Protein AF-A0A7W0WR84-F1 (afdb_monomer_lite)

Structure (mmCIF, N/CA/C/O backbone):
data_AF-A0A7W0WR84-F1
#
_entry.id   AF-A0A7W0WR84-F1
#
loop_
_atom_site.group_PDB
_atom_site.id
_atom_site.type_symbol
_atom_site.label_atom_id
_atom_site.label_alt_id
_atom_site.label_comp_id
_atom_site.label_asym_id
_atom_site.label_entity_id
_atom_site.label_seq_id
_atom_site.pdbx_PDB_ins_code
_atom_site.Cartn_x
_atom_site.Cartn_y
_atom_site.Cartn_z
_atom_site.occupancy
_atom_site.B_iso_or_equiv
_atom_site.auth_seq_id
_atom_site.auth_comp_id
_atom_site.auth_asym_id
_atom_site.auth_atom_id
_atom_site.pdbx_PDB_model_num
ATOM 1 N N . MET A 1 1 ? -24.030 -1.444 62.601 1.00 57.16 1 MET A N 1
ATOM 2 C CA . MET A 1 1 ? -25.473 -1.123 62.645 1.00 57.16 1 MET A CA 1
ATOM 3 C C . MET A 1 1 ? -26.174 -2.025 61.648 1.00 57.16 1 MET A C 1
ATOM 5 O O . MET A 1 1 ? -25.693 -2.118 60.526 1.00 57.16 1 MET A O 1
ATOM 9 N N . ASN A 1 2 ? -27.242 -2.718 62.047 1.00 78.62 2 ASN A N 1
ATOM 10 C CA . ASN A 1 2 ? -28.081 -3.442 61.092 1.00 78.62 2 ASN A CA 1
ATOM 11 C C . ASN A 1 2 ? -28.878 -2.404 60.303 1.00 78.62 2 ASN A C 1
ATOM 13 O O . ASN A 1 2 ? -29.861 -1.870 60.806 1.00 78.62 2 ASN A O 1
ATOM 17 N N . VAL A 1 3 ? -28.391 -2.062 59.110 1.00 83.62 3 VAL A N 1
ATOM 18 C CA . VAL A 1 3 ? -29.129 -1.201 58.185 1.00 83.62 3 VAL A CA 1
ATOM 19 C C . VAL A 1 3 ? -30.330 -1.992 57.688 1.00 83.62 3 VAL A C 1
ATOM 21 O O . VAL A 1 3 ? -30.192 -3.145 57.276 1.00 83.62 3 VAL A O 1
ATOM 24 N N . ASP A 1 4 ? -31.498 -1.369 57.749 1.00 94.50 4 ASP A N 1
ATOM 25 C CA . ASP A 1 4 ? -32.744 -1.917 57.237 1.00 94.50 4 ASP A CA 1
ATOM 26 C C . ASP A 1 4 ? -32.569 -2.434 55.788 1.00 94.50 4 ASP A C 1
ATOM 28 O O . ASP A 1 4 ? -32.122 -1.676 54.919 1.00 94.50 4 ASP A O 1
ATOM 32 N N . PRO A 1 5 ? -32.911 -3.705 55.493 1.00 94.25 5 PRO A N 1
ATOM 33 C CA . PRO A 1 5 ? -32.781 -4.281 54.154 1.00 94.25 5 PRO A CA 1
ATOM 34 C C . PRO A 1 5 ? -33.487 -3.490 53.040 1.00 94.25 5 PRO A C 1
ATOM 36 O O . PRO A 1 5 ? -32.986 -3.449 51.912 1.00 94.25 5 PRO A O 1
ATOM 39 N N . ALA A 1 6 ? -34.616 -2.835 53.340 1.00 95.88 6 ALA A N 1
ATOM 40 C CA . ALA A 1 6 ? -35.355 -2.020 52.372 1.00 95.88 6 ALA A CA 1
ATOM 41 C C . ALA A 1 6 ? -34.575 -0.747 52.018 1.00 95.88 6 ALA A C 1
ATOM 43 O O . ALA A 1 6 ? -34.356 -0.437 50.847 1.00 95.88 6 ALA A O 1
ATOM 44 N N . VAL A 1 7 ? -34.056 -0.068 53.044 1.00 95.75 7 VAL A N 1
ATOM 45 C CA . VAL A 1 7 ? -33.202 1.120 52.911 1.00 95.75 7 VAL A CA 1
ATOM 46 C C . VAL A 1 7 ? -31.935 0.788 52.136 1.00 95.75 7 VAL A C 1
ATOM 48 O O . VAL A 1 7 ? -31.575 1.498 51.196 1.00 95.75 7 VAL A O 1
ATOM 51 N N . ARG A 1 8 ? -31.294 -0.338 52.469 1.00 94.25 8 ARG A N 1
ATOM 52 C CA . ARG A 1 8 ? -30.120 -0.834 51.747 1.00 94.25 8 ARG A CA 1
ATOM 53 C C . ARG A 1 8 ? -30.425 -1.073 50.267 1.00 94.25 8 ARG A C 1
ATOM 55 O O . ARG A 1 8 ? -29.609 -0.715 49.424 1.00 94.25 8 ARG A O 1
ATOM 62 N N . SER A 1 9 ? -31.584 -1.642 49.943 1.00 95.25 9 SER A N 1
ATOM 63 C CA . SER A 1 9 ? -31.973 -1.905 48.552 1.00 95.25 9 SER A CA 1
ATOM 64 C C . SER A 1 9 ? -32.171 -0.611 47.756 1.00 95.25 9 SER A C 1
ATOM 66 O O . SER A 1 9 ? -31.635 -0.497 46.654 1.00 95.25 9 SER A O 1
ATOM 68 N N . VAL A 1 10 ? -32.806 0.417 48.338 1.00 97.00 10 VAL A N 1
ATOM 69 C CA . VAL A 1 10 ? -32.886 1.752 47.708 1.00 97.00 10 VAL A CA 1
ATOM 70 C C . VAL A 1 10 ? -31.495 2.345 47.485 1.00 97.00 10 VAL A C 1
ATOM 72 O O . VAL A 1 10 ? -31.221 2.858 46.402 1.00 97.00 10 VAL A O 1
ATOM 75 N N . ARG A 1 11 ? -30.587 2.252 48.465 1.00 95.81 11 ARG A N 1
ATOM 76 C CA . ARG A 1 11 ? -29.211 2.766 48.329 1.00 95.81 11 ARG A CA 1
ATOM 77 C C . ARG A 1 11 ? -28.428 2.060 47.224 1.00 95.81 11 ARG A C 1
ATOM 79 O O . ARG A 1 11 ? -27.758 2.732 46.443 1.00 95.81 11 ARG A O 1
ATOM 86 N N . ILE A 1 12 ? -28.560 0.737 47.102 1.00 93.50 12 ILE A N 1
ATOM 87 C CA . ILE A 1 12 ? -27.951 -0.011 45.994 1.00 93.50 12 ILE A CA 1
ATOM 88 C C . ILE A 1 12 ? -28.519 0.476 44.654 1.00 93.50 12 ILE A C 1
ATOM 90 O O . ILE A 1 12 ? -27.746 0.769 43.744 1.00 93.50 12 ILE A O 1
ATOM 94 N N . ALA A 1 13 ? -29.839 0.653 44.543 1.00 95.69 13 ALA A N 1
ATOM 95 C CA . ALA A 1 13 ? -30.456 1.185 43.328 1.00 95.69 13 ALA A CA 1
ATOM 96 C C . ALA A 1 13 ? -29.967 2.607 42.981 1.00 95.69 13 ALA A C 1
ATOM 98 O O . ALA A 1 13 ? -29.706 2.885 41.811 1.00 95.69 13 ALA A O 1
ATOM 99 N N . VAL A 1 14 ? -29.775 3.493 43.972 1.00 96.00 14 VAL A N 1
ATOM 100 C CA . VAL A 1 14 ? -29.171 4.829 43.773 1.00 96.00 14 VAL A CA 1
ATOM 101 C C . VAL A 1 14 ? -27.765 4.702 43.181 1.00 96.00 14 VAL A C 1
ATOM 103 O O . VAL A 1 14 ? -27.485 5.307 42.147 1.00 96.00 14 VAL A O 1
ATOM 106 N N . ALA A 1 15 ? -26.897 3.894 43.795 1.00 92.94 15 ALA A N 1
ATOM 107 C CA . ALA A 1 15 ? -25.513 3.727 43.350 1.00 92.94 15 ALA A CA 1
ATOM 108 C C . ALA A 1 15 ? -25.426 3.117 41.938 1.00 92.94 15 ALA A C 1
ATOM 110 O O . ALA A 1 15 ? -24.631 3.555 41.103 1.00 92.94 15 ALA A O 1
ATOM 111 N N . LEU A 1 16 ? -26.286 2.139 41.637 1.00 93.69 16 LEU A N 1
ATOM 112 C CA . LEU A 1 16 ? -26.397 1.550 40.304 1.00 93.69 16 LEU A CA 1
ATOM 113 C C . LEU A 1 16 ? -26.908 2.571 39.271 1.00 93.69 16 LEU A C 1
ATOM 115 O O . LEU A 1 16 ? -26.370 2.631 38.166 1.00 93.69 16 LEU A O 1
ATOM 119 N N . CYS A 1 17 ? -27.870 3.430 39.627 1.00 94.94 17 CYS A N 1
ATOM 120 C CA . CYS A 1 17 ? -28.303 4.557 38.793 1.00 94.94 17 CYS A CA 1
ATOM 121 C C . CYS A 1 17 ? -27.162 5.561 38.530 1.00 94.94 17 CYS A C 1
ATOM 123 O O . CYS A 1 17 ? -27.002 6.051 37.411 1.00 94.94 17 CYS A O 1
ATOM 125 N N . GLU A 1 18 ? -26.341 5.889 39.524 1.00 93.81 18 GLU A N 1
ATOM 126 C CA . GLU A 1 18 ? -25.182 6.769 39.322 1.00 93.81 18 GLU A CA 1
ATOM 127 C C . GLU A 1 18 ? -24.172 6.139 38.357 1.00 93.81 18 GLU A C 1
ATOM 129 O O . GLU A 1 18 ? -23.749 6.782 37.392 1.00 93.81 18 GLU A O 1
ATOM 134 N N . ARG A 1 19 ? -23.861 4.847 38.542 1.00 92.75 19 ARG A N 1
ATOM 135 C CA . ARG A 1 19 ? -22.978 4.100 37.639 1.00 92.75 19 ARG A CA 1
ATOM 136 C C . ARG A 1 19 ? -23.530 4.044 36.217 1.00 92.75 19 ARG A C 1
ATOM 138 O O . ARG A 1 19 ? -22.785 4.302 35.273 1.00 92.75 19 ARG A O 1
ATOM 145 N N . PHE A 1 20 ? -24.824 3.773 36.063 1.00 92.31 20 PHE A N 1
ATOM 146 C CA . PHE A 1 20 ? -25.503 3.806 34.770 1.00 92.31 20 PHE A CA 1
ATOM 147 C C . PHE A 1 20 ? -25.359 5.182 34.108 1.00 92.31 20 PHE A C 1
ATOM 149 O O . PHE A 1 20 ? -25.017 5.273 32.933 1.00 92.31 20 PHE A O 1
ATOM 156 N N . GLY A 1 21 ? -25.538 6.261 34.875 1.00 93.12 21 GLY A N 1
ATOM 157 C CA . GLY A 1 21 ? -25.353 7.634 34.406 1.00 93.12 21 GLY A CA 1
ATOM 158 C C . GLY A 1 21 ? -23.940 7.917 33.893 1.00 93.12 21 GLY A C 1
ATOM 159 O O . GLY A 1 21 ? -23.788 8.537 32.842 1.00 93.12 21 GLY A O 1
ATOM 160 N N . GLU A 1 22 ? -22.901 7.430 34.577 1.00 90.62 22 GLU A N 1
ATOM 161 C CA . GLU A 1 22 ? -21.517 7.534 34.090 1.00 90.62 22 GLU A CA 1
ATOM 162 C C . GLU A 1 22 ? -21.302 6.739 32.797 1.00 90.62 22 GLU A C 1
ATOM 164 O O . GLU A 1 22 ? -20.669 7.235 31.862 1.00 90.62 22 GLU A O 1
ATOM 169 N N . LEU A 1 23 ? -21.883 5.539 32.699 1.00 87.31 23 LEU A N 1
ATOM 170 C CA . LEU A 1 23 ? -21.817 4.722 31.488 1.00 87.31 23 LEU A CA 1
ATOM 171 C C . LEU A 1 23 ? -22.516 5.378 30.299 1.00 87.31 23 LEU A C 1
ATOM 173 O O . LEU A 1 23 ? -22.132 5.086 29.174 1.00 87.31 23 LEU A O 1
ATOM 177 N N . LEU A 1 24 ? -23.474 6.285 30.503 1.00 88.19 24 LEU A N 1
ATOM 178 C CA . LEU A 1 24 ? -24.129 7.036 29.424 1.00 88.19 24 LEU A CA 1
ATOM 179 C C . LEU A 1 24 ? -23.287 8.192 28.858 1.00 88.19 24 LEU A C 1
ATOM 181 O O . LEU A 1 24 ? -23.608 8.679 27.775 1.00 88.19 24 LEU A O 1
ATOM 185 N N . LYS A 1 25 ? -22.237 8.650 29.557 1.00 88.38 25 LYS A N 1
ATOM 186 C CA . LYS A 1 25 ? -21.442 9.827 29.144 1.00 88.38 25 LYS A CA 1
ATOM 187 C C . LYS A 1 25 ? -20.398 9.540 28.063 1.00 88.38 25 LYS A C 1
ATOM 189 O O . LYS A 1 25 ? -19.932 10.476 27.421 1.00 88.38 25 LYS A O 1
ATOM 194 N N . GLY A 1 26 ? -19.980 8.287 27.890 1.00 83.56 26 GLY A N 1
ATOM 195 C CA . GLY A 1 26 ? -18.986 7.933 26.872 1.00 83.56 26 GLY A CA 1
ATOM 196 C C . GLY A 1 26 ? -19.574 7.880 25.450 1.00 83.56 26 GLY A C 1
ATOM 197 O O . GLY A 1 26 ? -20.796 7.934 25.294 1.00 83.56 26 GLY A O 1
ATOM 198 N N . PRO A 1 27 ? -18.738 7.691 24.413 1.00 81.88 27 PRO A N 1
ATOM 199 C CA . PRO A 1 27 ? -19.174 7.677 23.016 1.00 81.88 27 PRO A CA 1
ATOM 200 C C . PRO A 1 27 ? -20.257 6.621 22.753 1.00 81.88 27 PRO A C 1
ATOM 202 O O . PRO A 1 27 ? -20.201 5.509 23.279 1.00 81.88 27 PRO A O 1
ATOM 205 N N . ASP A 1 28 ? -21.242 6.984 21.941 1.00 82.19 28 ASP A N 1
ATOM 206 C CA . ASP A 1 28 ? -22.409 6.193 21.536 1.00 82.19 28 ASP A CA 1
ATOM 207 C C . ASP A 1 28 ? -22.211 5.481 20.185 1.00 82.19 28 ASP A C 1
ATOM 209 O O . ASP A 1 28 ? -23.052 4.683 19.761 1.00 82.19 28 ASP A O 1
ATOM 213 N N . LYS A 1 29 ? -21.089 5.750 19.504 1.00 81.88 29 LYS A N 1
ATOM 214 C CA . LYS A 1 29 ? -20.746 5.187 18.194 1.00 81.88 29 LYS A CA 1
ATOM 215 C C . LYS A 1 29 ? -19.272 4.810 18.117 1.00 81.88 29 LYS A C 1
ATOM 217 O O . LYS A 1 29 ? -18.407 5.576 18.539 1.00 81.88 29 LYS A O 1
ATOM 222 N N . VAL A 1 30 ? -19.001 3.669 17.493 1.00 81.38 30 VAL A N 1
ATOM 223 C CA . VAL A 1 30 ? -17.669 3.250 17.047 1.00 81.38 30 VAL A CA 1
ATOM 224 C C . VAL A 1 30 ? -17.732 2.978 15.549 1.00 81.38 30 VAL A C 1
ATOM 226 O O . VAL A 1 30 ? -18.671 2.351 15.053 1.00 81.38 30 VAL A O 1
ATOM 229 N N . VAL A 1 31 ? -16.745 3.492 14.819 1.00 80.94 31 VAL A N 1
ATOM 230 C CA . VAL A 1 31 ? -16.686 3.408 13.358 1.00 80.94 31 VAL A CA 1
ATOM 231 C C . VAL A 1 31 ? -15.486 2.561 12.966 1.00 80.94 31 VAL A C 1
ATOM 233 O O . VAL A 1 31 ? -14.348 3.007 13.084 1.00 80.94 31 VAL A O 1
ATOM 236 N N . ALA A 1 32 ? -15.732 1.360 12.457 1.00 79.06 32 ALA A N 1
ATOM 237 C CA . ALA A 1 32 ? -14.705 0.546 11.824 1.00 79.06 32 ALA A CA 1
ATOM 238 C C . ALA A 1 32 ? -14.708 0.816 10.314 1.00 79.06 32 ALA A C 1
ATOM 240 O O . ALA A 1 32 ? -15.753 0.741 9.661 1.00 79.06 32 ALA A O 1
ATOM 241 N N . ARG A 1 33 ? -13.543 1.150 9.753 1.00 78.38 33 ARG A N 1
ATOM 242 C CA . ARG A 1 33 ? -13.340 1.292 8.307 1.00 78.38 33 ARG A CA 1
ATOM 243 C C . ARG A 1 33 ? -12.566 0.094 7.787 1.00 78.38 33 ARG A C 1
ATOM 245 O O . ARG A 1 33 ? -11.452 -0.173 8.240 1.00 78.38 33 ARG A O 1
ATOM 252 N N . GLN A 1 34 ? -13.147 -0.585 6.811 1.00 78.94 34 GLN A N 1
ATOM 253 C CA . GLN A 1 34 ? -12.504 -1.640 6.050 1.00 78.94 34 GLN A CA 1
ATOM 254 C C . GLN A 1 34 ? -12.330 -1.193 4.599 1.00 78.94 34 GLN A C 1
ATOM 256 O O . GLN A 1 34 ? -13.246 -0.650 3.988 1.00 78.94 34 GLN A O 1
ATOM 261 N N . GLN A 1 35 ? -11.157 -1.429 4.028 1.00 71.50 35 GLN A N 1
ATOM 262 C CA . GLN A 1 35 ? -10.883 -1.210 2.611 1.00 71.50 35 GLN A CA 1
ATOM 263 C C . GLN A 1 35 ? -10.392 -2.535 2.039 1.00 71.50 35 GLN A C 1
ATOM 265 O O . GLN A 1 35 ? -9.465 -3.133 2.582 1.00 71.50 35 GLN A O 1
ATOM 270 N N . HIS A 1 36 ? -11.049 -3.019 0.984 1.00 74.94 36 HIS A N 1
ATOM 271 C CA . HIS A 1 36 ? -10.739 -4.313 0.357 1.00 74.94 36 HIS A CA 1
ATOM 272 C C . HIS A 1 36 ? -10.684 -5.490 1.352 1.00 74.94 36 HIS A C 1
ATOM 274 O O . HIS A 1 36 ? -9.791 -6.325 1.294 1.00 74.94 36 HIS A O 1
ATOM 280 N N . GLY A 1 37 ? -11.611 -5.528 2.317 1.00 69.88 37 GLY A N 1
ATOM 281 C CA . GLY A 1 37 ? -11.671 -6.580 3.342 1.00 69.88 37 GLY A CA 1
ATOM 282 C C . GLY A 1 37 ? -10.642 -6.455 4.475 1.00 69.88 37 GLY A C 1
ATOM 283 O O . GLY A 1 37 ? -10.757 -7.171 5.466 1.00 69.88 37 GLY A O 1
ATOM 284 N N . SER A 1 38 ? -9.691 -5.519 4.389 1.00 66.62 38 SER A N 1
ATOM 285 C CA . SER A 1 38 ? -8.711 -5.251 5.446 1.00 66.62 38 SER A CA 1
ATOM 286 C C . SER A 1 38 ? -9.149 -4.088 6.337 1.00 66.62 38 SER A C 1
ATOM 288 O O . SER A 1 38 ? -9.698 -3.095 5.856 1.00 66.62 38 SER A O 1
ATOM 290 N N . LEU A 1 39 ? -8.920 -4.196 7.648 1.00 74.00 39 LEU A N 1
ATOM 291 C CA . LEU A 1 39 ? -9.215 -3.137 8.614 1.00 74.00 39 LEU A CA 1
ATOM 292 C C . LEU A 1 39 ? -8.209 -1.989 8.442 1.00 74.00 39 LEU A C 1
ATOM 294 O O . LEU A 1 39 ? -7.046 -2.113 8.811 1.00 74.00 39 LEU A O 1
ATOM 298 N N . VAL A 1 40 ? -8.664 -0.858 7.902 1.00 75.25 40 VAL A N 1
ATOM 299 C CA . VAL A 1 40 ? -7.812 0.316 7.627 1.00 75.25 40 VAL A CA 1
ATOM 300 C C . VAL A 1 40 ? -7.811 1.310 8.786 1.00 75.25 40 VAL A C 1
ATOM 302 O O . VAL A 1 40 ? -6.882 2.100 8.936 1.00 75.25 40 VAL A O 1
ATOM 305 N N . GLY A 1 41 ? -8.821 1.261 9.653 1.00 70.44 41 GLY A N 1
ATOM 306 C CA . GLY A 1 41 ? -8.808 2.026 10.892 1.00 70.44 41 GLY A CA 1
ATOM 307 C C . GLY A 1 41 ? -10.067 1.843 11.724 1.00 70.44 41 GLY A C 1
ATOM 308 O O . GLY A 1 41 ? -11.153 1.617 11.192 1.00 70.44 41 GLY A O 1
ATOM 309 N N . VAL A 1 42 ? -9.919 1.988 13.038 1.00 72.44 42 VAL A N 1
ATOM 310 C CA . VAL A 1 42 ? -11.035 2.031 13.988 1.00 72.44 42 VAL A CA 1
ATOM 311 C C . VAL A 1 42 ? -11.069 3.425 14.600 1.00 72.44 42 VAL A C 1
ATOM 313 O O . VAL A 1 42 ? -10.139 3.850 15.281 1.00 72.44 42 VAL A O 1
ATOM 316 N N . GLY A 1 43 ? -12.129 4.170 14.302 1.00 70.69 43 GLY A N 1
ATOM 317 C CA . GLY A 1 43 ? -12.459 5.410 14.986 1.00 70.69 43 GLY A CA 1
ATOM 318 C C . GLY A 1 43 ? -13.249 5.094 16.252 1.00 70.69 43 GLY A C 1
ATOM 319 O O . GLY A 1 43 ? -14.410 4.693 16.167 1.00 70.69 43 GLY A O 1
ATOM 320 N N . GLY A 1 44 ? -12.623 5.294 17.412 1.00 72.62 44 GLY A N 1
ATOM 321 C CA . GLY A 1 44 ? -13.188 4.968 18.724 1.00 72.62 44 GLY A CA 1
ATOM 322 C C . GLY A 1 44 ? -12.634 3.665 19.306 1.00 72.62 44 GLY A C 1
ATOM 323 O O . GLY A 1 44 ? -11.844 2.974 18.672 1.00 72.62 44 GLY A O 1
ATOM 324 N N . ASN A 1 45 ? -13.033 3.348 20.536 1.00 81.00 45 ASN A N 1
ATOM 325 C CA . ASN A 1 45 ? -12.574 2.166 21.262 1.00 81.00 45 ASN A CA 1
ATOM 326 C C . ASN A 1 45 ? -13.693 1.108 21.289 1.00 81.00 45 ASN A C 1
ATOM 328 O O . ASN A 1 45 ? -14.620 1.192 22.098 1.00 81.00 45 ASN A O 1
ATOM 332 N N . GLU A 1 46 ? -13.653 0.150 20.355 1.00 80.62 46 GLU A N 1
ATOM 333 C CA . GLU A 1 46 ? -14.688 -0.891 20.218 1.00 80.62 46 GLU A CA 1
ATOM 334 C C . GLU A 1 46 ? -14.819 -1.762 21.471 1.00 80.62 46 GLU A C 1
ATOM 336 O O . GLU A 1 46 ? -15.934 -2.119 21.872 1.00 80.62 46 GLU A O 1
ATOM 341 N N . GLU A 1 47 ? -13.688 -2.081 22.094 1.00 80.12 47 GLU A N 1
ATOM 342 C CA . GLU A 1 47 ? -13.628 -2.892 23.305 1.00 80.12 47 GLU A CA 1
ATOM 343 C C . GLU A 1 47 ? -14.309 -2.162 24.466 1.00 80.12 47 GLU A C 1
ATOM 345 O O . GLU A 1 47 ? -15.199 -2.711 25.114 1.00 80.12 47 GLU A O 1
ATOM 350 N N . GLU A 1 48 ? -14.000 -0.878 24.652 1.00 81.69 48 GLU A N 1
ATOM 351 C CA . GLU A 1 48 ? -14.641 -0.038 25.667 1.00 81.69 48 GLU A CA 1
ATOM 352 C C . GLU A 1 48 ? -16.149 0.115 25.440 1.00 81.69 48 GLU A C 1
ATOM 354 O O . GLU A 1 48 ? -16.925 0.043 26.394 1.00 81.69 48 GLU A O 1
ATOM 359 N N . MET A 1 49 ? -16.600 0.287 24.191 1.00 83.75 49 MET A N 1
ATOM 360 C CA . MET A 1 49 ? -18.036 0.349 23.901 1.00 83.75 49 MET A CA 1
ATOM 361 C C . MET A 1 49 ? -18.726 -0.988 24.196 1.00 83.75 49 MET A C 1
ATOM 363 O O . MET A 1 49 ? -19.812 -0.998 24.774 1.00 83.75 49 MET A O 1
ATOM 367 N N . SER A 1 50 ? -18.098 -2.110 23.840 1.00 83.94 50 SER A N 1
ATOM 368 C CA . SER A 1 50 ? -18.651 -3.449 24.078 1.00 83.94 50 SER A CA 1
ATOM 369 C C . SER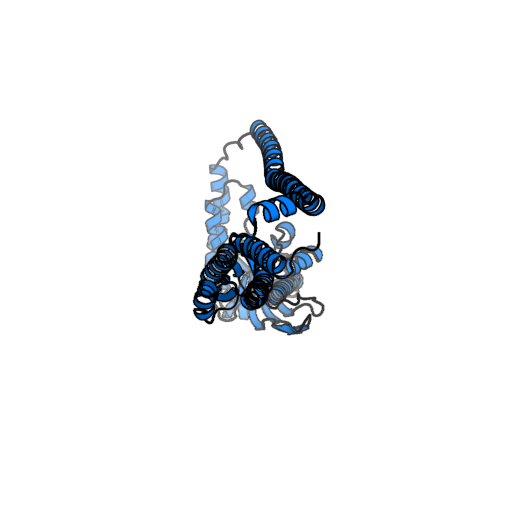 A 1 50 ? -18.724 -3.772 25.575 1.00 83.94 50 SER A C 1
ATOM 371 O O . SER A 1 50 ? -19.752 -4.268 26.039 1.00 83.94 50 SER A O 1
ATOM 373 N N . LEU A 1 51 ? -17.698 -3.396 26.346 1.00 87.69 51 LEU A N 1
ATOM 374 C CA . LEU A 1 51 ? -17.699 -3.488 27.809 1.00 87.69 51 LEU A CA 1
ATOM 375 C C . LEU A 1 51 ? -18.825 -2.650 28.426 1.00 87.69 51 LEU A C 1
ATOM 377 O O . LEU A 1 51 ? -19.575 -3.150 29.262 1.00 87.69 51 LEU A O 1
ATOM 381 N N . ARG A 1 52 ? -19.006 -1.402 27.971 1.00 86.88 52 ARG A N 1
ATOM 382 C CA . ARG A 1 52 ? -20.082 -0.522 28.458 1.00 86.88 52 ARG A CA 1
ATOM 383 C C . ARG A 1 52 ? -21.473 -1.069 28.153 1.00 86.88 52 ARG A C 1
ATOM 385 O O . ARG A 1 52 ? -22.340 -0.990 29.016 1.00 86.88 52 ARG A O 1
ATOM 392 N N . ILE A 1 53 ? -21.698 -1.614 26.955 1.00 86.81 53 ILE A N 1
ATOM 393 C CA . ILE A 1 53 ? -22.979 -2.243 26.593 1.00 86.81 53 ILE A CA 1
ATOM 394 C C . ILE A 1 53 ? -23.280 -3.407 27.540 1.00 86.81 53 ILE A C 1
ATOM 396 O O . ILE A 1 53 ? -24.371 -3.452 28.108 1.00 86.81 53 ILE A O 1
ATOM 400 N N . GLY A 1 54 ? -22.314 -4.313 27.736 1.00 87.94 54 GLY A N 1
ATOM 401 C CA . GLY A 1 54 ? -22.482 -5.460 28.629 1.00 87.94 54 GLY A CA 1
ATOM 402 C C . GLY A 1 54 ? -22.782 -5.033 30.066 1.00 87.94 54 GLY A C 1
ATOM 403 O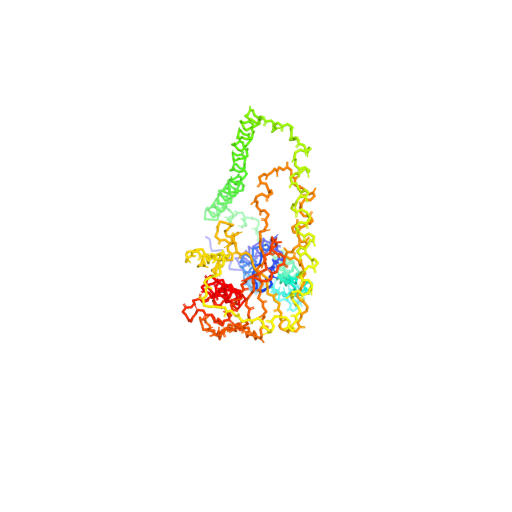 O . GLY A 1 54 ? -23.699 -5.558 30.692 1.00 87.94 54 GLY A O 1
ATOM 404 N N . GLU A 1 55 ? -22.076 -4.017 30.563 1.00 90.88 55 GLU A N 1
ATOM 405 C CA . GLU A 1 55 ? -22.293 -3.491 31.911 1.00 90.88 55 GLU A CA 1
ATOM 406 C C . GLU A 1 55 ? -23.682 -2.844 32.065 1.00 90.88 55 GLU A C 1
ATOM 408 O O . GLU A 1 55 ? -24.391 -3.113 33.030 1.00 90.88 55 GLU A O 1
ATOM 413 N N . VAL A 1 56 ? -24.131 -2.051 31.087 1.00 90.38 56 VAL A N 1
ATOM 414 C CA . VAL A 1 56 ? -25.480 -1.454 31.082 1.00 90.38 56 VAL A CA 1
ATOM 415 C C . VAL A 1 56 ? -26.576 -2.523 31.089 1.00 90.38 56 VAL A C 1
ATOM 417 O O . VAL A 1 56 ? -27.569 -2.374 31.806 1.00 90.38 56 VAL A O 1
ATOM 420 N N . GLN A 1 57 ? -26.408 -3.592 30.304 1.00 89.50 57 GLN A N 1
ATOM 421 C CA . GLN A 1 57 ? -27.366 -4.699 30.233 1.00 89.50 57 GLN A CA 1
ATOM 422 C C . GLN A 1 57 ? -27.486 -5.457 31.562 1.00 89.50 57 GLN A C 1
ATOM 424 O O . GLN A 1 57 ? -28.564 -5.955 31.869 1.00 89.50 57 GLN A O 1
ATOM 429 N N . GLN A 1 58 ? -26.417 -5.501 32.361 1.00 90.62 58 GLN A N 1
ATOM 430 C CA . GLN A 1 58 ? -26.429 -6.098 33.700 1.00 90.62 58 GLN A CA 1
ATOM 431 C C . GLN A 1 58 ? -26.976 -5.141 34.766 1.00 90.62 58 GLN A C 1
ATOM 433 O O . GLN A 1 58 ? -27.754 -5.551 35.622 1.00 90.62 58 GLN A O 1
ATOM 438 N N . ILE A 1 59 ? -26.603 -3.859 34.716 1.00 92.75 59 ILE A N 1
ATOM 439 C CA . ILE A 1 59 ? -26.993 -2.876 35.735 1.00 92.75 59 ILE A CA 1
ATOM 440 C C . ILE A 1 59 ? -28.488 -2.546 35.659 1.00 92.75 59 ILE A C 1
ATOM 442 O O . ILE A 1 59 ? -29.124 -2.391 36.701 1.00 92.75 59 ILE A O 1
ATOM 446 N N . TYR A 1 60 ? -29.067 -2.421 34.457 1.00 93.31 60 TYR A N 1
ATOM 447 C CA . TYR A 1 60 ? -30.456 -1.960 34.321 1.00 93.31 60 TYR A CA 1
ATOM 448 C C . TYR A 1 60 ? -31.482 -2.856 35.035 1.00 93.31 60 TYR A C 1
ATOM 450 O O . TYR A 1 60 ? -32.283 -2.322 35.807 1.00 93.31 60 TYR A O 1
ATOM 458 N N . PRO A 1 61 ? -31.478 -4.191 34.839 1.00 93.12 61 PRO A N 1
ATOM 459 C CA . PRO A 1 61 ? -32.411 -5.073 35.537 1.00 93.12 61 PRO A CA 1
ATOM 460 C C . PRO A 1 61 ? -32.170 -5.095 37.050 1.00 93.12 61 PRO A C 1
ATOM 462 O O . PRO A 1 61 ? -33.127 -5.138 37.818 1.00 93.12 61 PRO A O 1
ATOM 465 N N . GLU A 1 62 ? -30.911 -4.998 37.488 1.00 94.44 62 GLU A N 1
ATOM 466 C CA . GLU A 1 62 ? -30.554 -4.983 38.910 1.00 94.44 62 GLU A CA 1
ATOM 467 C C . GLU A 1 62 ? -31.069 -3.735 39.639 1.00 94.44 62 GLU A C 1
ATOM 469 O O . GLU A 1 62 ? -31.522 -3.842 40.780 1.00 94.44 62 GLU A O 1
ATOM 474 N N . ILE A 1 63 ? -31.078 -2.566 38.981 1.00 94.94 63 ILE A N 1
ATOM 475 C CA . ILE A 1 63 ? -31.713 -1.357 39.531 1.00 94.94 63 ILE A CA 1
ATOM 476 C C . ILE A 1 63 ? -33.180 -1.644 39.855 1.00 94.94 63 ILE A C 1
ATOM 478 O O . ILE A 1 63 ? -33.620 -1.405 40.979 1.00 94.94 63 ILE A O 1
ATOM 482 N N . TRP A 1 64 ? -33.934 -2.167 38.887 1.00 95.12 64 TRP A N 1
ATOM 483 C CA . TRP A 1 64 ? -35.360 -2.435 39.069 1.00 95.12 64 TRP A CA 1
ATOM 484 C C . TRP A 1 64 ? -35.625 -3.537 40.083 1.00 95.12 64 TRP A C 1
ATOM 486 O O . TRP A 1 64 ? -36.502 -3.358 40.920 1.00 95.12 64 TRP A O 1
ATOM 496 N N . ARG A 1 65 ? -34.825 -4.609 40.089 1.00 95.69 65 ARG A N 1
ATOM 497 C CA . ARG A 1 65 ? -34.915 -5.667 41.102 1.00 95.69 65 ARG A CA 1
ATOM 498 C C . ARG A 1 65 ? -34.817 -5.087 42.514 1.00 95.69 65 ARG A C 1
ATOM 500 O O . ARG A 1 65 ? -35.687 -5.330 43.341 1.00 95.69 65 ARG A O 1
ATOM 507 N N . HIS A 1 66 ? -33.806 -4.256 42.771 1.00 97.44 66 HIS A N 1
ATOM 508 C CA . HIS A 1 66 ? -33.627 -3.620 44.076 1.00 97.44 66 HIS A CA 1
ATOM 509 C C . HIS A 1 66 ? -34.739 -2.626 44.435 1.00 97.44 66 HIS A C 1
ATOM 511 O O . HIS A 1 66 ? -35.097 -2.503 45.608 1.00 97.44 66 HIS A O 1
ATOM 517 N N . LEU A 1 67 ? -35.289 -1.914 43.449 1.00 97.31 67 LEU A N 1
ATOM 518 C CA . LEU A 1 67 ? -36.422 -1.019 43.668 1.00 97.31 67 LEU A CA 1
ATOM 519 C C . LEU A 1 67 ? -37.716 -1.788 43.976 1.00 97.31 67 LEU A C 1
ATOM 521 O O . LEU A 1 67 ? -38.440 -1.389 44.884 1.00 97.31 67 LEU A O 1
ATOM 525 N N . ASP A 1 68 ? -37.979 -2.893 43.279 1.00 97.44 68 ASP A N 1
ATOM 526 C CA . ASP A 1 68 ? -39.147 -3.754 43.493 1.00 97.44 68 ASP A CA 1
ATOM 527 C C . ASP A 1 68 ? -39.063 -4.472 44.864 1.00 97.44 68 ASP A C 1
ATOM 529 O O . ASP A 1 68 ? -40.060 -4.541 45.597 1.00 97.44 68 ASP A O 1
ATOM 533 N N . ASP A 1 69 ? -37.863 -4.912 45.269 1.00 97.56 69 ASP A N 1
ATOM 534 C CA . ASP A 1 69 ? -37.581 -5.463 46.605 1.00 97.56 69 ASP A CA 1
ATOM 535 C C . ASP A 1 69 ? -37.869 -4.423 47.706 1.00 97.56 69 ASP A C 1
ATOM 537 O O . ASP A 1 69 ? -38.586 -4.698 48.676 1.00 97.56 69 ASP A O 1
ATOM 541 N N . ALA A 1 70 ? -37.352 -3.197 47.543 1.00 97.81 70 ALA A N 1
ATOM 542 C CA . ALA A 1 70 ? -37.587 -2.097 48.477 1.00 97.81 70 ALA A CA 1
ATOM 543 C C . ALA A 1 70 ? -39.071 -1.716 48.549 1.00 97.81 70 ALA A C 1
ATOM 545 O O . ALA A 1 70 ? -39.623 -1.577 49.642 1.00 97.81 70 ALA A O 1
ATOM 546 N N . ARG A 1 71 ? -39.732 -1.599 47.391 1.00 98.12 71 ARG A N 1
ATOM 547 C CA . ARG A 1 71 ? -41.164 -1.310 47.288 1.00 98.12 71 ARG A CA 1
ATOM 548 C C . ARG A 1 71 ? -41.992 -2.342 48.043 1.00 98.12 71 ARG A C 1
ATOM 550 O O . ARG A 1 71 ? -42.875 -1.963 48.806 1.00 98.12 71 ARG A O 1
ATOM 557 N N . THR A 1 72 ? -41.700 -3.631 47.869 1.00 98.00 72 THR A N 1
ATOM 558 C CA . THR A 1 72 ? -42.413 -4.721 48.556 1.00 98.00 72 THR A CA 1
ATOM 559 C C . THR A 1 72 ? -42.259 -4.618 50.072 1.00 98.00 72 THR A C 1
ATOM 561 O O . THR A 1 72 ? -43.245 -4.713 50.806 1.00 98.00 72 THR A O 1
ATOM 564 N N . ALA A 1 73 ? -41.041 -4.355 50.549 1.00 97.62 73 ALA A N 1
ATOM 565 C CA . ALA A 1 73 ? -40.767 -4.210 51.973 1.00 97.62 73 ALA A CA 1
ATOM 566 C C . ALA A 1 73 ? -41.425 -2.962 52.590 1.00 97.62 73 ALA A C 1
ATOM 568 O O . ALA A 1 73 ? -41.938 -3.039 53.705 1.00 97.62 73 ALA A O 1
ATOM 569 N N . PHE A 1 74 ? -41.444 -1.827 51.884 1.00 97.94 74 PHE A N 1
ATOM 570 C CA . PHE A 1 74 ? -42.102 -0.604 52.353 1.00 97.94 74 PHE A CA 1
ATOM 571 C C . PHE A 1 74 ? -43.628 -0.723 52.352 1.00 97.94 74 PHE A C 1
ATOM 573 O O . PHE A 1 74 ? -44.262 -0.377 53.349 1.00 97.94 74 PHE A O 1
ATOM 580 N N . ALA A 1 75 ? -44.216 -1.298 51.300 1.00 97.88 75 ALA A N 1
ATOM 581 C CA . ALA A 1 75 ? -45.656 -1.544 51.235 1.00 97.88 75 ALA A CA 1
ATOM 582 C C . ALA A 1 75 ? -46.131 -2.459 52.378 1.00 97.88 75 ALA A C 1
ATOM 584 O O . ALA A 1 75 ? -47.143 -2.180 53.016 1.00 97.88 75 ALA A O 1
ATOM 585 N N . ALA A 1 76 ? -45.360 -3.504 52.709 1.00 97.44 76 ALA A N 1
ATOM 586 C CA . ALA A 1 76 ? -45.656 -4.394 53.836 1.00 97.44 76 ALA A CA 1
ATOM 587 C C . ALA A 1 76 ? -45.660 -3.681 55.205 1.00 97.44 76 ALA A C 1
ATOM 589 O O . ALA A 1 76 ? -46.234 -4.191 56.164 1.00 97.44 76 ALA A O 1
ATOM 590 N N . ARG A 1 77 ? -45.037 -2.500 55.300 1.00 97.81 77 ARG A N 1
ATOM 591 C CA . ARG A 1 77 ? -45.006 -1.651 56.502 1.00 97.81 77 ARG A CA 1
ATOM 592 C C . ARG A 1 77 ? -46.054 -0.536 56.476 1.00 97.81 77 ARG A C 1
ATOM 594 O O . ARG A 1 77 ? -46.064 0.294 57.377 1.00 97.81 77 ARG A O 1
ATOM 601 N N . GLY A 1 78 ? -46.914 -0.503 55.458 1.00 97.62 78 GLY A N 1
ATOM 602 C CA . GLY A 1 78 ? -47.949 0.518 55.300 1.00 97.62 78 GLY A CA 1
ATOM 603 C C . GLY A 1 78 ? -47.451 1.854 54.740 1.00 97.62 78 GLY A C 1
ATOM 604 O O . GLY A 1 78 ? -48.169 2.844 54.840 1.00 97.62 78 GLY A O 1
ATOM 605 N N . VAL A 1 79 ? -46.249 1.905 54.156 1.00 97.94 79 VAL A N 1
ATOM 606 C CA . VAL A 1 79 ? -45.764 3.093 53.434 1.00 97.94 79 VAL A CA 1
ATOM 607 C C . VAL A 1 79 ? -46.515 3.219 52.104 1.00 97.94 79 VAL A C 1
ATOM 609 O O . VAL A 1 79 ? -46.640 2.236 51.371 1.00 97.94 79 VAL A O 1
ATOM 612 N N . ASP A 1 80 ? -46.983 4.424 51.768 1.00 97.88 80 ASP A N 1
ATOM 613 C CA . ASP A 1 80 ? -47.630 4.692 50.480 1.00 97.88 80 ASP A CA 1
ATOM 614 C C . ASP A 1 80 ? -46.605 4.699 49.334 1.00 97.88 80 ASP A C 1
ATOM 616 O O . ASP A 1 80 ? -45.771 5.596 49.215 1.00 97.88 80 ASP A O 1
ATOM 620 N N . VAL A 1 81 ? -46.681 3.686 48.469 1.00 98.25 81 VAL A N 1
ATOM 621 C CA . VAL A 1 81 ? -45.797 3.497 47.308 1.00 98.25 81 VAL A CA 1
ATOM 622 C C . VAL A 1 81 ? -46.491 3.787 45.969 1.00 98.25 81 VAL A C 1
ATOM 624 O O . VAL A 1 81 ? -45.943 3.469 44.911 1.00 98.25 81 VAL A O 1
ATOM 627 N N . ALA A 1 82 ? -47.670 4.422 45.967 1.00 98.00 82 ALA A N 1
ATOM 628 C CA . ALA A 1 82 ? -48.470 4.624 44.755 1.00 98.00 82 ALA A CA 1
ATOM 629 C C . ALA A 1 82 ? -47.726 5.393 43.645 1.00 98.00 82 ALA A C 1
ATOM 631 O O . ALA A 1 82 ? -47.849 5.062 42.464 1.00 98.00 82 ALA A O 1
ATOM 632 N N . ALA A 1 83 ? -46.909 6.389 44.006 1.00 97.31 83 ALA A N 1
ATOM 633 C CA . ALA A 1 83 ? -46.107 7.144 43.040 1.00 97.31 83 ALA A CA 1
ATOM 634 C C . ALA A 1 83 ? -45.062 6.266 42.325 1.00 97.31 83 ALA A C 1
ATOM 636 O O . ALA A 1 83 ? -44.819 6.438 41.130 1.00 97.31 83 ALA A O 1
ATOM 637 N N . PHE A 1 84 ? -44.459 5.308 43.038 1.00 97.38 84 PHE A N 1
ATOM 638 C CA . PHE A 1 84 ? -43.555 4.330 42.436 1.00 97.38 84 PHE A CA 1
ATOM 639 C C . PHE A 1 84 ? -44.314 3.403 41.483 1.00 97.38 84 PHE A C 1
ATOM 641 O O . PHE A 1 84 ? -43.885 3.218 40.343 1.00 97.38 84 PHE A O 1
ATOM 648 N N . ASP A 1 85 ? -45.463 2.881 41.919 1.00 97.50 85 ASP A N 1
ATOM 649 C CA . ASP A 1 85 ? -46.272 1.947 41.132 1.00 97.50 85 ASP A CA 1
ATOM 650 C C . ASP A 1 85 ? -46.746 2.578 39.810 1.00 97.50 85 ASP A C 1
ATOM 652 O O . ASP A 1 85 ? -46.691 1.935 38.761 1.00 97.50 85 ASP A O 1
ATOM 656 N N . GLN A 1 86 ? -47.113 3.866 39.816 1.00 96.06 86 GLN A N 1
ATOM 657 C CA . GLN A 1 86 ? -47.445 4.614 38.595 1.00 96.06 86 GLN A CA 1
ATOM 658 C C . GLN A 1 86 ? -46.263 4.707 37.618 1.00 96.06 86 GLN A C 1
ATOM 660 O O . GLN A 1 86 ? -46.438 4.541 36.409 1.00 96.06 86 GLN A O 1
ATOM 665 N N . ILE A 1 87 ? -45.049 4.954 38.123 1.00 95.00 87 ILE A N 1
ATOM 666 C CA . ILE A 1 87 ? -43.839 4.998 37.290 1.00 95.00 87 ILE A CA 1
ATOM 667 C C . ILE A 1 87 ? -43.541 3.604 36.727 1.00 95.00 87 ILE A C 1
ATOM 669 O O . ILE A 1 87 ? -43.234 3.486 35.538 1.00 95.00 87 ILE A O 1
ATOM 673 N N . ARG A 1 88 ? -43.666 2.553 37.547 1.00 94.06 88 ARG A N 1
ATOM 674 C CA . ARG A 1 88 ? -43.417 1.160 37.149 1.00 94.06 88 ARG A CA 1
ATOM 675 C C . ARG A 1 88 ? -44.403 0.679 36.083 1.00 94.06 88 ARG A C 1
ATOM 677 O O . ARG A 1 88 ? -43.983 0.036 35.128 1.00 94.06 88 ARG A O 1
ATOM 684 N N . ALA A 1 89 ? -45.677 1.056 36.187 1.00 92.69 89 ALA A N 1
ATOM 685 C CA . ALA A 1 89 ? -46.717 0.691 35.222 1.00 92.69 89 ALA A CA 1
ATOM 686 C C . ALA A 1 89 ? -46.493 1.276 33.813 1.00 92.69 89 ALA A C 1
ATOM 688 O O . ALA A 1 89 ? -47.037 0.764 32.839 1.00 92.69 89 ALA A O 1
ATOM 689 N N . SER A 1 90 ? -45.680 2.331 33.683 1.00 86.75 90 SER A N 1
ATOM 690 C CA . SER A 1 90 ? -45.384 2.997 32.404 1.00 86.75 90 SER A CA 1
ATOM 691 C C . SER A 1 90 ? -44.263 2.339 31.575 1.00 86.75 90 SER A C 1
ATOM 693 O O . SER A 1 90 ? -43.709 2.964 30.666 1.00 86.75 90 SER A O 1
ATOM 695 N N . GLU A 1 91 ? -43.863 1.105 31.893 1.00 67.69 91 GLU A N 1
ATOM 696 C CA . GLU A 1 91 ? -42.681 0.479 31.297 1.00 67.69 91 GLU A CA 1
ATOM 697 C C . GLU A 1 91 ? -42.861 0.149 29.801 1.00 67.69 91 GLU A C 1
ATOM 699 O O . GLU A 1 91 ? -43.654 -0.699 29.405 1.00 67.69 91 GLU A O 1
ATOM 704 N N . GLY A 1 92 ? -42.084 0.836 28.955 1.00 63.88 92 GLY A N 1
ATOM 705 C CA . GLY A 1 92 ? -41.939 0.516 27.533 1.00 63.88 92 GLY A CA 1
ATOM 706 C C . GLY A 1 92 ? -40.924 -0.608 27.281 1.00 63.88 92 GLY A C 1
ATOM 707 O O . GLY A 1 92 ? -39.942 -0.731 28.008 1.00 63.88 92 GLY A O 1
ATOM 708 N N . LEU A 1 93 ? -41.132 -1.361 26.195 1.00 56.44 93 LEU A N 1
ATOM 709 C CA . LEU A 1 93 ? -40.460 -2.612 25.777 1.00 56.44 93 LEU A CA 1
ATOM 710 C C . LEU A 1 93 ? -38.913 -2.623 25.659 1.00 56.44 93 LEU A C 1
ATOM 712 O O . LEU A 1 93 ? -38.346 -3.664 25.335 1.00 56.44 93 LEU A O 1
ATOM 716 N N . ALA A 1 94 ? -38.196 -1.520 25.881 1.00 59.06 94 ALA A N 1
ATOM 717 C CA . ALA A 1 94 ? -36.754 -1.455 25.615 1.00 59.06 94 ALA A CA 1
ATOM 718 C C . ALA A 1 94 ? -35.902 -1.774 26.859 1.00 59.06 94 ALA A C 1
ATOM 720 O O . ALA A 1 94 ? -35.789 -0.964 27.781 1.00 59.06 94 ALA A O 1
ATOM 721 N N . ILE A 1 95 ? -35.240 -2.934 26.864 1.00 60.19 95 ILE A N 1
ATOM 722 C CA . ILE A 1 95 ? -34.363 -3.381 27.956 1.00 60.19 95 ILE A CA 1
ATOM 723 C C . ILE A 1 95 ? -32.937 -2.833 27.747 1.00 60.19 95 ILE A C 1
ATOM 725 O O . ILE A 1 95 ? -32.255 -3.202 26.794 1.00 60.19 95 ILE A O 1
ATOM 729 N N . GLY A 1 96 ? -32.469 -1.970 28.659 1.00 64.94 96 GLY A N 1
ATOM 730 C CA . GLY A 1 96 ? -31.048 -1.627 28.855 1.00 64.94 96 GLY A CA 1
ATOM 731 C C . GLY A 1 96 ? -30.354 -0.870 27.711 1.00 64.94 96 GLY A C 1
ATOM 732 O O . GLY A 1 96 ? -30.264 0.361 27.731 1.00 64.94 96 GLY A O 1
ATOM 733 N N . ALA A 1 97 ? -29.813 -1.605 26.741 1.00 70.69 97 ALA A N 1
ATOM 734 C CA . ALA A 1 97 ? -29.120 -1.072 25.571 1.00 70.69 97 ALA A CA 1
ATOM 735 C C . ALA A 1 97 ? -29.363 -1.959 24.349 1.00 70.69 97 ALA A C 1
ATOM 737 O O . ALA A 1 97 ? -29.173 -3.177 24.411 1.00 70.69 97 ALA A O 1
ATOM 738 N N . ALA A 1 98 ? -29.718 -1.328 23.231 1.00 77.00 98 ALA A N 1
ATOM 739 C CA . ALA A 1 98 ? -29.772 -1.962 21.922 1.00 77.00 98 ALA A CA 1
ATOM 740 C C . ALA A 1 98 ? -28.490 -1.648 21.143 1.00 77.00 98 ALA A C 1
ATOM 742 O O . ALA A 1 98 ? -28.005 -0.516 21.159 1.00 77.00 98 ALA A O 1
ATOM 743 N N . VAL A 1 99 ? -27.944 -2.647 20.452 1.00 76.38 99 VAL A N 1
ATOM 744 C CA . VAL A 1 99 ? -26.818 -2.459 19.532 1.00 76.38 99 VAL A CA 1
ATOM 745 C C . VAL A 1 99 ? -27.374 -2.455 18.123 1.00 76.38 99 VAL A C 1
ATOM 747 O O . VAL A 1 99 ? -27.951 -3.448 17.689 1.00 76.38 99 VAL A O 1
ATOM 750 N N . ASP A 1 100 ? -27.191 -1.346 17.420 1.00 81.00 100 ASP A N 1
ATOM 751 C CA . ASP A 1 100 ? -27.496 -1.245 16.001 1.00 81.00 100 ASP A CA 1
ATOM 752 C C . ASP A 1 100 ? -26.183 -1.220 15.215 1.00 81.00 100 ASP A C 1
ATOM 754 O O . ASP A 1 100 ? -25.273 -0.429 15.499 1.00 81.00 100 ASP A O 1
ATOM 758 N N . MET A 1 101 ? -26.069 -2.130 14.254 1.00 78.69 101 MET A N 1
ATOM 759 C CA . MET A 1 101 ? -24.926 -2.247 13.363 1.00 78.69 101 MET A CA 1
ATOM 760 C C . MET A 1 101 ? -25.367 -1.852 11.965 1.00 78.69 101 MET A C 1
ATOM 762 O O . MET A 1 101 ? -26.062 -2.599 11.280 1.00 78.69 101 MET A O 1
ATOM 766 N N . THR A 1 102 ? -24.896 -0.697 11.509 1.00 81.81 102 THR A N 1
ATOM 767 C CA . THR A 1 102 ? -25.132 -0.254 10.137 1.00 81.81 102 THR A CA 1
ATOM 768 C C . THR A 1 102 ? -23.862 -0.434 9.322 1.00 81.81 102 THR A C 1
ATOM 770 O O . THR A 1 102 ? -22.814 0.135 9.629 1.00 81.81 102 THR A O 1
ATOM 773 N N . ARG A 1 103 ? -23.946 -1.248 8.268 1.00 82.06 103 ARG A N 1
ATOM 774 C CA . ARG A 1 103 ? -22.893 -1.372 7.258 1.00 82.06 103 ARG A CA 1
ATOM 775 C C . ARG A 1 103 ? -23.238 -0.455 6.093 1.00 82.06 103 ARG A C 1
ATOM 777 O O . ARG A 1 103 ? -24.334 -0.541 5.542 1.00 82.06 103 ARG A O 1
ATOM 784 N N . ARG A 1 104 ? -22.323 0.441 5.732 1.00 83.12 104 ARG A N 1
ATOM 785 C CA . ARG A 1 104 ? -22.443 1.322 4.566 1.00 83.12 104 ARG A CA 1
ATOM 786 C C . ARG A 1 104 ? -21.216 1.159 3.687 1.00 83.12 104 ARG A C 1
ATOM 788 O O . ARG A 1 104 ? -20.102 1.387 4.147 1.00 83.12 104 ARG A O 1
ATOM 795 N N . SER A 1 105 ? -21.432 0.796 2.433 1.00 76.75 105 SER A N 1
ATOM 796 C CA . SER A 1 105 ? -20.380 0.738 1.420 1.00 76.75 105 SER A CA 1
ATOM 797 C C . SER A 1 105 ? -20.301 2.078 0.694 1.00 76.75 105 SER A C 1
ATOM 799 O O . SER A 1 105 ? -21.321 2.607 0.251 1.00 76.75 105 SER A O 1
ATOM 801 N N . TYR A 1 106 ? -19.099 2.639 0.587 1.00 81.19 106 TYR A N 1
ATOM 802 C CA . TYR A 1 106 ? -18.831 3.889 -0.120 1.00 81.19 106 TYR A CA 1
ATOM 803 C C . TYR A 1 106 ? -17.907 3.625 -1.311 1.00 81.19 106 TYR A C 1
ATOM 805 O O . TYR A 1 106 ? -16.838 3.039 -1.155 1.00 81.19 106 TYR A O 1
ATOM 813 N N . GLY A 1 107 ? -18.296 4.109 -2.494 1.00 78.75 107 GLY A N 1
ATOM 814 C CA . GLY A 1 107 ? -17.525 3.957 -3.733 1.00 78.75 107 GLY A CA 1
ATOM 815 C C . GLY A 1 107 ? -17.759 2.628 -4.464 1.00 78.75 107 GLY A C 1
ATOM 816 O O . GLY A 1 107 ? -18.583 1.812 -4.062 1.00 78.75 107 GLY A O 1
ATOM 817 N N . SER A 1 108 ? -17.044 2.431 -5.574 1.00 69.56 108 SER A N 1
ATOM 818 C CA . SER A 1 108 ? -17.022 1.183 -6.351 1.00 69.56 108 SER A CA 1
ATOM 819 C C . SER A 1 108 ? -15.600 0.894 -6.857 1.00 69.56 108 SER A C 1
ATOM 821 O O . SER A 1 108 ? -14.770 1.803 -6.946 1.00 69.56 108 SER A O 1
ATOM 823 N N . GLY A 1 109 ? -15.294 -0.375 -7.144 1.00 74.50 109 GLY A N 1
ATOM 824 C CA . GLY A 1 109 ? -13.984 -0.798 -7.658 1.00 74.50 109 GLY A CA 1
ATOM 825 C C . GLY A 1 109 ? -12.826 -0.623 -6.662 1.00 74.50 109 GLY A C 1
ATOM 826 O O . GLY A 1 109 ? -12.986 -0.824 -5.459 1.00 74.50 109 GLY A O 1
ATOM 827 N N . GLN A 1 110 ? -11.648 -0.231 -7.162 1.00 67.00 110 GLN A N 1
ATOM 828 C CA . GLN A 1 110 ? -10.404 -0.096 -6.377 1.00 67.00 110 GLN A CA 1
ATOM 829 C C . GLN A 1 110 ? -10.404 1.056 -5.350 1.00 67.00 110 GLN A C 1
ATOM 831 O O . GLN A 1 110 ? -9.472 1.180 -4.563 1.00 67.00 110 GLN A O 1
ATOM 836 N N . HIS A 1 111 ? -11.443 1.892 -5.322 1.00 68.38 111 HIS A N 1
ATOM 837 C CA . HIS A 1 111 ? -11.598 2.969 -4.334 1.00 68.38 111 HIS A CA 1
ATOM 838 C C . HIS A 1 111 ? -12.761 2.724 -3.357 1.00 68.38 111 HIS A C 1
ATOM 840 O O . HIS A 1 111 ? -13.087 3.594 -2.545 1.00 68.38 111 HIS A O 1
ATOM 846 N N . GLY A 1 112 ? -13.397 1.550 -3.437 1.00 71.44 112 GLY A N 1
ATOM 847 C CA . GLY A 1 112 ? -14.468 1.152 -2.532 1.00 71.44 112 GLY A CA 1
ATOM 848 C C . GLY A 1 112 ? -13.959 0.894 -1.112 1.00 71.44 112 GLY A C 1
ATOM 849 O O . GLY A 1 112 ? -12.940 0.229 -0.919 1.00 71.44 112 GLY A O 1
ATOM 850 N N . HIS A 1 113 ? -14.681 1.392 -0.111 1.00 76.88 113 HIS A N 1
ATOM 851 C CA . HIS A 1 113 ? -14.459 1.046 1.291 1.00 76.88 113 HIS A CA 1
ATOM 852 C C . HIS A 1 113 ? -15.785 0.811 2.015 1.00 76.88 113 HIS A C 1
ATOM 854 O O . HIS A 1 113 ? -16.773 1.516 1.803 1.00 76.88 113 HIS A O 1
ATOM 860 N N . ASP A 1 114 ? -15.781 -0.179 2.898 1.00 78.62 114 ASP A N 1
ATOM 861 C CA . ASP A 1 114 ? -16.895 -0.508 3.768 1.00 78.62 114 ASP A CA 1
ATOM 862 C C . ASP A 1 114 ? -16.708 0.173 5.117 1.00 78.62 114 ASP A C 1
ATOM 864 O O . ASP A 1 114 ? -15.650 0.118 5.747 1.00 78.62 114 ASP A O 1
ATOM 868 N N . VAL A 1 115 ? -17.763 0.822 5.584 1.00 81.81 115 VAL A N 1
ATOM 869 C CA . VAL A 1 115 ? -17.813 1.434 6.903 1.00 81.81 115 VAL A CA 1
ATOM 870 C C . VAL A 1 115 ? -18.859 0.694 7.717 1.00 81.81 115 VAL A C 1
ATOM 872 O O . VAL A 1 115 ? -20.051 0.741 7.411 1.00 81.81 115 VAL A O 1
ATOM 875 N N . THR A 1 116 ? -18.409 0.028 8.773 1.00 81.62 116 THR A N 1
ATOM 876 C CA . THR A 1 116 ? -19.286 -0.581 9.771 1.00 81.62 116 THR A CA 1
ATOM 877 C C . THR A 1 116 ? -19.382 0.377 10.947 1.00 81.62 116 THR A C 1
ATOM 879 O O . THR A 1 116 ? -18.402 0.625 11.651 1.00 81.62 116 THR A O 1
ATOM 882 N N . VAL A 1 117 ? -20.565 0.948 11.154 1.00 82.75 117 VAL A N 1
ATOM 883 C CA . VAL A 1 117 ? -20.862 1.788 12.313 1.00 82.75 117 VAL A CA 1
ATOM 884 C C . VAL A 1 117 ? -21.629 0.940 13.313 1.00 82.75 117 VAL A C 1
ATOM 886 O O . VAL A 1 117 ? -22.790 0.595 13.090 1.00 82.75 117 VAL A O 1
ATOM 889 N N . LYS A 1 118 ? -20.971 0.608 14.423 1.00 79.69 118 LYS A N 1
ATOM 890 C CA . LYS A 1 118 ? -21.606 -0.019 15.580 1.00 79.69 118 LYS A CA 1
ATOM 891 C C . LYS A 1 118 ? -22.059 1.111 16.498 1.00 79.69 118 LYS A C 1
ATOM 893 O O . LYS A 1 118 ? -21.245 1.904 16.971 1.00 79.69 118 LYS A O 1
ATOM 898 N N . SER A 1 119 ? -23.362 1.224 16.693 1.00 82.00 119 SER A N 1
ATOM 899 C CA . SER A 1 119 ? -23.980 2.236 17.544 1.00 82.00 119 SER A CA 1
ATOM 900 C C . SER A 1 119 ? -24.698 1.574 18.708 1.00 82.00 119 SER A C 1
ATOM 902 O O . SER A 1 119 ? -25.381 0.566 18.540 1.00 82.00 119 SER A O 1
ATOM 904 N N . ALA A 1 120 ? -24.512 2.129 19.899 1.00 83.31 120 ALA A N 1
ATOM 905 C CA . ALA A 1 120 ? -25.185 1.684 21.106 1.00 83.31 120 ALA A CA 1
ATOM 906 C C . ALA A 1 120 ? -26.309 2.672 21.425 1.00 83.31 120 ALA A C 1
ATOM 908 O O . ALA A 1 120 ? -26.058 3.822 21.790 1.00 83.31 120 ALA A O 1
ATOM 909 N N . ASN A 1 121 ? -27.556 2.230 21.288 1.00 83.69 121 ASN A N 1
ATOM 910 C CA . ASN A 1 121 ? -28.710 2.992 21.734 1.00 83.69 121 ASN A CA 1
ATOM 911 C C . ASN A 1 121 ? -29.016 2.620 23.187 1.00 83.69 121 ASN A C 1
ATOM 913 O O . ASN A 1 121 ? -29.655 1.608 23.481 1.00 83.69 121 ASN A O 1
ATOM 917 N N . PHE A 1 122 ? -28.493 3.426 24.104 1.00 84.50 122 PHE A N 1
ATOM 918 C CA . PHE A 1 122 ? -28.748 3.276 25.529 1.00 84.50 122 PHE A CA 1
ATOM 919 C C . PHE A 1 122 ? -30.133 3.832 25.888 1.00 84.50 122 PHE A C 1
ATOM 921 O O . PHE A 1 122 ? -30.476 4.944 25.480 1.00 84.50 122 PHE A O 1
ATOM 928 N N . ASN A 1 123 ? -30.910 3.107 26.701 1.00 85.88 123 ASN A N 1
ATOM 929 C CA . ASN A 1 123 ? -32.257 3.517 27.107 1.00 85.88 123 ASN A CA 1
ATOM 930 C 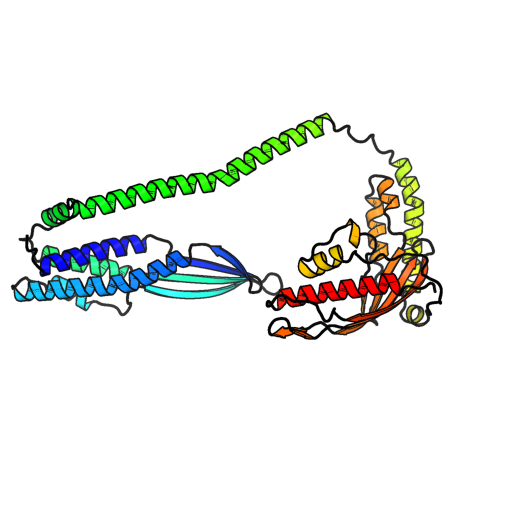C . ASN A 1 123 ? -32.233 4.699 28.108 1.00 85.88 123 ASN A C 1
ATOM 932 O O . ASN A 1 123 ? -32.431 4.532 29.315 1.00 85.88 123 ASN A O 1
ATOM 936 N N . LYS A 1 124 ? -31.984 5.918 27.609 1.00 89.62 124 LYS A N 1
ATOM 937 C CA . LYS A 1 124 ? -31.923 7.155 28.414 1.00 89.62 124 LYS A CA 1
ATOM 938 C C . LYS A 1 124 ? -33.247 7.463 29.114 1.00 89.62 124 LYS A C 1
ATOM 940 O O . LYS A 1 124 ? -33.247 7.960 30.238 1.00 89.62 124 LYS A O 1
ATOM 945 N N . GLU A 1 125 ? -34.369 7.145 28.475 1.00 89.62 125 GLU A N 1
ATOM 946 C CA . GLU A 1 125 ? -35.698 7.309 29.068 1.00 89.62 125 GLU A CA 1
ATOM 947 C C . GLU A 1 125 ? -35.904 6.343 30.235 1.00 89.62 125 GLU A C 1
ATOM 949 O O . GLU A 1 125 ? -36.333 6.750 31.313 1.00 89.62 125 GLU A O 1
ATOM 954 N N . GLY A 1 126 ? -35.528 5.077 30.050 1.00 89.88 126 GLY A N 1
ATOM 955 C CA . GLY A 1 126 ? -35.545 4.054 31.087 1.00 89.88 126 GLY A CA 1
ATOM 956 C C . GLY A 1 126 ? -34.669 4.420 32.280 1.00 89.88 126 GLY A C 1
ATOM 957 O O . GLY A 1 126 ? -35.084 4.204 33.418 1.00 89.88 126 GLY A O 1
ATOM 958 N N . TYR A 1 127 ? -33.506 5.025 32.035 1.00 92.75 127 TYR A N 1
ATOM 959 C CA . TYR A 1 127 ? -32.648 5.579 33.080 1.00 92.75 127 TYR A CA 1
ATOM 960 C C . TYR A 1 127 ? -33.323 6.719 33.857 1.00 92.75 127 TYR A C 1
ATOM 962 O O . TYR A 1 127 ? -33.386 6.687 35.086 1.00 92.75 127 TYR A O 1
ATOM 970 N N . ALA A 1 128 ? -33.877 7.710 33.151 1.00 92.94 128 ALA A N 1
ATOM 971 C CA . ALA A 1 128 ? -34.583 8.825 33.780 1.00 92.94 128 ALA A CA 1
ATOM 972 C C . ALA A 1 128 ? -35.801 8.350 34.595 1.00 92.94 128 ALA A C 1
ATOM 974 O O . ALA A 1 128 ? -36.095 8.910 35.653 1.00 92.94 128 ALA A O 1
ATOM 975 N N . ARG A 1 129 ? -36.494 7.297 34.137 1.00 92.75 129 ARG A N 1
ATOM 976 C CA . ARG A 1 129 ? -37.574 6.644 34.893 1.00 92.75 129 ARG A CA 1
ATOM 977 C C . ARG A 1 129 ? -37.061 5.977 36.162 1.00 92.75 129 ARG A C 1
ATOM 979 O O . ARG A 1 129 ? -37.634 6.226 37.217 1.00 92.75 129 ARG A O 1
ATOM 986 N N . ALA A 1 130 ? -35.982 5.200 36.085 1.00 94.38 130 ALA A N 1
ATOM 987 C CA . ALA A 1 130 ? -35.388 4.572 37.262 1.00 94.38 130 ALA A CA 1
ATOM 988 C C . ALA A 1 130 ? -34.989 5.622 38.315 1.00 94.38 130 ALA A C 1
ATOM 990 O O . ALA A 1 130 ? -35.358 5.490 39.477 1.00 94.38 130 ALA A O 1
ATOM 991 N N . GLN A 1 131 ? -34.373 6.740 37.903 1.00 96.50 131 GLN A N 1
ATOM 992 C CA . GLN A 1 131 ? -34.085 7.860 38.810 1.00 96.50 131 GLN A CA 1
ATOM 993 C C . GLN A 1 131 ? -35.344 8.449 39.463 1.00 96.50 131 GLN A C 1
ATOM 995 O O . GLN A 1 131 ? -35.333 8.762 40.655 1.00 96.50 131 GLN A O 1
ATOM 1000 N N . LYS A 1 132 ? -36.427 8.638 38.696 1.00 96.25 132 LYS A N 1
ATOM 1001 C CA . LYS A 1 132 ? -37.712 9.111 39.239 1.00 96.25 132 LYS A CA 1
ATOM 1002 C C . LYS A 1 132 ? -38.290 8.111 40.242 1.00 96.25 132 LYS A C 1
ATOM 1004 O O . LYS A 1 132 ? -38.757 8.535 41.292 1.00 96.25 132 LYS A O 1
ATOM 1009 N N . ALA A 1 133 ? -38.212 6.815 39.947 1.00 96.56 133 ALA A N 1
ATOM 1010 C CA . ALA A 1 133 ? -38.706 5.747 40.809 1.00 96.56 133 ALA A CA 1
ATOM 1011 C C . ALA A 1 133 ? -37.928 5.683 42.135 1.00 96.56 133 ALA A C 1
ATOM 1013 O O . ALA A 1 133 ? -38.530 5.634 43.205 1.00 96.56 133 ALA A O 1
ATOM 1014 N N . THR A 1 134 ? -36.597 5.801 42.081 1.00 97.44 134 THR A N 1
ATOM 1015 C CA . THR A 1 134 ? -35.749 5.915 43.274 1.00 97.44 134 THR A CA 1
ATOM 1016 C C . THR A 1 134 ? -36.140 7.120 44.130 1.00 97.44 134 THR A C 1
ATOM 1018 O O . THR A 1 134 ? -36.342 6.981 45.334 1.00 97.44 134 THR A O 1
ATOM 1021 N N . LYS A 1 135 ? -36.312 8.298 43.514 1.00 97.69 135 LYS A N 1
ATOM 1022 C CA . LYS A 1 135 ? -36.746 9.513 44.224 1.00 97.69 1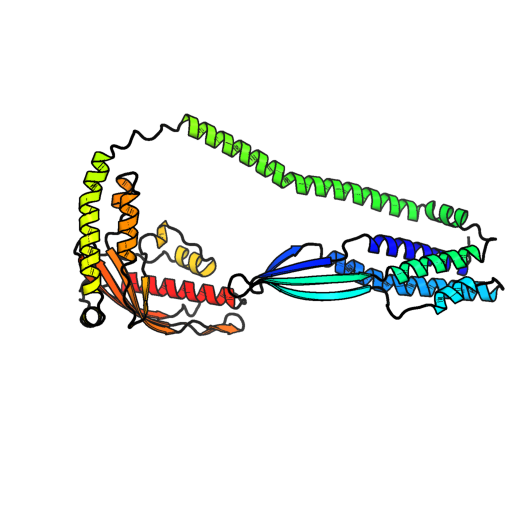35 LYS A CA 1
ATOM 1023 C C . LYS A 1 135 ? -38.139 9.364 44.836 1.00 97.69 135 LYS A C 1
ATOM 1025 O O . LYS A 1 135 ? -38.349 9.856 45.938 1.00 97.69 135 LYS A O 1
ATOM 1030 N N . ALA A 1 136 ? -39.063 8.689 44.151 1.00 97.69 136 ALA A N 1
ATOM 1031 C CA . ALA A 1 136 ? -40.410 8.438 44.656 1.00 97.69 136 ALA A CA 1
ATOM 1032 C C . ALA A 1 136 ? -40.389 7.567 45.923 1.00 97.69 136 ALA A C 1
ATOM 1034 O O . ALA A 1 136 ? -41.030 7.929 46.904 1.00 97.69 136 ALA A O 1
ATOM 1035 N N . LEU A 1 137 ? -39.601 6.483 45.944 1.00 97.81 137 LEU A N 1
ATOM 1036 C CA . LEU A 1 137 ? -39.451 5.651 47.146 1.00 97.81 137 LEU A CA 1
ATOM 1037 C C . LEU A 1 137 ? -38.789 6.411 48.300 1.00 97.81 137 LEU A C 1
ATOM 1039 O O . LEU A 1 137 ? -39.238 6.297 49.433 1.00 97.81 137 LEU A O 1
ATOM 1043 N N . MET A 1 138 ? -37.764 7.222 48.022 1.00 97.94 138 MET A N 1
ATOM 1044 C CA . MET A 1 138 ? -37.130 8.046 49.058 1.00 97.94 138 MET A CA 1
ATOM 1045 C C . MET A 1 138 ? -38.095 9.092 49.637 1.00 97.94 138 MET A C 1
ATOM 1047 O O . MET A 1 138 ? -38.073 9.344 50.838 1.00 97.94 138 MET A O 1
ATOM 1051 N N . ALA A 1 139 ? -38.944 9.689 48.793 1.00 97.50 139 ALA A N 1
ATOM 1052 C CA . ALA A 1 139 ? -39.949 10.666 49.209 1.00 97.50 139 ALA A CA 1
ATOM 1053 C C . ALA A 1 139 ? -41.104 10.037 50.007 1.00 97.50 139 ALA A C 1
ATOM 1055 O O . ALA A 1 139 ? -41.686 10.711 50.853 1.00 97.50 139 ALA A O 1
ATOM 1056 N N . ALA A 1 140 ? -41.416 8.760 49.761 1.00 97.25 140 ALA A N 1
ATOM 1057 C CA . ALA A 1 140 ? -42.429 8.011 50.502 1.00 97.25 140 ALA A CA 1
ATOM 1058 C C . ALA A 1 140 ? -42.018 7.701 51.954 1.00 97.25 140 ALA A C 1
ATOM 1060 O O . ALA A 1 140 ? -42.877 7.429 52.787 1.00 97.25 140 ALA A O 1
ATOM 1061 N N . THR A 1 141 ? -40.722 7.775 52.275 1.00 97.31 141 THR A N 1
ATOM 1062 C CA . THR A 1 141 ? -40.176 7.512 53.617 1.00 97.31 141 THR A CA 1
ATOM 1063 C C . THR A 1 141 ? -39.438 8.746 54.166 1.00 97.31 141 THR A C 1
ATOM 1065 O O . THR A 1 141 ? -38.202 8.752 54.245 1.00 97.31 141 THR A O 1
ATOM 1068 N N . PRO A 1 142 ? -40.157 9.837 54.493 1.00 97.06 142 PRO A N 1
ATOM 1069 C CA . PRO A 1 142 ? -39.547 11.089 54.950 1.00 97.06 142 PRO A CA 1
ATOM 1070 C C . PRO A 1 142 ? -38.920 10.994 56.350 1.00 97.06 142 PRO A C 1
ATOM 1072 O O . PRO A 1 142 ? -38.137 11.857 56.733 1.00 97.06 142 PRO A O 1
ATOM 1075 N N . ASP A 1 143 ? -39.269 9.961 57.115 1.00 96.56 143 ASP A N 1
ATOM 1076 C CA . ASP A 1 143 ? -38.707 9.626 58.425 1.00 96.56 143 ASP A CA 1
ATOM 1077 C C . ASP A 1 143 ? -37.259 9.116 58.346 1.00 96.56 143 ASP A C 1
ATOM 1079 O O . ASP A 1 143 ? -36.521 9.157 59.332 1.00 96.56 143 ASP A O 1
ATOM 1083 N N . ILE A 1 144 ? -36.833 8.664 57.166 1.00 96.44 144 ILE A N 1
ATOM 1084 C CA . ILE A 1 144 ? -35.486 8.159 56.924 1.00 96.44 144 ILE A CA 1
ATOM 1085 C C . ILE A 1 144 ? -34.586 9.320 56.506 1.00 96.44 144 ILE A C 1
ATOM 1087 O O . ILE A 1 144 ? -34.778 9.932 55.454 1.00 96.44 144 ILE A O 1
ATOM 1091 N N . ASP A 1 145 ? -33.542 9.589 57.293 1.00 96.81 145 ASP A N 1
ATOM 1092 C CA . ASP A 1 145 ? -32.524 10.583 56.940 1.00 96.81 145 ASP A CA 1
ATOM 1093 C C . ASP A 1 145 ? -31.579 10.040 55.855 1.00 96.81 145 ASP A C 1
ATOM 1095 O O . ASP A 1 145 ? -30.445 9.607 56.094 1.00 96.81 145 ASP A O 1
ATOM 1099 N N . TRP A 1 146 ? -32.071 10.056 54.617 1.00 93.81 146 TRP A N 1
ATOM 1100 C CA . TRP A 1 146 ? -31.330 9.625 53.437 1.00 93.81 146 TRP A CA 1
ATOM 1101 C C . TRP A 1 146 ? -30.015 10.385 53.246 1.00 93.81 146 TRP A C 1
ATOM 1103 O O . TRP A 1 146 ? -29.059 9.821 52.709 1.00 93.81 146 TRP A O 1
ATOM 1113 N N . ALA A 1 147 ? -29.953 11.648 53.678 1.00 93.69 147 ALA A N 1
ATOM 1114 C CA . ALA A 1 147 ? -28.755 12.468 53.567 1.00 93.69 147 ALA A CA 1
ATOM 1115 C C . ALA A 1 147 ? -27.686 12.024 54.573 1.00 93.69 147 ALA A C 1
ATOM 1117 O O . ALA A 1 147 ? -26.520 11.885 54.195 1.00 93.69 147 ALA A O 1
ATOM 1118 N N . ALA A 1 148 ? -28.066 11.735 55.821 1.00 93.69 148 ALA A N 1
ATOM 1119 C CA . ALA A 1 148 ? -27.151 11.184 56.816 1.00 93.69 148 ALA A CA 1
ATOM 1120 C C . ALA A 1 148 ? -26.637 9.797 56.417 1.00 93.69 148 ALA A C 1
ATOM 1122 O O . ALA A 1 148 ? -25.441 9.543 56.552 1.00 93.69 148 ALA A O 1
ATOM 1123 N N . ILE A 1 149 ? -27.493 8.928 55.866 1.00 92.38 149 ILE A N 1
ATOM 1124 C CA . ILE A 1 149 ? -27.075 7.605 55.368 1.00 92.38 149 ILE A CA 1
ATOM 1125 C C . ILE A 1 149 ? -26.095 7.756 54.201 1.00 92.38 149 ILE A C 1
ATOM 1127 O O . ILE A 1 149 ? -25.025 7.151 54.220 1.00 92.38 149 ILE A O 1
ATOM 1131 N N . ALA A 1 150 ? -26.408 8.609 53.220 1.00 89.19 150 ALA A N 1
ATOM 1132 C CA . ALA A 1 150 ? -25.513 8.870 52.094 1.00 89.19 150 ALA A CA 1
ATOM 1133 C C . ALA A 1 150 ? -24.161 9.442 52.551 1.00 89.19 150 ALA A C 1
ATOM 1135 O O . ALA A 1 150 ? -23.116 9.054 52.029 1.00 89.19 150 ALA A O 1
ATOM 1136 N N . LYS A 1 151 ? -24.170 10.332 53.551 1.00 90.38 151 LYS A N 1
ATOM 1137 C CA . LYS A 1 151 ? -22.952 10.881 54.153 1.00 90.38 151 LYS A CA 1
ATOM 1138 C C . LYS A 1 151 ? -22.152 9.809 54.896 1.00 90.38 151 LYS A C 1
ATOM 1140 O O . LYS A 1 151 ? -20.944 9.737 54.708 1.00 90.38 151 LYS A O 1
ATOM 1145 N N . ALA A 1 152 ? -22.808 8.963 55.688 1.00 89.38 152 ALA A N 1
ATOM 1146 C CA . ALA A 1 152 ? -22.159 7.877 56.420 1.00 89.38 152 ALA A CA 1
ATOM 1147 C C . ALA A 1 152 ? -21.503 6.857 55.475 1.00 89.38 152 ALA A C 1
ATOM 1149 O O . ALA A 1 152 ? -20.380 6.429 55.727 1.00 89.38 152 ALA A O 1
ATOM 1150 N N . GLU A 1 153 ? -22.158 6.520 54.361 1.00 87.50 153 GLU A N 1
ATOM 1151 C CA . GLU A 1 153 ? -21.578 5.674 53.311 1.00 87.50 153 GLU A CA 1
ATOM 1152 C C . GLU A 1 153 ? -20.397 6.364 52.611 1.00 87.50 153 GLU A C 1
ATOM 1154 O O . GLU A 1 153 ? -19.347 5.755 52.425 1.00 87.50 153 GLU A O 1
ATOM 1159 N N . ALA A 1 154 ? -20.514 7.651 52.268 1.00 82.94 154 ALA A N 1
ATOM 1160 C CA . ALA A 1 154 ? -19.402 8.411 51.690 1.00 82.94 154 ALA A CA 1
ATOM 1161 C C . ALA A 1 154 ? -18.206 8.538 52.653 1.00 82.94 154 ALA A C 1
ATOM 1163 O O . ALA A 1 154 ? -17.060 8.679 52.216 1.00 82.94 154 ALA A O 1
ATOM 1164 N N . ASP A 1 155 ? -18.467 8.488 53.961 1.00 85.75 155 ASP A N 1
ATOM 1165 C CA . ASP A 1 155 ? -17.457 8.538 55.006 1.00 85.75 155 ASP A CA 1
ATOM 1166 C C . ASP A 1 155 ? -16.824 7.177 55.334 1.00 85.75 155 ASP A C 1
ATOM 1168 O O . ASP A 1 155 ? -15.784 7.170 56.003 1.00 85.75 155 ASP A O 1
ATOM 1172 N N . ASP A 1 156 ? -17.364 6.065 54.818 1.00 84.50 156 ASP A N 1
ATOM 1173 C CA . ASP A 1 156 ? -16.813 4.722 55.014 1.00 84.50 156 ASP A CA 1
ATOM 1174 C C . ASP A 1 156 ? -15.355 4.674 54.507 1.00 84.50 156 ASP A C 1
ATOM 1176 O O . ASP A 1 156 ? -15.081 4.994 53.340 1.00 84.50 156 ASP A O 1
ATOM 1180 N N . PRO A 1 157 ? -14.382 4.290 55.356 1.00 79.06 157 PRO A N 1
ATOM 1181 C CA . PRO A 1 157 ? -12.973 4.249 54.983 1.00 79.06 157 PRO A CA 1
ATOM 1182 C C . PRO A 1 157 ? -12.695 3.334 53.785 1.00 79.06 157 PRO A C 1
ATOM 1184 O O . PRO A 1 157 ? -11.780 3.629 53.015 1.00 79.06 157 PRO A O 1
ATOM 1187 N N . ASN A 1 158 ? -13.494 2.285 53.569 1.00 79.56 158 ASN A N 1
ATOM 1188 C CA . ASN A 1 158 ? -13.380 1.435 52.388 1.00 79.56 158 ASN A CA 1
ATOM 1189 C C . ASN A 1 158 ? -13.788 2.206 51.127 1.00 79.56 158 ASN A C 1
ATOM 1191 O O . ASN A 1 158 ? -13.041 2.225 50.149 1.00 79.56 158 ASN A O 1
ATOM 1195 N N . ILE A 1 159 ? -14.919 2.918 51.161 1.00 74.06 159 ILE A N 1
ATOM 1196 C CA . ILE A 1 159 ? -15.396 3.733 50.031 1.00 74.06 159 ILE A CA 1
ATOM 1197 C C . ILE A 1 159 ? -14.421 4.884 49.749 1.00 74.06 159 ILE A C 1
ATOM 1199 O O . ILE A 1 159 ? -14.076 5.124 48.586 1.00 74.06 159 ILE A O 1
ATOM 1203 N N . LYS A 1 160 ? -13.887 5.537 50.790 1.00 71.88 160 LYS A N 1
ATOM 1204 C CA . LYS A 1 160 ? -12.833 6.564 50.680 1.00 71.88 160 LYS A CA 1
ATOM 1205 C C . LYS A 1 160 ? -11.523 6.024 50.106 1.00 71.88 160 LYS A C 1
ATOM 1207 O O . LYS A 1 160 ? -10.878 6.710 49.310 1.00 71.88 160 LYS A O 1
ATOM 1212 N N . ALA A 1 161 ? -11.114 4.813 50.483 1.00 69.75 161 ALA A N 1
ATOM 1213 C CA . ALA A 1 161 ? -9.928 4.165 49.925 1.00 69.75 161 ALA A CA 1
ATOM 1214 C C . ALA A 1 161 ? -10.119 3.838 48.435 1.00 69.75 161 ALA A C 1
ATOM 1216 O O . ALA A 1 161 ? -9.230 4.122 47.625 1.00 69.75 161 ALA A O 1
ATOM 1217 N N . PHE A 1 162 ? -11.301 3.346 48.048 1.00 67.12 162 PHE A N 1
ATOM 1218 C CA . PHE A 1 162 ? -11.655 3.125 46.644 1.00 67.12 162 PHE A CA 1
ATOM 1219 C C . PHE A 1 162 ? -11.680 4.435 45.841 1.00 67.12 162 PHE A C 1
ATOM 1221 O O . PHE A 1 162 ? -11.076 4.505 44.766 1.00 67.12 162 PHE A O 1
ATOM 1228 N N . THR A 1 163 ? -12.276 5.509 46.370 1.00 67.38 163 THR A N 1
ATOM 1229 C CA . THR A 1 163 ? -12.295 6.814 45.682 1.00 67.38 163 THR A CA 1
ATOM 1230 C C . THR A 1 163 ? -10.896 7.410 45.537 1.00 67.38 163 THR A C 1
ATOM 1232 O O . THR A 1 163 ? -10.539 7.805 44.428 1.00 67.38 163 THR A O 1
ATOM 1235 N N . ARG A 1 164 ? -10.057 7.401 46.585 1.00 69.06 164 ARG A N 1
ATOM 1236 C CA . ARG A 1 164 ? -8.651 7.863 46.506 1.00 69.06 164 ARG A CA 1
ATOM 1237 C C . ARG A 1 164 ? -7.815 7.057 45.509 1.00 69.06 164 ARG A C 1
ATOM 1239 O O . ARG A 1 164 ? -7.012 7.631 44.773 1.00 69.06 164 ARG A O 1
ATOM 1246 N N . SER A 1 165 ? -8.011 5.741 45.461 1.00 66.44 165 SER A N 1
ATOM 1247 C CA . SER A 1 165 ? -7.345 4.870 44.488 1.00 66.44 165 SER A CA 1
ATOM 1248 C C . SER A 1 165 ? -7.754 5.221 43.052 1.00 66.44 165 SER A C 1
ATOM 1250 O O . SER A 1 165 ? -6.898 5.419 42.186 1.00 66.44 165 SER A O 1
ATOM 1252 N N . THR A 1 166 ? -9.053 5.413 42.796 1.00 69.25 166 THR A N 1
ATOM 1253 C CA . THR A 1 166 ? -9.544 5.777 41.454 1.00 69.25 166 THR A CA 1
ATOM 1254 C C . THR A 1 166 ? -9.118 7.173 40.991 1.00 69.25 166 THR A C 1
ATOM 1256 O O . THR A 1 166 ? -8.763 7.327 39.819 1.00 69.25 166 THR A O 1
ATOM 1259 N N . THR A 1 167 ? -9.080 8.186 41.865 1.00 67.88 167 THR A N 1
ATOM 1260 C CA . THR A 1 167 ? -8.577 9.525 41.504 1.00 67.88 167 THR A CA 1
ATOM 1261 C C . THR A 1 167 ? -7.078 9.516 41.239 1.00 67.88 167 THR A C 1
ATOM 1263 O O . THR A 1 167 ? -6.643 10.058 40.225 1.00 67.88 167 THR A O 1
ATOM 1266 N N . THR A 1 168 ? -6.291 8.834 42.074 1.00 71.94 168 THR A N 1
ATOM 1267 C CA . THR A 1 168 ? -4.839 8.702 41.861 1.00 71.94 168 THR A CA 1
ATOM 1268 C C . THR A 1 168 ? -4.545 7.981 40.544 1.00 71.94 168 THR A C 1
ATOM 1270 O O . THR A 1 168 ? -3.738 8.457 39.746 1.00 71.94 168 THR A O 1
ATOM 1273 N N . LYS A 1 169 ? -5.274 6.894 40.245 1.00 71.31 169 LYS A N 1
ATOM 1274 C CA . LYS A 1 169 ? -5.165 6.178 38.965 1.00 71.31 169 LYS A CA 1
ATOM 1275 C C . LYS A 1 169 ? -5.515 7.075 37.774 1.00 71.31 169 LYS A C 1
ATOM 1277 O O . LYS A 1 169 ? -4.811 7.025 36.770 1.00 71.31 169 LYS A O 1
ATOM 1282 N N . ARG A 1 170 ? -6.547 7.926 37.881 1.00 73.56 170 ARG A N 1
ATOM 1283 C CA . ARG A 1 170 ? -6.893 8.906 36.832 1.00 73.56 170 ARG A CA 1
ATOM 1284 C C . ARG A 1 170 ? -5.762 9.905 36.582 1.00 73.56 170 ARG A C 1
ATOM 1286 O O . ARG A 1 170 ? -5.405 10.095 35.426 1.00 73.56 170 ARG A O 1
ATOM 1293 N N . TYR A 1 171 ? -5.167 10.498 37.619 1.00 74.75 171 TYR A N 1
ATOM 1294 C CA . TYR A 1 171 ? -4.069 11.460 37.437 1.00 74.75 171 TYR A CA 1
ATOM 1295 C C . TYR A 1 171 ? -2.800 10.818 36.868 1.00 74.75 171 TYR A C 1
ATOM 1297 O O . TYR A 1 171 ? -2.195 11.379 35.957 1.00 74.75 171 TYR A O 1
ATOM 1305 N N . VAL A 1 172 ? -2.431 9.624 37.341 1.00 80.06 172 VAL A N 1
ATOM 1306 C CA . VAL A 1 172 ? -1.288 8.872 36.794 1.00 80.06 172 VAL A CA 1
ATOM 1307 C C . VAL A 1 172 ? -1.526 8.512 35.326 1.00 80.06 172 VAL A C 1
ATOM 1309 O O . VAL A 1 172 ? -0.640 8.698 34.494 1.00 80.06 172 VAL A O 1
ATOM 1312 N N . MET A 1 173 ? -2.735 8.059 34.987 1.00 78.38 173 MET A N 1
ATOM 1313 C CA . MET A 1 173 ? -3.105 7.727 33.612 1.00 78.38 173 MET A CA 1
ATOM 1314 C C . MET A 1 173 ? -3.097 8.965 32.704 1.00 78.38 173 MET A C 1
ATOM 1316 O O . MET A 1 173 ? -2.574 8.882 31.600 1.00 78.38 173 MET A O 1
ATOM 1320 N N . ILE A 1 174 ? -3.588 10.122 33.171 1.00 82.00 174 ILE A N 1
ATOM 1321 C CA . ILE A 1 174 ? -3.497 11.396 32.435 1.00 82.00 174 ILE A CA 1
ATOM 1322 C C . ILE A 1 174 ? -2.031 11.793 32.216 1.00 82.00 174 ILE A C 1
ATOM 1324 O O . ILE A 1 174 ? -1.665 12.143 31.098 1.00 82.00 174 ILE A O 1
ATOM 1328 N N . GLY A 1 175 ? -1.180 11.699 33.244 1.00 87.19 175 GLY A N 1
ATOM 1329 C CA . GLY A 1 175 ? 0.249 12.005 33.126 1.00 87.19 175 GLY A CA 1
ATOM 1330 C C . GLY A 1 175 ? 0.961 11.122 32.097 1.00 87.19 175 GLY A C 1
ATOM 1331 O O . GLY A 1 175 ? 1.687 11.631 31.242 1.00 87.19 175 GLY A O 1
ATOM 1332 N N . LEU A 1 176 ? 0.693 9.811 32.120 1.00 87.06 176 LEU A N 1
ATOM 1333 C CA . LEU A 1 176 ? 1.204 8.867 31.121 1.00 87.06 176 LEU A CA 1
ATOM 1334 C C . LEU A 1 176 ? 0.688 9.176 29.715 1.00 87.06 176 LEU A C 1
ATOM 1336 O O . LEU A 1 176 ? 1.458 9.124 28.762 1.00 87.06 176 LEU A O 1
ATOM 1340 N N . LEU A 1 177 ? -0.591 9.528 29.579 1.00 84.94 177 LEU A N 1
ATOM 1341 C CA . LEU A 1 177 ? -1.201 9.837 28.288 1.00 84.94 177 LEU A CA 1
ATOM 1342 C C . LEU A 1 177 ? -0.621 11.128 27.692 1.00 84.94 177 LEU A C 1
ATOM 1344 O O . LEU A 1 177 ? -0.307 11.161 26.506 1.00 84.94 177 LEU A O 1
ATOM 1348 N N . VAL A 1 178 ? -0.376 12.154 28.513 1.00 89.38 178 VAL A N 1
ATOM 1349 C CA . VAL A 1 178 ? 0.331 13.377 28.094 1.00 89.38 178 VAL A CA 1
ATOM 1350 C C . VAL A 1 178 ? 1.762 13.061 27.658 1.00 89.38 178 VAL A C 1
ATOM 1352 O O . VAL A 1 178 ? 2.184 13.533 26.605 1.00 89.38 178 VAL A O 1
ATOM 1355 N N . ALA A 1 179 ? 2.499 12.235 28.407 1.00 89.00 179 ALA A N 1
ATOM 1356 C CA . ALA A 1 179 ? 3.852 11.827 28.027 1.00 89.00 179 ALA A CA 1
ATOM 1357 C C . ALA A 1 179 ? 3.869 11.018 26.715 1.00 89.00 179 ALA A C 1
ATOM 1359 O O . ALA A 1 179 ? 4.715 11.258 25.852 1.00 89.00 179 ALA A O 1
ATOM 1360 N N . LEU A 1 180 ? 2.907 10.108 26.534 1.00 89.81 180 LEU A N 1
ATOM 1361 C CA . LEU A 1 180 ? 2.749 9.300 25.324 1.00 89.81 180 LEU A CA 1
ATOM 1362 C C . LEU A 1 180 ? 2.391 10.162 24.106 1.00 89.81 180 LEU A C 1
ATOM 1364 O O . LEU A 1 180 ? 2.953 9.955 23.036 1.00 89.81 180 LEU A O 1
ATOM 1368 N N . ILE A 1 181 ? 1.499 11.145 24.269 1.00 86.62 181 ILE A N 1
ATOM 1369 C CA . ILE A 1 181 ? 1.141 12.089 23.204 1.00 86.62 181 ILE A CA 1
ATOM 1370 C C . ILE A 1 181 ? 2.318 13.011 22.888 1.00 86.62 181 ILE A C 1
ATOM 1372 O O . ILE A 1 181 ? 2.593 13.230 21.716 1.00 86.62 181 ILE A O 1
ATOM 1376 N N . ALA A 1 182 ? 3.031 13.536 23.889 1.00 88.69 182 ALA A N 1
ATOM 1377 C CA . ALA A 1 182 ? 4.147 14.462 23.688 1.00 88.69 182 ALA A CA 1
ATOM 1378 C C . ALA A 1 182 ? 5.392 13.785 23.088 1.00 88.69 182 ALA A C 1
ATOM 1380 O O . ALA A 1 182 ? 6.114 14.418 22.320 1.00 88.69 182 ALA A O 1
ATOM 1381 N N . SER A 1 183 ? 5.625 12.507 23.397 1.00 90.25 183 SER A N 1
ATOM 1382 C CA . SER A 1 183 ? 6.740 11.685 22.902 1.00 90.25 183 SER A CA 1
ATOM 1383 C C . SER A 1 183 ? 7.001 11.820 21.388 1.00 90.25 183 SER A C 1
ATOM 1385 O O . SER A 1 183 ? 8.100 12.252 21.021 1.00 90.25 183 SER A O 1
ATOM 1387 N N . PRO A 1 184 ? 6.032 11.553 20.486 1.00 85.50 184 PRO A N 1
ATOM 1388 C CA . PRO A 1 184 ? 6.246 11.694 19.051 1.00 85.50 184 PRO A CA 1
ATOM 1389 C C . PRO A 1 184 ? 6.522 13.143 18.640 1.00 85.50 184 PRO A C 1
ATOM 1391 O O . PRO A 1 184 ? 7.331 13.359 17.742 1.00 85.50 184 PRO A O 1
ATOM 1394 N N . PHE A 1 185 ? 5.932 14.147 19.300 1.00 88.50 185 PHE A N 1
ATOM 1395 C CA . PHE A 1 185 ? 6.235 15.553 19.002 1.00 88.50 185 PHE A CA 1
ATOM 1396 C C . PHE A 1 185 ? 7.653 15.937 19.425 1.00 88.50 185 PHE A C 1
ATOM 1398 O O . PHE A 1 185 ? 8.340 16.602 18.657 1.00 88.50 185 PHE A O 1
ATOM 1405 N N . ILE A 1 186 ? 8.120 15.490 20.594 1.00 89.69 186 ILE A N 1
ATOM 1406 C CA . ILE A 1 186 ? 9.496 15.710 21.068 1.00 89.69 186 ILE A CA 1
ATOM 1407 C C . ILE A 1 186 ? 10.490 15.012 20.133 1.00 89.69 186 ILE A C 1
ATOM 1409 O O . ILE A 1 186 ? 11.494 15.607 19.739 1.00 89.69 186 ILE A O 1
ATOM 1413 N N . TYR A 1 187 ? 10.188 13.778 19.722 1.00 91.38 187 TYR A N 1
ATOM 1414 C CA . TYR A 1 187 ? 10.997 13.040 18.757 1.00 91.38 187 TYR A CA 1
ATOM 1415 C C . TYR A 1 187 ? 11.056 13.756 17.402 1.00 91.38 187 TYR A C 1
ATOM 1417 O O . TYR A 1 187 ? 12.145 14.027 16.900 1.00 91.38 187 TYR A O 1
ATOM 1425 N N . VAL A 1 188 ? 9.905 14.129 16.830 1.00 89.06 188 VAL A N 1
ATOM 1426 C CA . VAL A 1 188 ? 9.832 14.858 15.553 1.00 89.06 188 VAL A CA 1
ATOM 1427 C C . VAL A 1 188 ? 10.517 16.215 15.655 1.00 89.06 188 VAL A C 1
ATOM 1429 O O . VAL A 1 188 ? 11.188 16.618 14.710 1.00 89.06 188 VAL A O 1
ATOM 1432 N N . TRP A 1 189 ? 10.391 16.917 16.781 1.00 90.31 189 TRP A N 1
ATOM 1433 C CA . TRP A 1 189 ? 11.070 18.186 17.022 1.00 90.31 189 TRP A CA 1
ATOM 1434 C C . TRP A 1 189 ? 12.590 18.018 17.003 1.00 90.31 189 TRP A C 1
ATOM 1436 O O . TRP A 1 189 ? 13.276 18.732 16.270 1.00 90.31 189 TRP A O 1
ATOM 1446 N N . ASN A 1 190 ? 13.122 17.044 17.746 1.00 90.00 190 ASN A N 1
ATOM 1447 C CA . ASN A 1 190 ? 14.556 16.760 17.767 1.00 90.00 190 ASN A CA 1
ATOM 1448 C C . ASN A 1 190 ? 15.062 16.288 16.398 1.00 90.00 190 ASN A C 1
ATOM 1450 O O . ASN A 1 190 ? 16.067 16.805 15.913 1.00 90.00 190 ASN A O 1
ATOM 1454 N N . ALA A 1 191 ? 14.322 15.407 15.722 1.00 86.12 191 ALA A N 1
ATOM 1455 C CA . ALA A 1 191 ? 14.655 14.945 14.377 1.00 86.12 191 ALA A CA 1
ATOM 1456 C C . ALA A 1 191 ? 14.601 16.080 13.338 1.00 86.12 191 ALA A C 1
ATOM 1458 O O . ALA A 1 191 ? 15.432 16.138 12.432 1.00 86.12 191 ALA A O 1
ATOM 1459 N N . ARG A 1 192 ? 13.645 17.013 13.458 1.00 89.25 192 ARG A N 1
ATOM 1460 C CA . ARG A 1 192 ? 13.584 18.218 12.615 1.00 89.25 192 ARG A CA 1
ATOM 1461 C C . ARG A 1 192 ? 14.756 19.142 12.884 1.00 89.25 192 ARG A C 1
ATOM 1463 O O . ARG A 1 192 ? 15.312 19.660 11.928 1.00 89.25 192 ARG A O 1
ATOM 1470 N N . ARG A 1 193 ? 15.142 19.335 14.145 1.00 90.44 193 ARG A N 1
ATOM 1471 C CA . ARG A 1 193 ? 16.296 20.163 14.510 1.00 90.44 193 ARG A CA 1
ATOM 1472 C C . ARG A 1 193 ? 17.591 19.594 13.933 1.00 90.44 193 ARG A C 1
ATOM 1474 O O . ARG A 1 193 ? 18.362 20.345 13.349 1.00 90.44 193 ARG A O 1
ATOM 1481 N N . GLU A 1 194 ? 17.790 18.282 14.028 1.00 86.19 194 GLU A N 1
ATOM 1482 C CA . GLU A 1 194 ? 18.942 17.602 13.430 1.00 86.19 194 GLU A CA 1
ATOM 1483 C C . GLU A 1 194 ? 18.922 17.696 11.897 1.00 86.19 194 GLU A C 1
ATOM 1485 O O . GLU A 1 194 ? 19.920 18.070 11.282 1.00 86.19 194 GLU A O 1
ATOM 1490 N N . LYS A 1 195 ? 17.765 17.455 11.261 1.00 82.69 195 LYS A N 1
ATOM 1491 C CA . LYS A 1 195 ? 17.608 17.660 9.813 1.00 82.69 195 LYS A CA 1
ATOM 1492 C C . LYS A 1 195 ? 17.863 19.103 9.402 1.00 82.69 195 LYS A C 1
ATOM 1494 O O . LYS A 1 195 ? 18.491 19.309 8.374 1.00 82.69 195 LYS A O 1
ATOM 1499 N N . GLN A 1 196 ? 17.409 20.084 10.177 1.00 86.31 196 GLN A N 1
ATOM 1500 C CA . GLN A 1 196 ? 17.645 21.494 9.887 1.00 86.31 196 GLN A CA 1
ATOM 1501 C C . GLN A 1 196 ? 19.137 21.809 9.968 1.00 86.31 196 GLN A C 1
ATOM 1503 O O . GLN A 1 196 ? 19.671 22.384 9.034 1.00 86.31 196 GLN A O 1
ATOM 1508 N N . GLN A 1 197 ? 19.839 21.319 10.992 1.00 88.69 197 GLN A N 1
ATOM 1509 C CA . GLN A 1 197 ? 21.297 21.449 11.081 1.00 88.69 197 GLN A CA 1
ATOM 1510 C C . GLN A 1 197 ? 22.013 20.796 9.891 1.00 88.69 197 GLN A C 1
ATOM 1512 O O . GLN A 1 197 ? 22.963 21.366 9.361 1.00 88.69 197 GLN A O 1
ATOM 1517 N N . GLN A 1 198 ? 21.550 19.630 9.428 1.00 85.88 198 GLN A N 1
ATOM 1518 C CA . GLN A 1 198 ? 22.085 18.991 8.223 1.00 85.88 198 GLN A CA 1
ATOM 1519 C C . GLN A 1 198 ? 21.763 19.782 6.949 1.00 85.88 198 GLN A C 1
ATOM 1521 O O . GLN A 1 198 ? 22.611 19.865 6.065 1.00 85.88 198 GLN A O 1
ATOM 1526 N N . ILE A 1 199 ? 20.559 20.349 6.835 1.00 80.50 199 ILE A N 1
ATOM 1527 C CA . ILE A 1 199 ? 20.153 21.205 5.713 1.00 80.50 199 ILE A CA 1
ATOM 1528 C C . ILE A 1 199 ? 20.998 22.474 5.704 1.00 80.50 199 ILE A C 1
ATOM 1530 O O . ILE A 1 199 ? 21.519 22.809 4.652 1.00 80.50 199 ILE A O 1
ATOM 1534 N N . ASP A 1 200 ? 21.201 23.124 6.846 1.00 85.56 200 ASP A N 1
ATOM 1535 C CA . ASP A 1 200 ? 22.008 24.337 6.976 1.00 85.56 200 ASP A CA 1
ATOM 1536 C C . ASP A 1 200 ? 23.490 24.039 6.683 1.00 85.56 200 ASP A C 1
ATOM 1538 O O . ASP A 1 200 ? 24.143 24.763 5.932 1.00 85.56 200 ASP A O 1
ATOM 1542 N N . ALA A 1 201 ? 24.021 22.914 7.180 1.00 84.81 201 ALA A N 1
ATOM 1543 C CA . ALA A 1 201 ? 25.369 22.449 6.847 1.00 84.81 201 ALA A CA 1
ATOM 1544 C C . ALA A 1 201 ? 25.518 22.127 5.348 1.00 84.81 201 ALA A C 1
ATOM 1546 O O . ALA A 1 201 ? 26.539 22.452 4.734 1.00 84.81 201 ALA A O 1
ATOM 1547 N N . ARG A 1 202 ? 24.488 21.528 4.733 1.00 81.12 202 ARG A N 1
ATOM 1548 C CA . ARG A 1 202 ? 24.428 21.298 3.283 1.00 81.12 202 ARG A CA 1
ATOM 1549 C C . ARG A 1 202 ? 24.284 22.596 2.509 1.00 81.12 202 ARG A C 1
ATOM 1551 O O . ARG A 1 202 ? 24.934 22.724 1.491 1.00 81.12 202 ARG A O 1
ATOM 1558 N N . ALA A 1 203 ? 23.497 23.557 2.975 1.00 79.88 203 ALA A N 1
ATOM 1559 C CA . ALA A 1 203 ? 23.322 24.854 2.332 1.00 79.88 203 ALA A CA 1
ATOM 1560 C C . ALA A 1 203 ? 24.640 25.639 2.329 1.00 79.88 203 ALA A C 1
ATOM 1562 O O . ALA A 1 203 ? 25.012 26.203 1.305 1.00 79.88 203 ALA A O 1
ATOM 1563 N N . ASN A 1 204 ? 25.403 25.572 3.424 1.00 80.69 204 ASN A N 1
ATOM 1564 C CA . ASN A 1 204 ? 26.728 26.188 3.523 1.00 80.69 204 ASN A CA 1
ATOM 1565 C C . ASN A 1 204 ? 27.792 25.492 2.657 1.00 80.69 204 ASN A C 1
ATOM 1567 O O . ASN A 1 204 ? 28.780 26.115 2.275 1.00 80.69 204 ASN A O 1
ATOM 1571 N N . THR A 1 205 ? 27.608 24.208 2.335 1.00 80.50 205 THR A N 1
ATOM 1572 C CA . THR A 1 205 ? 28.493 23.452 1.427 1.00 80.50 205 THR A CA 1
ATOM 1573 C C . THR A 1 205 ? 27.967 23.377 -0.007 1.00 80.50 205 THR A C 1
ATOM 1575 O O . THR A 1 205 ? 28.708 22.995 -0.916 1.00 80.50 205 THR A O 1
ATOM 1578 N N . TYR A 1 206 ? 26.714 23.773 -0.240 1.00 71.00 206 TYR A N 1
ATOM 1579 C CA . TYR A 1 206 ? 26.078 23.781 -1.546 1.00 71.00 206 TYR A CA 1
ATOM 1580 C C . TYR A 1 206 ? 26.665 24.920 -2.366 1.00 71.00 206 TYR A C 1
ATOM 1582 O O . TYR A 1 206 ? 26.223 26.067 -2.325 1.00 71.00 206 TYR A O 1
ATOM 1590 N N . ARG A 1 207 ? 27.673 24.585 -3.167 1.00 69.25 207 ARG A N 1
ATOM 1591 C CA . ARG A 1 207 ? 27.953 25.367 -4.361 1.00 69.25 207 ARG A CA 1
ATOM 1592 C C . ARG A 1 207 ? 26.818 25.099 -5.345 1.00 69.25 207 ARG A C 1
ATOM 1594 O O . ARG A 1 207 ? 26.623 23.929 -5.687 1.00 69.25 207 ARG A O 1
ATOM 1601 N N . PRO A 1 208 ? 26.087 26.128 -5.816 1.00 67.69 208 PRO A N 1
ATOM 1602 C CA . PRO A 1 208 ? 25.210 25.932 -6.957 1.00 67.69 208 PRO A CA 1
ATOM 1603 C C . PRO A 1 208 ? 26.044 25.285 -8.069 1.00 67.69 208 PRO A C 1
ATOM 1605 O O . PRO A 1 208 ? 27.196 25.696 -8.268 1.00 67.69 208 PRO A O 1
ATOM 1608 N N . PRO A 1 209 ? 25.528 24.237 -8.737 1.00 69.50 209 PRO A N 1
ATOM 1609 C CA . PRO A 1 209 ? 26.238 23.650 -9.858 1.00 69.50 209 PRO A CA 1
ATOM 1610 C C . PRO A 1 209 ? 26.580 24.782 -10.820 1.00 69.50 209 PRO A C 1
ATOM 1612 O O . PRO A 1 209 ? 25.757 25.677 -11.041 1.00 69.50 209 PRO A O 1
ATOM 1615 N N . ALA A 1 210 ? 27.815 24.776 -11.329 1.00 75.94 210 ALA A N 1
ATOM 1616 C CA . ALA A 1 210 ? 28.223 25.748 -12.331 1.00 75.94 210 ALA A CA 1
ATOM 1617 C C . ALA A 1 210 ? 27.139 25.802 -13.421 1.00 75.94 210 ALA A C 1
ATOM 1619 O O . ALA A 1 210 ? 26.593 24.741 -13.755 1.00 75.94 210 ALA A O 1
ATOM 1620 N N . PRO A 1 211 ? 26.777 27.001 -13.917 1.00 77.75 211 PRO A N 1
ATOM 1621 C CA . PRO A 1 211 ? 25.745 27.136 -14.931 1.00 77.75 211 PRO A CA 1
ATOM 1622 C C . PRO A 1 211 ? 26.059 26.157 -16.054 1.00 77.75 211 PRO A C 1
ATOM 1624 O O . PRO A 1 211 ? 27.136 26.186 -16.646 1.00 77.75 211 PRO A O 1
ATOM 1627 N N . VAL A 1 212 ? 25.142 25.216 -16.251 1.00 76.38 212 VAL A N 1
ATOM 1628 C CA . VAL A 1 212 ? 25.322 24.159 -17.228 1.00 76.38 212 VAL A CA 1
ATOM 1629 C C . VAL A 1 212 ? 25.297 24.820 -18.595 1.00 76.38 212 VAL A C 1
ATOM 1631 O O . VAL A 1 212 ? 24.315 25.485 -18.933 1.00 76.38 212 VAL A O 1
ATOM 1634 N N . ASP A 1 213 ? 26.367 24.654 -19.369 1.00 83.50 213 ASP A N 1
ATOM 1635 C CA . ASP A 1 213 ? 26.392 25.121 -20.748 1.00 83.50 213 ASP A CA 1
ATOM 1636 C C . ASP A 1 213 ? 25.360 24.326 -21.558 1.00 83.50 213 ASP A C 1
ATOM 1638 O O . ASP A 1 213 ? 25.604 23.203 -22.014 1.00 83.50 213 ASP A O 1
ATOM 1642 N N . ARG A 1 214 ? 24.163 24.906 -21.699 1.00 84.88 214 ARG A N 1
ATOM 1643 C CA . ARG A 1 214 ? 23.054 24.302 -22.441 1.00 84.88 214 ARG A CA 1
ATOM 1644 C C . ARG A 1 214 ? 23.429 24.039 -23.892 1.00 84.88 214 ARG A C 1
ATOM 1646 O O . ARG A 1 214 ? 22.971 23.049 -24.446 1.00 84.88 214 ARG A O 1
ATOM 1653 N N . THR A 1 215 ? 24.324 24.836 -24.477 1.00 89.19 215 THR A N 1
ATOM 1654 C CA . THR A 1 215 ? 24.705 24.667 -25.882 1.00 89.19 215 THR A CA 1
ATOM 1655 C C . THR A 1 215 ? 25.436 23.348 -26.119 1.00 89.19 215 THR A C 1
ATOM 1657 O O . THR A 1 215 ? 25.245 22.709 -27.155 1.00 89.19 215 THR A O 1
ATOM 1660 N N . GLU A 1 216 ? 26.231 22.884 -25.151 1.00 88.69 216 GLU A N 1
ATOM 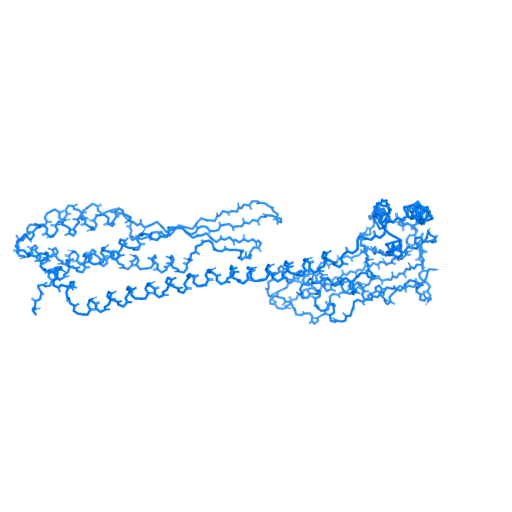1661 C CA . GLU A 1 216 ? 26.878 21.577 -25.240 1.00 88.69 216 GLU A CA 1
ATOM 1662 C C . GLU A 1 216 ? 25.897 20.418 -25.043 1.00 88.69 216 GLU A C 1
ATOM 1664 O O . GLU A 1 216 ? 26.094 19.345 -25.618 1.00 88.69 216 GLU A O 1
ATOM 1669 N N . ILE A 1 217 ? 24.862 20.607 -24.220 1.00 88.75 217 ILE A N 1
ATOM 1670 C CA . ILE A 1 217 ? 23.821 19.598 -24.004 1.00 88.75 217 ILE A CA 1
ATOM 1671 C C . ILE A 1 217 ? 22.938 19.483 -25.235 1.00 88.75 217 ILE A C 1
ATOM 1673 O O . ILE A 1 217 ? 22.731 18.371 -25.709 1.00 88.75 217 ILE A O 1
ATOM 1677 N N . ASP A 1 218 ? 22.489 20.602 -25.795 1.00 90.31 218 ASP A N 1
ATOM 1678 C CA . ASP A 1 218 ? 21.648 20.623 -26.990 1.00 90.31 218 ASP A CA 1
ATOM 1679 C C . ASP A 1 218 ? 22.361 19.940 -28.167 1.00 90.31 218 ASP A C 1
ATOM 1681 O O . ASP A 1 218 ? 21.785 19.084 -28.845 1.00 90.31 218 ASP A O 1
ATOM 1685 N N . LYS A 1 219 ? 23.663 20.218 -28.343 1.00 92.69 219 LYS A N 1
ATOM 1686 C CA . LYS A 1 219 ? 24.512 19.525 -29.328 1.00 92.69 219 LYS A CA 1
ATOM 1687 C C . LYS A 1 219 ? 24.614 18.018 -29.071 1.00 92.69 219 LYS A C 1
ATOM 1689 O O . LYS A 1 219 ? 24.680 17.250 -30.028 1.00 92.69 219 LYS A O 1
ATOM 1694 N N . ALA A 1 220 ? 24.641 17.590 -27.808 1.00 92.38 220 ALA A N 1
ATOM 1695 C CA . ALA A 1 220 ? 24.712 16.178 -27.432 1.00 92.38 220 ALA A CA 1
ATOM 1696 C C . ALA A 1 220 ? 23.352 15.453 -27.507 1.00 92.38 220 ALA A C 1
ATOM 1698 O O . ALA A 1 220 ? 23.329 14.252 -27.770 1.00 92.38 220 ALA A O 1
ATOM 1699 N N . ILE A 1 221 ? 22.231 16.159 -27.318 1.00 94.94 221 ILE A N 1
ATOM 1700 C CA . ILE A 1 221 ? 20.868 15.615 -27.437 1.00 94.94 221 ILE A CA 1
ATOM 1701 C C . ILE A 1 221 ? 20.540 15.298 -28.895 1.00 94.94 221 ILE A C 1
ATOM 1703 O O . ILE A 1 221 ? 19.943 14.262 -29.177 1.00 94.94 221 ILE A O 1
ATOM 1707 N N . GLU A 1 222 ? 20.934 16.162 -29.829 1.00 94.69 222 GLU A N 1
ATOM 1708 C CA . GLU A 1 222 ? 20.532 16.054 -31.232 1.00 94.69 222 GLU A CA 1
ATOM 1709 C C . GLU A 1 222 ? 20.822 14.696 -31.910 1.00 94.69 222 GLU A C 1
ATOM 1711 O O . GLU A 1 222 ? 19.937 14.175 -32.598 1.00 94.69 222 GLU A O 1
ATOM 1716 N N . PRO A 1 223 ? 21.999 14.053 -31.749 1.00 95.12 223 PRO A N 1
ATOM 1717 C CA . PRO A 1 223 ? 22.201 12.705 -32.282 1.00 95.12 223 PRO A CA 1
ATOM 1718 C C . PRO A 1 223 ? 21.275 11.664 -31.635 1.00 95.12 223 PRO A C 1
ATOM 1720 O O . PRO A 1 223 ? 20.737 10.816 -32.345 1.00 95.12 223 PRO A O 1
ATOM 1723 N N . VAL A 1 224 ? 21.032 11.748 -30.321 1.00 95.44 224 VAL A N 1
ATOM 1724 C CA . VAL A 1 224 ? 20.146 10.816 -29.598 1.00 95.44 224 VAL A CA 1
ATOM 1725 C C . VAL A 1 224 ? 18.690 11.003 -30.031 1.00 95.44 224 VAL A C 1
ATOM 1727 O O . VAL A 1 224 ? 17.979 10.025 -30.257 1.00 95.44 224 VAL A O 1
ATOM 1730 N N . ARG A 1 225 ? 18.252 12.252 -30.230 1.00 96.50 225 ARG A N 1
ATOM 1731 C CA . ARG A 1 225 ? 16.918 12.586 -30.745 1.00 96.50 225 ARG A CA 1
ATOM 1732 C C . ARG A 1 225 ? 16.692 11.973 -32.124 1.00 96.50 225 ARG A C 1
ATOM 1734 O O . ARG A 1 225 ? 15.694 11.282 -32.320 1.00 96.50 225 ARG A O 1
ATOM 1741 N N . ARG A 1 226 ? 17.630 12.173 -33.056 1.00 96.75 226 ARG A N 1
ATOM 1742 C CA . ARG A 1 226 ? 17.559 11.579 -34.402 1.00 96.75 226 ARG A CA 1
ATOM 1743 C C . ARG A 1 226 ? 17.521 10.053 -34.349 1.00 96.75 226 ARG A C 1
ATOM 1745 O O . ARG A 1 226 ? 16.732 9.441 -35.063 1.00 96.75 226 ARG A O 1
ATOM 1752 N N . GLN A 1 227 ? 18.318 9.445 -33.472 1.00 96.88 227 GLN A N 1
ATOM 1753 C CA . GLN A 1 227 ? 18.340 7.997 -33.273 1.00 96.88 227 GLN A CA 1
ATOM 1754 C C . GLN A 1 227 ? 16.998 7.464 -32.748 1.00 96.88 227 GLN A C 1
ATOM 1756 O O . GLN A 1 227 ? 16.457 6.518 -33.314 1.00 96.88 227 GLN A O 1
ATOM 1761 N N . LEU A 1 228 ? 16.410 8.098 -31.729 1.00 96.50 228 LEU A N 1
ATOM 1762 C CA . LEU A 1 228 ? 15.098 7.713 -31.193 1.00 96.50 228 LEU A CA 1
ATOM 1763 C C . LEU A 1 228 ? 13.961 7.932 -32.197 1.00 96.50 228 LEU A C 1
ATOM 1765 O O . LEU A 1 228 ? 13.048 7.114 -32.271 1.00 96.50 228 LEU A O 1
ATOM 1769 N N . GLN A 1 229 ? 14.009 8.999 -32.997 1.00 97.12 229 GLN A N 1
ATOM 1770 C CA . GLN A 1 229 ? 13.034 9.226 -34.067 1.00 97.12 229 GLN A CA 1
ATOM 1771 C C . GLN A 1 229 ? 13.128 8.151 -35.157 1.00 97.12 229 GLN A C 1
ATOM 1773 O O . GLN A 1 229 ? 12.103 7.595 -35.549 1.00 97.12 229 GLN A O 1
ATOM 1778 N N . ALA A 1 230 ? 14.341 7.809 -35.601 1.00 97.38 230 ALA A N 1
ATOM 1779 C CA . ALA A 1 230 ? 14.558 6.727 -36.560 1.00 97.38 230 ALA A CA 1
ATOM 1780 C C . ALA A 1 230 ? 14.082 5.374 -36.003 1.00 97.38 230 ALA A C 1
ATOM 1782 O O . ALA A 1 230 ? 13.348 4.650 -36.675 1.00 97.38 230 ALA A O 1
ATOM 1783 N N . ALA A 1 231 ? 14.420 5.078 -34.744 1.00 97.62 231 ALA A N 1
ATOM 1784 C CA . ALA A 1 231 ? 13.947 3.900 -34.026 1.00 97.62 231 ALA A CA 1
ATOM 1785 C C . ALA A 1 231 ? 12.416 3.840 -33.963 1.00 97.62 231 ALA A C 1
ATOM 1787 O O . ALA A 1 231 ? 11.840 2.783 -34.189 1.00 97.62 231 ALA A O 1
ATOM 1788 N N . ARG A 1 232 ? 11.746 4.970 -33.708 1.00 97.19 232 ARG A N 1
ATOM 1789 C CA . ARG A 1 232 ? 10.281 5.050 -33.643 1.00 97.19 232 ARG A CA 1
ATOM 1790 C C . ARG A 1 232 ? 9.616 4.740 -34.984 1.00 97.19 232 ARG A C 1
ATOM 1792 O O . ARG A 1 232 ? 8.619 4.027 -35.012 1.00 97.19 232 ARG A O 1
ATOM 1799 N N . VAL A 1 233 ? 10.163 5.255 -36.085 1.00 97.62 233 VAL A N 1
ATOM 1800 C CA . VAL A 1 233 ? 9.655 4.956 -37.435 1.00 97.62 233 VAL A CA 1
ATOM 1801 C C . VAL A 1 233 ? 9.845 3.473 -37.762 1.00 97.62 233 VAL A C 1
ATOM 1803 O O . VAL A 1 233 ? 8.911 2.823 -38.223 1.00 97.62 233 VAL A O 1
ATOM 1806 N N . ALA A 1 234 ? 11.027 2.923 -37.472 1.00 98.00 234 ALA A N 1
ATOM 1807 C CA . ALA A 1 234 ? 11.325 1.514 -37.718 1.00 98.00 234 ALA A CA 1
ATOM 1808 C C . ALA A 1 234 ? 10.571 0.555 -36.781 1.00 98.00 234 ALA A C 1
ATOM 1810 O O . ALA A 1 234 ? 10.312 -0.586 -37.151 1.00 98.00 234 ALA A O 1
ATOM 1811 N N . TRP A 1 235 ? 10.185 1.000 -35.583 1.00 98.00 235 TRP A N 1
ATOM 1812 C CA . TRP A 1 235 ? 9.405 0.197 -34.643 1.00 98.00 235 TRP A CA 1
ATOM 1813 C C . TRP A 1 235 ? 8.095 -0.274 -35.266 1.00 98.00 235 TRP A C 1
ATOM 1815 O O . TRP A 1 235 ? 7.805 -1.462 -35.232 1.00 98.00 235 TRP A O 1
ATOM 1825 N N . ALA A 1 236 ? 7.343 0.637 -35.892 1.00 96.06 236 ALA A N 1
ATOM 1826 C CA . ALA A 1 236 ? 6.034 0.328 -36.464 1.00 96.06 236 ALA A CA 1
ATOM 1827 C C . ALA A 1 236 ? 6.086 -0.761 -37.550 1.00 96.06 236 ALA A C 1
ATOM 1829 O O . ALA A 1 236 ? 5.139 -1.528 -37.692 1.00 96.06 236 ALA A O 1
ATOM 1830 N N . THR A 1 237 ? 7.183 -0.845 -38.309 1.00 97.50 237 THR A N 1
ATOM 1831 C CA . THR A 1 237 ? 7.368 -1.884 -39.331 1.00 97.50 237 THR A CA 1
ATOM 1832 C C . THR A 1 237 ? 7.942 -3.172 -38.743 1.00 97.50 237 THR A C 1
ATOM 1834 O O . THR A 1 237 ? 7.532 -4.264 -39.138 1.00 97.50 237 THR A O 1
ATOM 1837 N N . ALA A 1 238 ? 8.857 -3.063 -37.776 1.00 97.94 238 ALA A N 1
ATOM 1838 C CA . ALA A 1 238 ? 9.535 -4.203 -37.166 1.00 97.94 238 ALA A CA 1
ATOM 1839 C C . ALA A 1 238 ? 8.648 -5.018 -36.211 1.00 97.94 238 ALA A C 1
ATOM 1841 O O . ALA A 1 238 ? 8.932 -6.192 -35.988 1.00 97.94 238 ALA A O 1
ATOM 1842 N N . THR A 1 239 ? 7.596 -4.425 -35.640 1.00 98.00 239 THR A N 1
ATOM 1843 C CA . THR A 1 239 ? 6.733 -5.078 -34.638 1.00 98.00 239 THR A CA 1
ATOM 1844 C C . THR A 1 239 ? 5.381 -5.540 -35.184 1.00 98.00 239 THR A C 1
ATOM 1846 O O . THR A 1 239 ? 4.462 -5.822 -34.414 1.00 98.00 239 THR A O 1
ATOM 1849 N N . THR A 1 240 ? 5.250 -5.660 -36.508 1.00 97.81 240 THR A N 1
ATOM 1850 C CA . THR A 1 240 ? 4.065 -6.276 -37.126 1.00 97.81 240 THR A CA 1
ATOM 1851 C C . THR A 1 240 ? 3.996 -7.775 -36.798 1.00 97.81 240 THR A C 1
ATOM 1853 O O . THR A 1 240 ? 5.046 -8.423 -36.705 1.00 97.81 240 THR A O 1
ATOM 1856 N N . PRO A 1 241 ? 2.793 -8.361 -36.632 1.00 97.50 241 PRO A N 1
ATOM 1857 C CA . PRO A 1 241 ? 2.644 -9.787 -36.333 1.00 97.50 241 PRO A CA 1
ATOM 1858 C C . PRO A 1 241 ? 3.388 -10.694 -37.321 1.00 97.50 241 PRO A C 1
ATOM 1860 O O . PRO A 1 241 ? 4.031 -11.662 -36.915 1.00 97.50 241 PRO A O 1
ATOM 1863 N N . GLU A 1 242 ? 3.364 -10.351 -38.610 1.00 97.56 242 GLU A N 1
ATOM 1864 C CA . GLU A 1 242 ? 4.006 -11.114 -39.680 1.00 97.56 242 GLU A CA 1
ATOM 1865 C C . GLU A 1 242 ? 5.533 -11.104 -39.543 1.00 97.56 242 GLU A C 1
ATOM 1867 O O . GLU A 1 242 ? 6.174 -12.154 -39.648 1.00 97.56 242 GLU A O 1
ATOM 1872 N N . VAL A 1 243 ? 6.125 -9.937 -39.257 1.00 98.06 243 VAL A N 1
ATOM 1873 C CA . VAL A 1 243 ? 7.575 -9.809 -39.041 1.00 98.06 243 VAL A CA 1
ATOM 1874 C C . VAL A 1 243 ? 7.995 -10.555 -37.777 1.00 98.06 243 VAL A C 1
ATOM 1876 O O . VAL A 1 243 ? 8.959 -11.321 -37.809 1.00 98.06 243 VAL A O 1
ATOM 1879 N N . LEU A 1 244 ? 7.251 -10.400 -36.678 1.00 97.88 244 LEU A N 1
ATOM 1880 C CA . LEU A 1 244 ? 7.547 -11.067 -35.408 1.00 97.88 244 LEU A CA 1
ATOM 1881 C C . LEU A 1 244 ? 7.455 -12.597 -35.510 1.00 97.88 244 LEU A C 1
ATOM 1883 O O . LEU A 1 244 ? 8.275 -13.306 -34.913 1.00 97.88 244 LEU A O 1
ATOM 1887 N N . ALA A 1 245 ? 6.498 -13.115 -36.283 1.00 96.38 245 ALA A N 1
ATOM 1888 C CA . ALA A 1 245 ? 6.342 -14.546 -36.526 1.00 96.38 245 ALA A CA 1
ATOM 1889 C C . ALA A 1 245 ? 7.489 -15.128 -37.372 1.00 96.38 245 ALA A C 1
ATOM 1891 O O . ALA A 1 245 ? 7.933 -16.250 -37.106 1.00 96.38 245 ALA A O 1
ATOM 1892 N N . ALA A 1 246 ? 7.991 -14.364 -38.351 1.00 97.88 246 ALA A N 1
ATOM 1893 C CA . ALA A 1 246 ? 9.053 -14.784 -39.267 1.00 97.88 246 ALA A CA 1
ATOM 1894 C C . ALA A 1 246 ? 10.448 -14.864 -38.618 1.00 97.88 246 ALA A C 1
ATOM 1896 O O . ALA A 1 246 ? 11.323 -15.571 -39.125 1.00 97.88 246 ALA A O 1
ATOM 1897 N N . ILE A 1 247 ? 10.663 -14.164 -37.501 1.00 98.19 247 ILE A N 1
ATOM 1898 C CA . ILE A 1 247 ? 11.939 -14.147 -36.780 1.00 98.19 247 ILE A CA 1
ATOM 1899 C C . ILE A 1 247 ? 12.266 -15.527 -36.197 1.00 98.19 247 ILE A C 1
ATOM 1901 O O . ILE A 1 247 ? 11.450 -16.154 -35.515 1.00 98.19 247 ILE A O 1
ATOM 1905 N N . LYS A 1 248 ? 13.505 -15.974 -36.429 1.00 97.44 248 LYS A N 1
ATOM 1906 C CA . LYS A 1 248 ? 14.065 -17.216 -35.889 1.00 97.44 248 LYS A CA 1
ATOM 1907 C C . LYS A 1 248 ? 15.316 -16.887 -35.074 1.00 97.44 248 LYS A C 1
ATOM 1909 O O . LYS A 1 248 ? 16.265 -16.382 -35.660 1.00 97.44 248 LYS A O 1
ATOM 1914 N N . PRO A 1 249 ? 15.342 -17.162 -33.760 1.00 97.06 249 PRO A N 1
ATOM 1915 C CA . PRO A 1 249 ? 16.550 -16.966 -32.972 1.00 97.06 249 PRO A CA 1
ATOM 1916 C C . PRO A 1 249 ? 17.676 -17.898 -33.449 1.00 97.06 249 PRO A C 1
ATOM 1918 O O . PRO A 1 249 ? 17.449 -19.083 -33.703 1.00 97.06 249 PRO A O 1
ATOM 1921 N N . SER A 1 250 ? 18.891 -17.369 -33.548 1.00 97.50 250 SER A N 1
ATOM 1922 C CA . SER A 1 250 ? 20.118 -18.124 -33.810 1.00 97.50 250 SER A CA 1
ATOM 1923 C C . SER A 1 250 ? 20.627 -18.845 -32.551 1.00 97.50 250 SER A C 1
ATOM 1925 O O . SER A 1 250 ? 20.077 -18.717 -31.457 1.00 97.50 250 SER A O 1
ATOM 1927 N N . ALA A 1 251 ? 21.718 -19.604 -32.681 1.00 97.25 251 ALA A N 1
ATOM 1928 C CA . ALA A 1 251 ? 22.392 -20.218 -31.533 1.00 97.25 251 ALA A CA 1
ATOM 1929 C C . ALA A 1 251 ? 23.248 -19.221 -30.723 1.00 97.25 251 ALA A C 1
ATOM 1931 O O . ALA A 1 251 ? 23.648 -19.528 -29.599 1.00 97.25 251 ALA A O 1
ATOM 1932 N N . ASN A 1 252 ? 23.540 -18.040 -31.276 1.00 97.75 252 ASN A N 1
ATOM 1933 C CA . ASN A 1 252 ? 24.446 -17.077 -30.658 1.00 97.75 252 ASN A CA 1
ATOM 1934 C C . ASN A 1 252 ? 23.758 -16.322 -29.508 1.00 97.75 252 ASN A C 1
ATOM 1936 O O . ASN A 1 252 ? 22.568 -15.997 -29.601 1.00 97.75 252 ASN A O 1
ATOM 1940 N N . PRO A 1 253 ? 24.485 -16.009 -28.419 1.00 96.25 253 PRO A N 1
ATOM 1941 C CA . PRO A 1 253 ? 23.938 -15.205 -27.333 1.00 96.25 253 PRO A CA 1
ATOM 1942 C C . PRO A 1 253 ? 23.546 -13.809 -27.834 1.00 96.25 253 PRO A C 1
ATOM 1944 O O . PRO A 1 253 ? 24.183 -13.258 -28.730 1.00 96.25 253 PRO A O 1
ATOM 1947 N N . CYS A 1 254 ? 22.494 -13.237 -27.245 1.00 96.94 254 CYS A N 1
ATOM 1948 C CA . CYS A 1 254 ? 22.088 -11.864 -27.533 1.00 96.94 254 CYS A CA 1
ATOM 1949 C C . CYS A 1 254 ? 23.202 -10.868 -27.161 1.00 96.94 254 CYS A C 1
ATOM 1951 O O . CYS A 1 254 ? 23.819 -10.995 -26.101 1.00 96.94 254 CYS A O 1
ATOM 1953 N N . GLU A 1 255 ? 23.442 -9.859 -28.007 1.00 96.31 255 GLU A N 1
ATOM 1954 C CA . GLU A 1 255 ? 24.437 -8.809 -27.730 1.00 96.31 255 GLU A CA 1
ATOM 1955 C C . GLU A 1 255 ? 24.038 -7.920 -26.536 1.00 96.31 255 GLU A C 1
ATOM 1957 O O . GLU A 1 255 ? 24.895 -7.397 -25.821 1.00 96.31 255 GLU A O 1
ATOM 1962 N N . TYR A 1 256 ? 22.732 -7.799 -26.279 1.00 93.62 256 TYR A N 1
ATOM 1963 C CA . TYR A 1 256 ? 22.169 -7.093 -25.134 1.00 93.62 256 TYR A CA 1
ATOM 1964 C C . TYR A 1 256 ? 21.925 -8.071 -23.987 1.00 93.62 256 TYR A C 1
ATOM 1966 O O . TYR A 1 256 ? 21.070 -8.953 -24.063 1.00 93.62 256 TYR A O 1
ATOM 1974 N N . LYS A 1 257 ? 22.678 -7.906 -22.899 1.00 89.25 257 LYS A N 1
ATOM 1975 C CA . LYS A 1 257 ? 22.480 -8.697 -21.683 1.00 89.25 257 LYS A CA 1
ATOM 1976 C C . LYS A 1 257 ? 21.259 -8.191 -20.926 1.00 89.25 257 LYS A C 1
ATOM 1978 O O . LYS A 1 257 ? 21.171 -7.004 -20.622 1.00 89.25 257 LYS A O 1
ATOM 1983 N N . PHE A 1 258 ? 20.358 -9.108 -20.599 1.00 91.44 258 PHE A N 1
ATOM 1984 C CA . PHE A 1 258 ? 19.273 -8.870 -19.661 1.00 91.44 258 PHE A CA 1
ATOM 1985 C C . PHE A 1 258 ? 19.650 -9.531 -18.335 1.00 91.44 258 PHE A C 1
ATOM 1987 O O . PHE A 1 258 ? 19.798 -10.748 -18.274 1.00 91.44 258 PHE A O 1
ATOM 1994 N N . ASP A 1 259 ? 19.849 -8.741 -17.285 1.00 90.12 259 ASP A N 1
ATOM 1995 C CA . ASP A 1 259 ? 20.222 -9.276 -15.977 1.00 90.12 259 ASP A CA 1
ATOM 1996 C C . ASP A 1 259 ? 18.956 -9.602 -15.174 1.00 90.12 259 ASP A C 1
ATOM 1998 O O . ASP A 1 259 ? 18.111 -8.734 -14.938 1.00 90.12 259 ASP A O 1
ATOM 2002 N N . ALA A 1 260 ? 18.821 -10.853 -14.732 1.00 89.88 260 ALA A N 1
ATOM 2003 C CA . ALA A 1 260 ? 17.796 -11.208 -13.757 1.00 89.88 260 ALA A CA 1
ATOM 2004 C C . ALA A 1 260 ? 18.143 -10.599 -12.380 1.00 89.88 260 ALA A C 1
ATOM 2006 O O . ALA A 1 260 ? 19.327 -10.511 -12.031 1.00 89.88 260 ALA A O 1
ATOM 2007 N N . PRO A 1 261 ? 17.143 -10.211 -11.564 1.00 89.81 261 PRO A N 1
ATOM 2008 C CA . PRO A 1 261 ? 17.388 -9.800 -10.186 1.00 89.81 261 PRO A CA 1
ATOM 2009 C C . PRO A 1 261 ? 18.123 -10.890 -9.393 1.00 89.81 261 PRO A C 1
ATOM 2011 O O . PRO A 1 261 ? 17.963 -12.084 -9.647 1.00 89.81 261 PRO A O 1
ATOM 2014 N N . THR A 1 262 ? 18.912 -10.493 -8.390 1.00 93.00 262 THR A N 1
ATOM 2015 C CA . THR A 1 262 ? 19.527 -11.466 -7.470 1.00 93.00 262 THR A CA 1
ATOM 2016 C C . THR A 1 262 ? 18.449 -12.245 -6.716 1.00 93.00 262 THR A C 1
ATOM 2018 O O . THR A 1 262 ? 17.366 -11.714 -6.472 1.00 93.00 262 THR A O 1
ATOM 2021 N N . ALA A 1 263 ? 18.751 -13.470 -6.271 1.00 93.62 263 ALA A N 1
ATOM 2022 C CA . ALA A 1 263 ? 17.793 -14.303 -5.533 1.00 93.62 263 ALA A CA 1
ATOM 2023 C C . ALA A 1 263 ? 17.161 -13.566 -4.334 1.00 93.62 263 ALA A C 1
ATOM 2025 O O . ALA A 1 263 ? 15.951 -13.618 -4.142 1.00 93.62 263 ALA A O 1
ATOM 2026 N N . LYS A 1 264 ? 17.961 -12.789 -3.590 1.00 93.38 264 LYS A N 1
ATOM 2027 C CA . LYS A 1 264 ? 17.483 -11.984 -2.455 1.00 93.38 264 LYS A CA 1
ATOM 2028 C C . LYS A 1 264 ? 16.552 -10.841 -2.880 1.00 93.38 264 LYS A C 1
ATOM 2030 O O . LYS A 1 264 ? 15.578 -10.552 -2.190 1.00 93.38 264 LYS A O 1
ATOM 2035 N N . ALA A 1 265 ? 16.851 -10.173 -3.996 1.00 93.00 265 ALA A N 1
ATOM 2036 C CA . ALA A 1 265 ? 15.999 -9.110 -4.528 1.00 93.00 265 ALA A CA 1
ATOM 2037 C C . ALA A 1 265 ? 14.679 -9.673 -5.077 1.00 93.00 265 ALA A C 1
ATOM 2039 O O . ALA A 1 265 ? 13.627 -9.087 -4.831 1.00 93.00 265 ALA A O 1
ATOM 2040 N N . ALA A 1 266 ? 14.732 -10.826 -5.752 1.00 94.44 266 ALA A N 1
ATOM 2041 C CA . ALA A 1 266 ? 13.553 -11.548 -6.213 1.00 94.44 266 ALA A CA 1
ATOM 2042 C C . ALA A 1 266 ? 12.667 -11.971 -5.032 1.00 94.44 266 ALA A C 1
ATOM 2044 O O . ALA A 1 266 ? 11.491 -11.630 -5.014 1.00 94.44 266 ALA A O 1
ATOM 2045 N N . GLU A 1 267 ? 13.229 -12.607 -3.998 1.00 94.38 267 GLU A N 1
ATOM 2046 C CA . GLU A 1 267 ? 12.488 -13.001 -2.790 1.00 94.38 267 GLU A CA 1
ATOM 2047 C C . GLU A 1 267 ? 11.815 -11.796 -2.112 1.00 94.38 267 GLU A C 1
ATOM 2049 O O . GLU A 1 267 ? 10.624 -11.838 -1.795 1.00 94.38 267 GLU A O 1
ATOM 2054 N N . SER A 1 268 ? 12.549 -10.689 -1.942 1.00 93.12 268 SER A N 1
ATOM 2055 C CA . SER A 1 268 ? 12.002 -9.460 -1.356 1.00 93.12 268 SER A CA 1
ATOM 2056 C C . SER A 1 268 ? 10.878 -8.861 -2.204 1.00 93.12 268 SER A C 1
ATOM 2058 O O . SER A 1 268 ? 9.876 -8.394 -1.662 1.00 93.12 268 SER A O 1
ATOM 2060 N N . PHE A 1 269 ? 11.017 -8.882 -3.531 1.00 94.69 269 PHE A N 1
ATOM 2061 C CA . PHE A 1 269 ? 9.985 -8.396 -4.439 1.00 94.69 269 PHE A CA 1
ATOM 2062 C C . PHE A 1 269 ? 8.736 -9.277 -4.398 1.00 94.69 269 PHE A C 1
ATOM 2064 O O . PHE A 1 269 ? 7.641 -8.750 -4.220 1.00 94.69 269 PHE A O 1
ATOM 2071 N N . VAL A 1 270 ? 8.880 -10.602 -4.478 1.00 94.69 270 VAL A N 1
ATOM 2072 C CA . VAL A 1 270 ? 7.742 -11.526 -4.386 1.00 94.69 270 VAL A CA 1
ATOM 2073 C C . VAL A 1 270 ? 6.998 -11.317 -3.069 1.00 94.69 270 VAL A C 1
ATOM 2075 O O . VAL A 1 270 ? 5.790 -11.075 -3.074 1.00 94.69 270 VAL A O 1
ATOM 2078 N N . LYS A 1 271 ? 7.728 -11.301 -1.949 1.00 92.94 271 LYS A N 1
ATOM 2079 C CA . LYS A 1 271 ? 7.138 -11.221 -0.613 1.00 92.94 271 LYS A CA 1
ATOM 2080 C C . LYS A 1 271 ? 6.553 -9.848 -0.280 1.00 92.94 271 LYS A C 1
ATOM 2082 O O . LYS A 1 271 ? 5.444 -9.771 0.230 1.00 92.94 271 LYS A O 1
ATOM 2087 N N . TYR A 1 272 ? 7.270 -8.764 -0.568 1.00 92.00 272 TYR A N 1
ATOM 2088 C CA . TYR A 1 272 ? 6.916 -7.423 -0.077 1.00 92.00 272 TYR A CA 1
ATOM 2089 C C . TYR A 1 272 ? 6.565 -6.419 -1.180 1.00 92.00 272 TYR A C 1
ATOM 2091 O O . TYR A 1 272 ? 6.158 -5.301 -0.877 1.00 92.00 272 TYR A O 1
ATOM 2099 N N . GLY A 1 273 ? 6.749 -6.768 -2.455 1.00 91.12 273 GLY A N 1
ATOM 2100 C CA . GLY A 1 273 ? 6.551 -5.846 -3.578 1.00 91.12 273 GLY A CA 1
ATOM 2101 C C . GLY A 1 273 ? 7.623 -4.758 -3.671 1.00 91.12 273 GLY A C 1
ATOM 2102 O O . GLY A 1 273 ? 7.437 -3.762 -4.364 1.00 91.12 273 GLY A O 1
ATOM 2103 N N . SER A 1 274 ? 8.745 -4.912 -2.962 1.00 88.62 274 SER A N 1
ATOM 2104 C CA . SER A 1 274 ? 9.817 -3.918 -2.932 1.00 88.62 274 SER A CA 1
ATOM 2105 C C . SER A 1 274 ? 10.625 -3.943 -4.233 1.00 88.62 274 SER A C 1
ATOM 2107 O O . SER A 1 274 ? 11.300 -4.935 -4.513 1.00 88.62 274 SER A O 1
ATOM 2109 N N . VAL A 1 275 ? 10.612 -2.849 -4.995 1.00 84.56 275 VAL A N 1
ATOM 2110 C CA . VAL A 1 275 ? 11.454 -2.685 -6.189 1.00 84.56 275 VAL A CA 1
ATOM 2111 C C . VAL A 1 275 ? 12.728 -1.934 -5.810 1.00 84.56 275 VAL A C 1
ATOM 2113 O O . VAL A 1 275 ? 12.682 -0.762 -5.441 1.00 84.56 275 VAL A O 1
ATOM 2116 N N . ASP A 1 276 ? 13.876 -2.598 -5.919 1.00 79.56 276 ASP A N 1
ATOM 2117 C CA . ASP A 1 276 ? 15.184 -1.959 -5.766 1.00 79.56 276 ASP A CA 1
ATOM 2118 C C . ASP A 1 276 ? 15.718 -1.549 -7.144 1.00 79.56 276 ASP A C 1
ATOM 2120 O O . ASP A 1 276 ? 15.986 -2.389 -8.009 1.00 79.56 276 ASP A O 1
ATOM 2124 N N . ALA A 1 277 ? 15.893 -0.242 -7.349 1.00 78.38 277 ALA A N 1
ATOM 2125 C CA . ALA A 1 277 ? 16.367 0.321 -8.610 1.00 78.38 277 ALA A CA 1
ATOM 2126 C C . ALA A 1 277 ? 17.709 -0.275 -9.078 1.00 78.38 277 ALA A C 1
ATOM 2128 O O . ALA A 1 277 ? 17.949 -0.351 -10.282 1.00 78.38 277 ALA A O 1
ATOM 2129 N N . ASN A 1 278 ? 18.563 -0.746 -8.165 1.00 78.94 278 ASN A N 1
ATOM 2130 C CA . ASN A 1 278 ? 19.854 -1.336 -8.522 1.00 78.94 278 ASN A CA 1
ATOM 2131 C C . ASN A 1 278 ? 19.719 -2.713 -9.183 1.00 78.94 278 ASN A C 1
ATOM 2133 O O . ASN A 1 278 ? 20.544 -3.061 -10.028 1.00 78.94 278 ASN A O 1
ATOM 2137 N N . TYR A 1 279 ? 18.690 -3.482 -8.815 1.00 79.94 279 TYR A N 1
ATOM 2138 C CA . TYR A 1 279 ? 18.475 -4.843 -9.317 1.00 79.94 279 TYR A CA 1
ATOM 2139 C C . TYR A 1 279 ? 17.425 -4.910 -10.430 1.00 79.94 279 TYR A C 1
ATOM 2141 O O . TYR A 1 279 ? 17.471 -5.820 -11.249 1.00 79.94 279 TYR A O 1
ATOM 2149 N N . PHE A 1 280 ? 16.507 -3.941 -10.491 1.00 80.56 280 PHE A N 1
ATOM 2150 C CA . PHE A 1 280 ? 15.423 -3.906 -11.480 1.00 80.56 280 PHE A CA 1
ATOM 2151 C C . PHE A 1 280 ? 15.630 -2.846 -12.571 1.00 80.56 280 PHE A C 1
ATOM 2153 O O . PHE A 1 280 ? 15.070 -2.962 -13.661 1.00 80.56 280 PHE A O 1
ATOM 2160 N N . GLY A 1 281 ? 16.458 -1.826 -12.319 1.00 66.44 281 GLY A N 1
ATOM 2161 C CA . GLY A 1 281 ? 16.628 -0.677 -13.214 1.00 66.44 281 GLY A CA 1
ATOM 2162 C C . GLY A 1 281 ? 17.369 -0.967 -14.521 1.00 66.44 281 GLY A C 1
ATOM 2163 O O . GLY A 1 281 ? 17.348 -0.130 -15.417 1.00 66.44 281 GLY A O 1
ATOM 2164 N N . LYS A 1 282 ? 18.010 -2.136 -14.659 1.00 69.62 282 LYS A N 1
ATOM 2165 C CA . LYS A 1 282 ? 18.760 -2.522 -15.870 1.00 69.62 282 LYS A CA 1
ATOM 2166 C C . LYS A 1 282 ? 17.969 -3.377 -16.866 1.00 69.62 282 LYS A C 1
ATOM 2168 O O . LYS A 1 282 ? 18.498 -3.692 -17.924 1.00 69.62 282 LYS A O 1
ATOM 2173 N N . GLY A 1 283 ? 16.725 -3.743 -16.554 1.00 71.12 283 GLY A N 1
ATOM 2174 C CA . GLY A 1 283 ? 15.957 -4.697 -17.359 1.00 71.12 283 GLY A CA 1
ATOM 2175 C C . GLY A 1 283 ? 14.455 -4.470 -17.270 1.00 71.12 283 GLY A C 1
ATOM 2176 O O . GLY A 1 283 ? 13.722 -5.342 -16.811 1.00 71.12 283 GLY A O 1
ATOM 2177 N N . ALA A 1 284 ? 13.973 -3.293 -17.664 1.00 86.62 284 ALA A N 1
ATOM 2178 C CA . ALA A 1 284 ? 12.538 -3.098 -17.856 1.00 86.62 284 ALA A CA 1
ATOM 2179 C C . ALA A 1 284 ? 12.085 -3.809 -19.140 1.00 86.62 284 ALA A C 1
ATOM 2181 O O . ALA A 1 284 ? 12.776 -3.760 -20.158 1.00 86.62 284 ALA A O 1
ATOM 2182 N N . PHE A 1 285 ? 10.921 -4.450 -19.091 1.00 94.81 285 PHE A N 1
ATOM 2183 C CA . PHE A 1 285 ? 10.258 -5.008 -20.264 1.00 94.81 285 PHE A CA 1
ATOM 2184 C C . PHE A 1 285 ? 8.770 -4.657 -20.230 1.00 94.81 285 PHE A C 1
ATOM 2186 O O . PHE A 1 285 ? 8.234 -4.296 -19.182 1.00 94.81 285 PHE A O 1
ATOM 2193 N N . VAL A 1 286 ? 8.112 -4.748 -21.383 1.00 95.25 286 VAL A N 1
ATOM 2194 C CA . VAL A 1 286 ? 6.658 -4.588 -21.514 1.00 95.25 286 VAL A CA 1
ATOM 2195 C C . VAL A 1 286 ? 6.089 -5.835 -22.170 1.00 95.25 286 VAL A C 1
ATOM 2197 O O . VAL A 1 286 ? 6.672 -6.343 -23.126 1.00 95.25 286 VAL A O 1
ATOM 2200 N N . SER A 1 287 ? 4.950 -6.306 -21.679 1.00 96.38 287 SER A N 1
ATOM 2201 C CA . SER A 1 287 ? 4.207 -7.406 -22.291 1.00 96.38 287 SER A CA 1
ATOM 2202 C C . SER A 1 287 ? 3.051 -6.884 -23.142 1.00 96.38 287 SER A C 1
ATOM 2204 O O . SER A 1 287 ? 2.430 -5.879 -22.797 1.00 96.38 287 SER A O 1
ATOM 2206 N N . PHE A 1 288 ? 2.753 -7.588 -24.227 1.00 96.19 288 PHE A N 1
ATOM 2207 C CA . PHE A 1 288 ? 1.600 -7.378 -25.101 1.00 96.19 288 PHE A CA 1
ATOM 2208 C C . PHE A 1 288 ? 0.940 -8.731 -25.366 1.00 96.19 288 PHE A C 1
ATOM 2210 O O . PHE A 1 288 ? 1.651 -9.729 -25.490 1.00 96.19 288 PHE A O 1
ATOM 2217 N N . MET A 1 289 ? -0.387 -8.786 -25.478 1.00 96.75 289 MET A N 1
ATOM 2218 C CA . MET A 1 289 ? -1.060 -10.032 -25.854 1.00 96.75 289 MET A CA 1
ATOM 2219 C C . MET A 1 289 ? -0.893 -10.303 -27.351 1.00 96.75 289 MET A C 1
ATOM 2221 O O . MET A 1 289 ? -0.834 -9.377 -28.166 1.00 96.75 289 MET A O 1
ATOM 2225 N N . ALA A 1 290 ? -0.817 -11.576 -27.738 1.00 94.25 290 ALA A N 1
ATOM 2226 C CA . ALA A 1 290 ? -0.770 -11.960 -29.143 1.00 94.25 290 ALA A CA 1
ATOM 2227 C C . ALA A 1 290 ? -1.990 -11.409 -29.907 1.00 94.25 290 ALA A C 1
ATOM 2229 O O . ALA A 1 290 ? -3.132 -11.531 -29.469 1.00 94.25 290 ALA A O 1
ATOM 2230 N N . GLY A 1 291 ? -1.732 -10.789 -31.060 1.00 93.00 291 GLY A N 1
ATOM 2231 C CA . GLY A 1 291 ? -2.749 -10.122 -31.879 1.00 93.00 291 GLY A CA 1
ATOM 2232 C C . GLY A 1 291 ? -3.005 -8.654 -31.521 1.00 93.00 291 GLY A C 1
ATOM 2233 O O . GLY A 1 291 ? -3.620 -7.945 -32.317 1.00 93.00 291 GLY A O 1
ATOM 2234 N N . GLU A 1 292 ? -2.504 -8.157 -30.386 1.00 94.38 292 GLU A N 1
ATOM 2235 C CA . GLU A 1 292 ? -2.588 -6.734 -30.058 1.00 94.38 292 GLU A CA 1
ATOM 2236 C C . GLU A 1 292 ? -1.476 -5.917 -30.740 1.00 94.38 292 GLU A C 1
ATOM 2238 O O . GLU A 1 292 ? -0.340 -6.383 -30.871 1.00 94.38 292 GLU A O 1
ATOM 2243 N N . PRO A 1 293 ? -1.751 -4.659 -31.139 1.00 94.12 293 PRO A N 1
ATOM 2244 C CA . PRO A 1 293 ? -0.715 -3.770 -31.649 1.00 94.12 293 PRO A CA 1
ATOM 2245 C C . PRO A 1 293 ? 0.366 -3.471 -30.600 1.00 94.12 293 PRO A C 1
ATOM 2247 O O . PRO A 1 293 ? 0.082 -2.953 -29.515 1.00 94.12 293 PRO A O 1
ATOM 2250 N N . VAL A 1 294 ? 1.627 -3.706 -30.964 1.00 96.12 294 VAL A N 1
ATOM 2251 C CA . VAL A 1 294 ? 2.797 -3.419 -30.123 1.00 96.12 294 VAL A CA 1
ATOM 2252 C C . VAL A 1 294 ? 3.075 -1.912 -30.100 1.00 96.12 294 VAL A C 1
ATOM 2254 O O . VAL A 1 294 ? 3.718 -1.348 -30.989 1.00 96.12 294 VAL A O 1
ATOM 2257 N N . ARG A 1 295 ? 2.579 -1.233 -29.062 1.00 96.06 295 ARG A N 1
ATOM 2258 C CA . ARG A 1 295 ? 2.697 0.228 -28.909 1.00 96.06 295 ARG A CA 1
ATOM 2259 C C . ARG A 1 295 ? 4.154 0.673 -28.740 1.00 96.06 295 ARG A C 1
ATOM 2261 O O . ARG A 1 295 ? 4.954 0.006 -28.091 1.00 96.06 295 ARG A O 1
ATOM 2268 N N . ASP A 1 296 ? 4.478 1.862 -29.241 1.00 94.31 296 ASP A N 1
ATOM 2269 C CA . ASP A 1 296 ? 5.827 2.453 -29.248 1.00 94.31 296 ASP A CA 1
ATOM 2270 C C . ASP A 1 296 ? 6.239 3.115 -27.917 1.00 94.31 296 ASP A C 1
ATOM 2272 O O . ASP A 1 296 ? 7.180 3.910 -27.874 1.00 94.31 296 ASP A O 1
ATOM 2276 N N . GLN A 1 297 ? 5.563 2.800 -26.806 1.00 93.44 297 GLN A N 1
ATOM 2277 C CA . GLN A 1 297 ? 5.741 3.490 -25.521 1.00 93.44 297 GLN A CA 1
ATOM 2278 C C . GLN A 1 297 ? 7.174 3.422 -24.969 1.00 93.44 297 GLN A C 1
ATOM 2280 O O . GLN A 1 297 ? 7.631 4.375 -24.337 1.00 93.44 297 GLN A O 1
ATOM 2285 N N . LEU A 1 298 ? 7.903 2.341 -25.273 1.00 90.56 298 LEU A N 1
ATOM 2286 C CA . LEU A 1 298 ? 9.308 2.150 -24.889 1.00 90.56 298 LEU A CA 1
ATOM 2287 C C . LEU A 1 298 ? 10.278 3.093 -25.620 1.00 90.56 298 LEU A C 1
ATOM 2289 O O . LEU A 1 298 ? 11.398 3.282 -25.158 1.00 90.56 298 LEU A O 1
ATOM 2293 N N . ILE A 1 299 ? 9.853 3.707 -26.728 1.00 94.31 299 ILE A N 1
ATOM 2294 C CA . ILE A 1 299 ? 10.643 4.675 -27.505 1.00 94.31 299 ILE A CA 1
ATOM 2295 C C . ILE A 1 299 ? 10.074 6.089 -27.333 1.00 94.31 299 ILE A C 1
ATOM 2297 O O . ILE A 1 299 ? 10.820 7.053 -27.146 1.00 94.31 299 ILE A O 1
ATOM 2301 N N . ALA A 1 300 ? 8.746 6.225 -27.336 1.00 93.50 300 ALA A N 1
ATOM 2302 C CA . ALA A 1 300 ? 8.062 7.506 -27.194 1.00 93.50 300 ALA A CA 1
ATOM 2303 C C . ALA A 1 300 ? 8.229 8.131 -25.796 1.00 93.50 300 ALA A C 1
ATOM 2305 O O . ALA A 1 300 ? 8.210 9.355 -25.671 1.00 93.50 300 ALA A O 1
ATOM 2306 N N . GLY A 1 301 ? 8.378 7.322 -24.740 1.00 92.75 301 GLY A N 1
ATOM 2307 C CA . GLY A 1 301 ? 8.715 7.806 -23.395 1.00 92.75 301 GLY A CA 1
ATOM 2308 C C . GLY A 1 301 ? 10.068 8.527 -23.367 1.00 92.75 301 GLY A C 1
ATOM 2309 O O . GLY A 1 301 ? 10.085 9.741 -23.165 1.00 92.75 301 GLY A O 1
ATOM 2310 N N . PRO A 1 302 ? 11.175 7.829 -23.678 1.00 92.31 302 PRO A N 1
ATOM 2311 C CA . PRO A 1 302 ? 12.511 8.425 -23.729 1.00 92.31 302 PRO A CA 1
ATOM 2312 C C . PRO A 1 302 ? 12.609 9.659 -24.635 1.00 92.31 302 PRO A C 1
ATOM 2314 O O . PRO A 1 302 ? 13.260 10.639 -24.282 1.00 92.31 302 PRO A O 1
ATOM 2317 N N . LEU A 1 303 ? 11.923 9.661 -25.783 1.00 92.81 303 LEU A N 1
ATOM 2318 C CA . LEU A 1 303 ? 11.915 10.819 -26.681 1.00 92.81 303 LEU A CA 1
ATOM 2319 C C . LEU A 1 303 ? 11.300 12.073 -26.032 1.00 92.81 303 LEU A C 1
ATOM 2321 O O . LEU A 1 303 ? 11.786 13.169 -26.283 1.00 92.81 303 LEU A O 1
ATOM 2325 N N . ARG A 1 304 ? 10.268 11.924 -25.189 1.00 93.00 304 ARG A N 1
ATOM 2326 C CA . ARG A 1 304 ? 9.675 13.042 -24.429 1.00 93.00 304 ARG A CA 1
ATOM 2327 C C . ARG A 1 304 ? 10.574 13.507 -23.285 1.00 93.00 304 ARG A C 1
ATOM 2329 O O . ARG A 1 304 ? 10.590 14.690 -22.967 1.00 93.00 304 ARG A O 1
ATOM 2336 N N . GLU A 1 305 ? 11.307 12.586 -22.664 1.00 91.62 305 GLU A N 1
ATOM 2337 C CA . GLU A 1 305 ? 12.220 12.900 -21.560 1.00 91.62 305 GLU A CA 1
ATOM 2338 C C . GLU A 1 305 ? 13.474 13.652 -22.022 1.00 91.62 305 GLU A C 1
ATOM 2340 O O . GLU A 1 305 ? 14.005 14.459 -21.258 1.00 91.62 305 GLU A O 1
ATOM 2345 N N . LEU A 1 306 ? 13.914 13.445 -23.272 1.00 91.81 306 LEU A N 1
ATOM 2346 C CA . LEU A 1 306 ? 15.080 14.127 -23.846 1.00 91.81 306 LEU A CA 1
ATOM 2347 C C . LEU A 1 306 ? 15.008 15.655 -23.728 1.00 91.81 306 LEU A C 1
ATOM 2349 O O . LEU A 1 306 ? 16.016 16.284 -23.413 1.00 91.81 306 LEU A O 1
ATOM 2353 N N . ASP A 1 307 ? 13.836 16.248 -23.959 1.00 84.12 307 ASP A N 1
ATOM 2354 C CA . ASP A 1 307 ? 13.669 17.707 -23.950 1.00 84.12 307 ASP A CA 1
ATOM 2355 C C . ASP A 1 307 ? 13.730 18.303 -22.528 1.00 84.12 307 ASP A C 1
ATOM 2357 O O . ASP A 1 307 ? 13.922 19.507 -22.361 1.00 84.12 307 ASP A O 1
ATOM 2361 N N . GLY A 1 308 ? 13.595 17.466 -21.492 1.00 86.00 308 GLY A N 1
ATOM 2362 C CA . GLY A 1 308 ? 13.670 17.858 -20.082 1.00 86.00 308 GLY A CA 1
ATOM 2363 C C . GLY A 1 308 ? 15.040 17.646 -19.430 1.00 86.00 308 GLY A C 1
ATOM 2364 O O . GLY A 1 308 ? 15.174 17.867 -18.223 1.00 86.00 308 GLY A O 1
ATOM 2365 N N . LEU A 1 309 ? 16.051 17.188 -20.176 1.00 87.81 309 LEU A N 1
ATOM 2366 C CA . LEU A 1 309 ? 17.355 16.854 -19.603 1.00 87.81 309 LEU A CA 1
ATOM 2367 C C . LEU A 1 309 ? 18.129 18.099 -19.156 1.00 87.81 309 LEU A C 1
ATOM 2369 O O . LEU A 1 309 ? 18.279 19.075 -19.887 1.00 87.81 309 LEU A O 1
ATOM 2373 N N . ALA A 1 310 ? 18.679 18.036 -17.943 1.00 81.56 310 ALA A N 1
ATOM 2374 C CA . ALA A 1 310 ? 19.414 19.137 -17.323 1.00 81.56 310 ALA A CA 1
ATOM 2375 C C . ALA A 1 310 ? 20.939 18.944 -17.365 1.00 81.56 310 ALA A C 1
ATOM 2377 O O . ALA A 1 310 ? 21.677 19.882 -17.068 1.00 81.56 310 ALA A O 1
ATOM 2378 N N . ASN A 1 311 ? 21.432 17.737 -17.681 1.00 84.62 311 ASN A N 1
ATOM 2379 C CA . ASN A 1 311 ? 22.865 17.442 -17.766 1.00 84.62 311 ASN A CA 1
ATOM 2380 C C . ASN A 1 311 ? 23.201 16.258 -18.699 1.00 84.62 311 ASN A C 1
ATOM 2382 O O . ASN A 1 311 ? 22.374 15.384 -18.954 1.00 84.62 311 ASN A O 1
ATOM 2386 N N . LYS A 1 312 ? 24.464 16.186 -19.152 1.00 83.94 312 LYS A N 1
ATOM 2387 C CA . LYS A 1 312 ? 24.966 15.109 -20.031 1.00 83.94 312 LYS A CA 1
ATOM 2388 C C . LYS A 1 312 ? 24.983 13.721 -19.379 1.00 83.94 312 LYS A C 1
ATOM 2390 O O . LYS A 1 312 ? 24.917 12.724 -20.088 1.00 83.94 312 LYS A O 1
ATOM 2395 N N . GLN A 1 313 ? 25.066 13.622 -18.051 1.00 86.44 313 GLN A N 1
ATOM 2396 C CA . GLN A 1 313 ? 25.083 12.325 -17.361 1.00 86.44 313 GLN A CA 1
ATOM 2397 C C . GLN A 1 313 ? 23.734 11.600 -17.475 1.00 86.44 313 GLN A C 1
ATOM 2399 O O . GLN A 1 313 ? 23.681 10.377 -17.387 1.00 86.44 313 GLN A O 1
ATOM 2404 N N . GLN A 1 314 ? 22.641 12.332 -17.694 1.00 86.75 314 GLN A N 1
ATOM 2405 C CA . GLN A 1 314 ? 21.342 11.726 -17.973 1.00 86.75 314 GLN A CA 1
ATOM 2406 C C . GLN A 1 314 ? 21.282 11.111 -19.379 1.00 86.75 314 GLN A C 1
ATOM 2408 O O . GLN A 1 314 ? 20.642 10.078 -19.547 1.00 86.75 314 GLN A O 1
ATOM 2413 N N . LEU A 1 315 ? 22.013 11.659 -20.360 1.00 89.31 315 LEU A N 1
ATOM 2414 C CA . LEU A 1 315 ? 22.069 11.098 -21.717 1.00 89.31 315 LEU A CA 1
ATOM 2415 C C . LEU A 1 315 ? 22.659 9.687 -21.738 1.00 89.31 315 LEU A C 1
ATOM 2417 O O . LEU A 1 315 ? 22.167 8.832 -22.465 1.00 89.31 315 LEU A O 1
ATOM 2421 N N . SER A 1 316 ? 23.674 9.406 -20.915 1.00 88.75 316 SER A N 1
ATOM 2422 C CA . SER A 1 316 ? 24.263 8.061 -20.840 1.00 88.75 316 SER A CA 1
ATOM 2423 C C . SER A 1 316 ? 23.358 7.029 -20.160 1.00 88.75 316 SER A C 1
ATOM 2425 O O . SER A 1 316 ? 23.646 5.836 -20.219 1.00 88.75 316 SER A O 1
ATOM 2427 N N . ARG A 1 317 ? 22.269 7.475 -19.519 1.00 89.44 317 ARG A N 1
ATOM 2428 C CA . ARG A 1 317 ? 21.234 6.612 -18.932 1.00 89.44 317 ARG A CA 1
ATOM 2429 C C . ARG A 1 317 ? 20.060 6.371 -19.875 1.00 89.44 317 ARG A C 1
ATOM 2431 O O . ARG A 1 317 ? 19.165 5.611 -19.517 1.00 89.44 317 ARG A O 1
ATOM 2438 N N . MET A 1 318 ? 20.050 7.010 -21.046 1.00 90.75 318 MET A N 1
ATOM 2439 C CA . MET A 1 318 ? 19.011 6.783 -22.042 1.00 90.75 318 MET A CA 1
ATOM 2440 C C . MET A 1 318 ? 19.018 5.315 -22.473 1.00 90.75 318 MET A C 1
ATOM 2442 O O . MET A 1 318 ? 20.095 4.728 -22.635 1.00 90.75 318 MET A O 1
ATOM 2446 N N . PRO A 1 319 ? 17.839 4.702 -22.664 1.00 92.25 319 PRO A N 1
ATOM 2447 C CA . PRO A 1 319 ? 17.773 3.316 -23.083 1.00 92.25 319 PRO A CA 1
ATOM 2448 C C . PRO A 1 319 ? 18.432 3.157 -24.452 1.00 92.25 319 PRO A C 1
ATOM 2450 O O . PRO A 1 319 ? 18.185 3.920 -25.384 1.00 92.25 319 PRO A O 1
ATOM 2453 N N . THR A 1 320 ? 19.275 2.137 -24.570 1.00 94.56 320 THR A N 1
ATOM 2454 C CA . THR A 1 320 ? 19.944 1.765 -25.826 1.00 94.56 320 THR A CA 1
ATOM 2455 C C . THR A 1 320 ? 19.171 0.699 -26.601 1.00 94.56 320 THR A C 1
ATOM 2457 O O . THR A 1 320 ? 19.442 0.450 -27.778 1.00 94.56 320 THR A O 1
ATOM 2460 N N . HIS A 1 321 ? 18.206 0.066 -25.940 1.00 96.19 321 HIS A N 1
ATOM 2461 C CA . HIS A 1 321 ? 17.368 -0.995 -26.464 1.00 96.19 321 HIS A CA 1
ATOM 2462 C C . HIS A 1 321 ? 16.019 -1.008 -25.737 1.00 96.19 321 HIS A C 1
ATOM 2464 O O . HIS A 1 321 ? 15.884 -0.460 -24.642 1.00 96.19 321 HIS A O 1
ATOM 2470 N N . ALA A 1 322 ? 15.032 -1.644 -26.356 1.00 96.00 322 ALA A N 1
ATOM 2471 C CA . ALA A 1 322 ? 13.714 -1.886 -25.793 1.00 96.00 322 ALA A CA 1
ATOM 2472 C C . ALA A 1 322 ? 13.459 -3.397 -25.756 1.00 96.00 322 ALA A C 1
ATOM 2474 O O . ALA A 1 322 ? 13.622 -4.075 -26.772 1.00 96.00 322 ALA A O 1
ATOM 2475 N N . VAL A 1 323 ? 13.071 -3.916 -24.590 1.00 96.69 323 VAL A N 1
ATOM 2476 C CA . VAL A 1 323 ? 12.731 -5.331 -24.398 1.00 96.69 323 VAL A CA 1
ATOM 2477 C C . VAL A 1 323 ? 11.222 -5.457 -24.276 1.00 96.69 323 VAL A C 1
ATOM 2479 O O . VAL A 1 323 ? 10.596 -4.734 -23.499 1.00 96.69 323 VAL A O 1
ATOM 2482 N N . PHE A 1 324 ? 10.627 -6.371 -25.032 1.00 97.56 324 PHE A N 1
ATOM 2483 C CA . PHE A 1 324 ? 9.199 -6.645 -24.933 1.00 97.56 324 PHE A CA 1
ATOM 2484 C C . PHE A 1 324 ? 8.885 -8.128 -25.125 1.00 97.56 324 PHE A C 1
ATOM 2486 O O . PHE A 1 324 ? 9.687 -8.883 -25.676 1.00 97.56 324 PHE A O 1
ATOM 2493 N N . VAL A 1 325 ? 7.721 -8.542 -24.631 1.00 97.75 325 VAL A N 1
ATOM 2494 C CA . VAL A 1 325 ? 7.223 -9.919 -24.687 1.00 97.75 325 VAL A CA 1
ATOM 2495 C C . VAL A 1 325 ? 5.859 -9.925 -25.364 1.00 97.75 325 VAL A C 1
ATOM 2497 O O . VAL A 1 325 ? 4.989 -9.139 -25.002 1.00 97.75 325 VAL A O 1
ATOM 2500 N N . ILE A 1 326 ? 5.672 -10.811 -26.336 1.00 98.06 326 ILE A N 1
ATOM 2501 C CA . ILE A 1 326 ? 4.369 -11.142 -26.913 1.00 98.06 326 ILE A CA 1
ATOM 2502 C C . ILE A 1 326 ? 3.872 -12.406 -26.227 1.00 98.06 326 ILE A C 1
ATOM 2504 O O . ILE A 1 326 ? 4.521 -13.448 -26.312 1.00 98.06 326 ILE A O 1
ATOM 2508 N N . VAL A 1 327 ? 2.758 -12.296 -25.515 1.00 97.56 327 VAL A N 1
ATOM 2509 C CA . VAL A 1 327 ? 2.159 -13.369 -24.724 1.00 97.56 327 VAL A CA 1
ATOM 2510 C C . VAL A 1 327 ? 1.137 -14.105 -25.585 1.00 97.56 327 VAL A C 1
ATOM 2512 O O . VAL A 1 327 ? 0.073 -13.575 -25.897 1.00 97.56 327 VAL A O 1
ATOM 2515 N N . ASP A 1 328 ? 1.473 -15.335 -25.971 1.00 96.88 328 ASP A N 1
ATOM 2516 C CA . ASP A 1 328 ? 0.605 -16.231 -26.744 1.00 96.88 328 ASP A CA 1
ATOM 2517 C C . ASP A 1 328 ? -0.460 -16.884 -25.855 1.00 96.88 328 ASP A C 1
ATOM 2519 O O . ASP A 1 328 ? -1.584 -17.142 -26.284 1.00 96.88 328 ASP A O 1
ATOM 2523 N N . LYS A 1 329 ? -0.095 -17.177 -24.603 1.00 97.44 329 LYS A N 1
ATOM 2524 C CA . LYS A 1 329 ? -0.981 -17.781 -23.611 1.00 97.44 329 LYS A CA 1
ATOM 2525 C C . LYS A 1 329 ? -0.645 -17.255 -22.226 1.00 97.44 329 LYS A C 1
ATOM 2527 O O . LYS A 1 329 ? 0.504 -17.325 -21.796 1.00 97.44 329 LYS A O 1
ATOM 2532 N N . GLU A 1 330 ? -1.680 -16.832 -21.519 1.00 97.19 330 GLU A N 1
ATOM 2533 C CA . GLU A 1 330 ? -1.626 -16.470 -20.110 1.00 97.19 330 GLU A CA 1
ATOM 2534 C C . GLU A 1 330 ? -2.674 -17.282 -19.350 1.00 97.19 330 GLU A C 1
ATOM 2536 O O . GLU A 1 330 ? -3.830 -17.383 -19.764 1.00 97.19 330 GLU A O 1
ATOM 2541 N N . VAL A 1 331 ? -2.254 -17.905 -18.256 1.00 97.19 331 VAL A N 1
ATOM 2542 C CA . VAL A 1 331 ? -3.132 -18.536 -17.275 1.00 97.19 331 VAL A CA 1
ATOM 2543 C C . VAL A 1 331 ? -2.865 -17.835 -15.958 1.00 97.19 331 VAL A C 1
ATOM 2545 O O . VAL A 1 331 ? -1.756 -17.927 -15.430 1.00 97.19 331 VAL A O 1
ATOM 2548 N N . GLU A 1 332 ? -3.868 -17.131 -15.440 1.00 95.50 332 GLU A N 1
ATOM 2549 C CA . GLU A 1 332 ? -3.745 -16.462 -14.149 1.00 95.50 332 GLU A CA 1
ATOM 2550 C C . GLU A 1 332 ? -3.578 -17.488 -13.015 1.00 95.50 332 GLU A C 1
ATOM 2552 O O . GLU A 1 332 ? -4.268 -18.515 -13.003 1.00 95.50 332 GLU A O 1
ATOM 2557 N N . PRO A 1 333 ? -2.694 -17.226 -12.038 1.00 95.00 333 PRO A N 1
ATOM 2558 C CA . PRO A 1 333 ? -2.601 -18.052 -10.846 1.00 95.00 333 PRO A CA 1
ATOM 2559 C C . PRO A 1 333 ? -3.849 -17.892 -9.968 1.00 95.00 333 PRO A C 1
ATOM 2561 O O . PRO 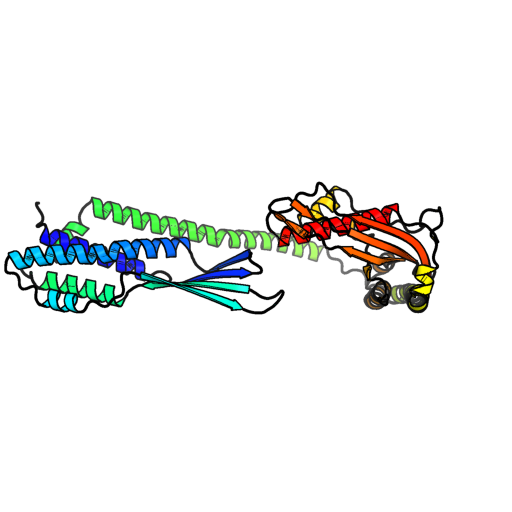A 1 333 ? -4.361 -16.786 -9.784 1.00 95.00 333 PRO A O 1
ATOM 2564 N N . ILE A 1 334 ? -4.311 -18.996 -9.374 1.00 93.69 334 ILE A N 1
ATOM 2565 C CA . ILE A 1 334 ? -5.509 -19.019 -8.521 1.00 93.69 334 ILE A CA 1
ATOM 2566 C C . ILE A 1 334 ? -5.098 -19.408 -7.094 1.00 93.69 334 ILE A C 1
ATOM 2568 O O . ILE A 1 334 ? -4.636 -20.539 -6.899 1.00 93.69 334 ILE A O 1
ATOM 2572 N N . PRO A 1 335 ? -5.266 -18.519 -6.095 1.00 92.94 335 PRO A N 1
ATOM 2573 C CA . PRO A 1 335 ? -5.097 -18.875 -4.689 1.00 92.94 335 PRO A CA 1
ATOM 2574 C C . PRO A 1 335 ? -6.027 -20.031 -4.294 1.00 92.94 335 PRO A C 1
ATOM 2576 O O . PRO A 1 335 ? -7.188 -20.074 -4.699 1.00 92.94 335 PRO A O 1
ATOM 2579 N N . GLY A 1 336 ? -5.511 -20.993 -3.534 1.00 89.12 336 GLY A N 1
ATOM 2580 C CA . GLY A 1 336 ? -6.275 -22.098 -2.959 1.00 89.12 336 GLY A CA 1
ATOM 2581 C C . GLY A 1 336 ? -6.397 -21.971 -1.440 1.00 89.12 336 GLY A C 1
ATOM 2582 O O . GLY A 1 336 ? -5.915 -21.024 -0.829 1.00 89.12 336 GLY A O 1
ATOM 2583 N N . VAL A 1 337 ? -7.039 -22.954 -0.805 1.00 85.19 337 VAL A N 1
ATOM 2584 C CA . VAL A 1 337 ? -7.210 -22.956 0.656 1.00 85.19 337 VAL A CA 1
ATOM 2585 C C . VAL A 1 337 ? -5.853 -23.119 1.355 1.00 85.19 337 VAL A C 1
ATOM 2587 O O . VAL A 1 337 ? -5.111 -24.071 1.098 1.00 85.19 337 VAL A O 1
ATOM 2590 N N . GLY A 1 338 ? -5.544 -22.218 2.291 1.00 86.00 338 GLY A N 1
ATOM 2591 C CA . GLY A 1 338 ? -4.315 -22.259 3.086 1.00 86.00 338 GLY A CA 1
ATOM 2592 C C . GLY A 1 338 ? -3.093 -21.768 2.305 1.00 86.00 338 GLY A C 1
ATOM 2593 O O . GLY A 1 338 ? -3.050 -20.615 1.899 1.00 86.00 338 GLY A O 1
ATOM 2594 N N . LYS A 1 339 ? -2.079 -22.632 2.143 1.00 85.50 339 LYS A N 1
ATOM 2595 C CA . LYS A 1 339 ? -0.860 -22.350 1.352 1.00 85.50 339 LYS A CA 1
ATOM 2596 C C . LYS A 1 339 ? -0.897 -22.958 -0.060 1.00 85.50 339 LYS A C 1
ATOM 2598 O O . LYS A 1 339 ? 0.100 -22.914 -0.773 1.00 85.50 339 LYS A O 1
ATOM 2603 N N . ALA A 1 340 ? -1.997 -23.611 -0.437 1.00 90.88 340 ALA A N 1
ATOM 2604 C CA . ALA A 1 340 ? -2.129 -24.231 -1.751 1.00 90.88 340 ALA A CA 1
ATOM 2605 C C . ALA A 1 340 ? -2.505 -23.182 -2.807 1.00 90.88 340 ALA A C 1
ATOM 2607 O O . ALA A 1 340 ? -3.209 -22.225 -2.503 1.00 90.88 340 ALA A O 1
ATOM 2608 N N . PHE A 1 341 ? -2.089 -23.383 -4.056 1.00 95.12 341 PHE A N 1
ATOM 2609 C CA . PHE A 1 341 ? -2.513 -22.563 -5.190 1.00 95.12 341 PHE A CA 1
ATOM 2610 C C . PHE A 1 341 ? -2.438 -23.361 -6.496 1.00 95.12 341 PHE A C 1
ATOM 2612 O O . PHE A 1 341 ? -1.720 -24.359 -6.593 1.00 95.12 341 PHE A O 1
ATOM 2619 N N . THR A 1 342 ? -3.180 -22.913 -7.509 1.00 95.50 342 THR A N 1
ATOM 2620 C CA . THR A 1 342 ? -3.008 -23.378 -8.891 1.00 95.50 342 THR A CA 1
ATOM 2621 C C . THR A 1 342 ? -2.010 -22.452 -9.585 1.00 95.50 342 THR A C 1
ATOM 2623 O O . THR A 1 342 ? -2.268 -21.245 -9.636 1.00 95.50 342 THR A O 1
ATOM 2626 N N . PRO A 1 343 ? -0.870 -22.963 -10.086 1.00 96.94 343 PRO A N 1
ATOM 2627 C CA . PRO A 1 343 ? 0.152 -22.123 -10.696 1.00 96.94 343 PRO A CA 1
ATOM 2628 C C . PRO A 1 343 ? -0.361 -21.490 -11.987 1.00 96.94 343 PRO A C 1
ATOM 2630 O O . PRO A 1 343 ? -1.015 -22.149 -12.798 1.00 96.94 343 PRO A O 1
ATOM 2633 N N . GLY A 1 344 ? -0.006 -20.225 -12.182 1.00 97.00 344 GLY A N 1
ATOM 2634 C CA . GLY A 1 344 ? -0.157 -19.545 -13.455 1.00 97.00 344 GLY A CA 1
ATOM 2635 C C . GLY A 1 344 ? 0.898 -19.995 -14.463 1.00 97.00 344 GLY A C 1
ATOM 2636 O O . GLY A 1 344 ? 1.892 -20.651 -14.125 1.00 97.00 344 GLY A O 1
ATOM 2637 N N . GLU A 1 345 ? 0.673 -19.636 -15.720 1.00 97.94 345 GLU A N 1
ATOM 2638 C CA . GLU A 1 345 ? 1.542 -19.962 -16.849 1.00 97.94 345 GLU A CA 1
ATOM 2639 C C . GLU A 1 345 ? 1.575 -18.790 -17.825 1.00 97.94 345 GLU A C 1
ATOM 2641 O O . GLU A 1 345 ? 0.527 -18.264 -18.192 1.00 97.94 345 GLU A O 1
ATOM 2646 N N . VAL A 1 346 ? 2.770 -18.424 -18.285 1.00 97.94 346 VAL A N 1
ATOM 2647 C CA . VAL A 1 346 ? 2.957 -17.471 -19.383 1.00 97.94 346 VAL A CA 1
ATOM 2648 C C . VAL A 1 346 ? 3.783 -18.147 -20.463 1.00 97.94 346 VAL A C 1
ATOM 2650 O O . VAL A 1 346 ? 4.919 -18.561 -20.218 1.00 97.94 346 VAL A O 1
ATOM 2653 N N . ARG A 1 347 ? 3.209 -18.233 -21.665 1.00 98.38 347 ARG A N 1
ATOM 2654 C CA . ARG A 1 347 ? 3.901 -18.663 -22.881 1.00 98.38 347 ARG A CA 1
ATOM 2655 C C . ARG A 1 347 ? 3.896 -17.559 -23.913 1.00 98.38 347 ARG A C 1
ATOM 2657 O O . ARG A 1 347 ? 2.882 -16.894 -24.106 1.00 98.38 347 ARG A O 1
ATOM 2664 N N . GLY A 1 348 ? 5.019 -17.383 -24.586 1.00 98.00 348 GLY A N 1
ATOM 2665 C CA . GLY A 1 348 ? 5.183 -16.309 -25.542 1.00 98.00 348 GLY A CA 1
ATOM 2666 C C . GLY A 1 348 ? 6.563 -16.248 -26.172 1.00 98.00 348 GLY A C 1
ATOM 2667 O O . GLY A 1 348 ? 7.405 -17.143 -26.028 1.00 98.00 348 GLY A O 1
ATOM 2668 N N . ARG A 1 349 ? 6.812 -15.127 -26.839 1.00 98.31 349 ARG A N 1
ATOM 2669 C CA . ARG A 1 349 ? 8.099 -14.787 -27.444 1.00 98.31 349 ARG A CA 1
ATOM 2670 C C . ARG A 1 349 ? 8.595 -13.456 -26.914 1.00 98.31 349 ARG A C 1
ATOM 2672 O O . ARG A 1 349 ? 7.837 -12.499 -26.805 1.00 98.31 349 ARG A O 1
ATOM 2679 N N . SER A 1 350 ? 9.876 -13.388 -26.596 1.00 98.12 350 SER A N 1
ATOM 2680 C CA . SER A 1 350 ? 10.540 -12.153 -26.199 1.00 98.12 350 SER A CA 1
ATOM 2681 C C . SER A 1 350 ? 11.377 -11.596 -27.336 1.00 98.12 350 SER A C 1
ATOM 2683 O O . SER A 1 350 ? 11.897 -12.344 -28.163 1.00 98.12 350 SER A O 1
ATOM 2685 N N . TYR A 1 351 ? 11.514 -10.276 -27.364 1.00 98.31 351 TYR A N 1
ATOM 2686 C CA . TYR A 1 351 ? 12.216 -9.549 -28.408 1.00 98.31 351 TYR A CA 1
ATOM 2687 C C . TYR A 1 351 ? 13.039 -8.411 -27.809 1.00 98.31 351 TYR A C 1
ATOM 2689 O O . TYR A 1 351 ? 12.626 -7.761 -26.844 1.00 98.31 351 TYR A O 1
ATOM 2697 N N . VAL A 1 352 ? 14.195 -8.147 -28.417 1.00 97.94 352 VAL A N 1
ATOM 2698 C CA . VAL A 1 352 ? 15.007 -6.958 -28.142 1.00 97.94 352 VAL A CA 1
ATOM 2699 C C . VAL A 1 352 ? 15.107 -6.131 -29.411 1.00 97.94 352 VAL A C 1
ATOM 2701 O O . VAL A 1 352 ? 15.613 -6.597 -30.436 1.00 97.94 352 VAL A O 1
ATOM 2704 N N . PHE A 1 353 ? 14.647 -4.888 -29.327 1.00 98.12 353 PHE A N 1
ATOM 2705 C CA . PHE A 1 353 ? 14.796 -3.885 -30.370 1.00 98.12 353 PHE A CA 1
ATOM 2706 C C . PHE A 1 353 ? 15.975 -2.973 -30.035 1.00 98.12 353 PHE A C 1
ATOM 2708 O O . PHE A 1 353 ? 15.972 -2.300 -29.002 1.00 98.12 353 PHE A O 1
ATOM 2715 N N . SER A 1 354 ? 16.979 -2.926 -30.908 1.00 97.81 354 SER A N 1
ATOM 2716 C CA . SER A 1 354 ? 18.092 -1.990 -30.771 1.00 97.81 354 SER A CA 1
ATOM 2717 C C . SER A 1 354 ? 17.647 -0.610 -31.240 1.00 97.81 354 SER A C 1
ATOM 2719 O O . SER A 1 354 ? 17.354 -0.415 -32.420 1.00 97.81 354 SER A O 1
ATOM 2721 N N . ILE A 1 355 ? 17.640 0.369 -30.331 1.00 96.94 355 ILE A N 1
ATOM 2722 C CA . ILE A 1 355 ? 17.338 1.767 -30.679 1.00 96.94 355 ILE A CA 1
ATOM 2723 C C . ILE A 1 355 ? 18.419 2.304 -31.621 1.00 96.94 355 ILE A C 1
ATOM 2725 O O . ILE A 1 355 ? 18.126 3.051 -32.549 1.00 96.94 355 ILE A O 1
ATOM 2729 N N . ALA A 1 356 ? 19.665 1.871 -31.428 1.00 96.62 356 ALA A N 1
ATOM 2730 C CA . ALA A 1 356 ? 20.775 2.331 -32.241 1.00 96.62 356 ALA A CA 1
ATOM 2731 C C . ALA A 1 356 ? 20.763 1.799 -33.672 1.00 96.62 356 ALA A C 1
ATOM 2733 O O . ALA A 1 356 ? 21.081 2.545 -34.595 1.00 96.62 356 ALA A O 1
ATOM 2734 N N . GLN A 1 357 ? 20.397 0.530 -33.849 1.00 97.81 357 GLN A N 1
ATOM 2735 C CA . GLN A 1 357 ? 20.341 -0.110 -35.164 1.00 97.81 357 GLN A CA 1
ATOM 2736 C C . GLN A 1 357 ? 18.953 -0.004 -35.816 1.00 97.81 357 GLN A C 1
ATOM 2738 O O . GLN A 1 357 ? 18.796 -0.421 -36.960 1.00 97.81 357 GLN A O 1
ATOM 2743 N N . ALA A 1 358 ? 17.957 0.522 -35.091 1.00 97.88 358 ALA A N 1
ATOM 2744 C CA . ALA A 1 358 ? 16.564 0.641 -35.513 1.00 97.88 358 ALA A CA 1
ATOM 2745 C C . ALA A 1 358 ? 15.977 -0.681 -36.056 1.00 97.88 358 ALA A C 1
ATOM 2747 O O . ALA A 1 358 ? 15.263 -0.694 -37.057 1.00 97.88 358 ALA A O 1
ATOM 2748 N N . LYS A 1 359 ? 16.299 -1.810 -35.409 1.00 98.44 359 LYS A N 1
ATOM 2749 C CA . LYS A 1 359 ? 15.822 -3.147 -35.795 1.00 98.44 359 LYS A CA 1
ATOM 2750 C C . LYS A 1 359 ? 15.751 -4.100 -34.604 1.00 98.44 359 LYS A C 1
ATOM 2752 O O . LYS A 1 359 ? 16.375 -3.873 -33.565 1.00 98.44 359 LYS A O 1
ATOM 2757 N N . LEU A 1 360 ? 15.028 -5.202 -34.789 1.00 98.44 360 LEU A N 1
ATOM 2758 C CA . LEU A 1 360 ? 15.064 -6.343 -33.879 1.00 98.44 360 LEU A CA 1
ATOM 2759 C C . LEU A 1 360 ? 16.406 -7.066 -34.016 1.00 98.44 360 LEU A C 1
ATOM 2761 O O . LEU A 1 360 ? 16.852 -7.355 -35.125 1.00 98.44 360 LEU A O 1
ATOM 2765 N N . VAL A 1 361 ? 17.055 -7.315 -32.883 1.00 98.38 361 VAL A N 1
ATOM 2766 C CA . VAL A 1 361 ? 18.409 -7.894 -32.810 1.00 98.38 361 VAL A CA 1
ATOM 2767 C C . VAL A 1 361 ? 18.443 -9.205 -32.042 1.00 98.38 361 VAL A C 1
ATOM 2769 O O . VAL A 1 361 ? 19.321 -10.028 -32.283 1.00 98.38 361 VAL A O 1
ATOM 2772 N N . CYS A 1 362 ? 17.484 -9.417 -31.138 1.00 98.44 362 CYS A N 1
ATOM 2773 C CA . CYS A 1 362 ? 17.377 -10.652 -30.382 1.00 98.44 362 CYS A CA 1
ATOM 2774 C C . CYS A 1 362 ? 15.931 -11.112 -30.268 1.00 98.44 362 CYS A C 1
ATOM 2776 O O . CYS A 1 362 ? 15.009 -10.293 -30.217 1.00 98.44 362 CYS A O 1
ATOM 2778 N N . ALA A 1 363 ? 15.766 -12.424 -30.168 1.00 98.50 363 ALA A N 1
ATOM 2779 C CA . ALA A 1 363 ? 14.506 -13.074 -29.869 1.00 98.50 363 ALA A CA 1
ATOM 2780 C C . ALA A 1 363 ? 14.722 -14.245 -28.901 1.00 98.50 363 ALA A C 1
ATOM 2782 O O . ALA A 1 363 ? 15.817 -14.803 -28.807 1.00 98.50 363 ALA A O 1
ATOM 2783 N N . GLY A 1 364 ? 13.679 -14.613 -28.167 1.00 97.94 364 GLY A N 1
ATOM 2784 C CA . GLY A 1 364 ? 13.692 -15.722 -27.222 1.00 97.94 364 GLY A CA 1
ATOM 2785 C C . GLY A 1 364 ? 12.299 -16.303 -27.018 1.00 97.94 364 GLY A C 1
ATOM 2786 O O . GLY A 1 364 ? 11.298 -15.735 -27.456 1.00 97.94 364 GLY A O 1
ATOM 2787 N N . VAL A 1 365 ? 12.239 -17.455 -26.358 1.00 98.00 365 VAL A N 1
ATOM 2788 C CA . VAL A 1 365 ? 10.980 -18.085 -25.945 1.00 98.00 365 VAL A CA 1
ATOM 2789 C C . VAL A 1 365 ? 10.777 -17.822 -24.459 1.00 98.00 365 VAL A C 1
ATOM 2791 O O . VAL A 1 365 ? 11.716 -17.940 -23.673 1.00 98.00 365 VAL A O 1
ATOM 2794 N N . VAL A 1 366 ? 9.551 -17.474 -24.084 1.00 97.88 366 VAL A N 1
ATOM 2795 C CA . VAL A 1 366 ? 9.107 -17.405 -22.691 1.00 97.88 366 VAL A CA 1
ATOM 2796 C C . VAL A 1 366 ? 8.129 -18.557 -22.493 1.00 97.88 366 VAL A C 1
ATOM 2798 O O . VAL A 1 366 ? 7.105 -18.600 -23.160 1.00 97.88 366 VAL A O 1
ATOM 2801 N N . ASP A 1 367 ? 8.455 -19.507 -21.623 1.00 98.19 367 ASP A N 1
ATOM 2802 C CA . ASP A 1 367 ? 7.545 -20.566 -21.164 1.00 98.19 367 ASP A CA 1
ATOM 2803 C C . ASP A 1 367 ? 7.829 -20.768 -19.680 1.00 98.19 367 ASP A C 1
ATOM 2805 O O . ASP A 1 367 ? 8.806 -21.414 -19.295 1.00 98.19 367 ASP A O 1
ATOM 2809 N N . VAL A 1 368 ? 7.051 -20.080 -18.850 1.00 98.25 368 VAL A N 1
ATOM 2810 C CA . VAL A 1 368 ? 7.303 -19.974 -17.415 1.00 98.25 368 VAL A CA 1
ATOM 2811 C C . VAL A 1 368 ? 6.041 -20.230 -16.615 1.00 98.25 368 VAL A C 1
ATOM 2813 O O . VAL A 1 368 ? 4.922 -19.992 -17.070 1.00 98.25 368 VAL A O 1
ATOM 2816 N N . ARG A 1 369 ? 6.238 -20.717 -15.393 1.00 98.31 369 ARG A N 1
ATOM 2817 C CA . ARG A 1 369 ? 5.189 -21.006 -14.417 1.00 98.31 369 ARG A CA 1
ATOM 2818 C C . ARG A 1 369 ? 5.641 -20.564 -13.042 1.00 98.31 369 ARG A C 1
ATOM 2820 O O . ARG A 1 369 ? 6.842 -20.465 -12.806 1.00 98.31 369 ARG A O 1
ATOM 2827 N N . ASN A 1 370 ? 4.688 -20.366 -12.140 1.00 97.88 370 ASN A N 1
ATOM 2828 C CA . ASN A 1 370 ? 5.001 -20.064 -10.749 1.00 97.88 370 ASN A CA 1
ATOM 2829 C C . ASN A 1 370 ? 5.910 -21.111 -10.090 1.00 97.88 370 ASN A C 1
ATOM 2831 O O . ASN A 1 370 ? 5.824 -22.306 -10.392 1.00 97.88 370 ASN A O 1
ATOM 2835 N N . THR A 1 371 ? 6.730 -20.659 -9.140 1.00 96.94 371 THR A N 1
ATOM 2836 C CA . THR A 1 371 ? 7.596 -21.502 -8.312 1.00 96.94 371 THR A CA 1
ATOM 2837 C C . THR A 1 371 ? 6.737 -22.467 -7.484 1.00 96.94 371 THR A C 1
ATOM 2839 O O . THR A 1 371 ? 6.007 -22.009 -6.606 1.00 96.94 371 THR A O 1
ATOM 2842 N N . PRO A 1 372 ? 6.831 -23.799 -7.674 1.00 92.31 372 PRO A N 1
ATOM 2843 C CA . PRO A 1 372 ? 5.948 -24.751 -6.986 1.00 92.31 372 PRO A CA 1
ATOM 2844 C C . PRO A 1 372 ? 6.068 -24.736 -5.456 1.00 92.31 372 PRO A C 1
ATOM 2846 O O . PRO A 1 372 ? 5.136 -25.118 -4.759 1.00 92.31 372 PRO A O 1
ATOM 2849 N N . ALA A 1 373 ? 7.222 -24.309 -4.938 1.00 90.88 373 ALA A N 1
ATOM 2850 C CA . ALA A 1 373 ? 7.518 -24.234 -3.509 1.00 90.88 373 ALA A CA 1
ATOM 2851 C C . ALA A 1 373 ? 7.227 -22.852 -2.889 1.00 90.88 373 ALA A C 1
ATOM 2853 O O . ALA A 1 373 ? 7.693 -22.574 -1.785 1.00 90.88 373 ALA A O 1
ATOM 2854 N N . LEU A 1 374 ? 6.516 -21.961 -3.592 1.00 92.12 374 LEU A N 1
ATOM 2855 C CA . LEU A 1 374 ? 6.191 -20.639 -3.065 1.00 92.12 374 LEU A CA 1
ATOM 2856 C C . LEU A 1 374 ? 5.195 -20.753 -1.904 1.00 92.12 374 LEU A C 1
ATOM 2858 O O . LEU A 1 374 ? 4.084 -21.246 -2.074 1.00 92.12 374 LEU A O 1
ATOM 2862 N N . GLU A 1 375 ? 5.569 -20.250 -0.730 1.00 90.31 375 GLU A N 1
ATOM 2863 C CA . GLU A 1 375 ? 4.626 -20.106 0.377 1.00 90.31 375 GLU A CA 1
ATOM 2864 C C . GLU A 1 375 ? 3.840 -18.799 0.232 1.00 90.31 375 GLU A C 1
ATOM 2866 O O . GLU A 1 375 ? 4.414 -17.711 0.316 1.00 90.31 375 GLU A O 1
ATOM 2871 N N . THR A 1 376 ? 2.526 -18.896 0.030 1.00 88.56 376 THR A N 1
ATOM 2872 C CA . THR A 1 376 ? 1.636 -17.731 -0.049 1.00 88.56 376 THR A CA 1
ATOM 2873 C C . THR A 1 376 ? 1.066 -17.357 1.318 1.00 88.56 376 THR A C 1
ATOM 2875 O O . THR A 1 376 ? 0.969 -18.183 2.232 1.00 88.56 376 THR A O 1
ATOM 2878 N N . SER A 1 377 ? 0.662 -16.093 1.459 1.00 84.56 377 SER A N 1
ATOM 2879 C CA . SER A 1 377 ? -0.175 -15.647 2.577 1.00 84.56 377 SER A CA 1
ATOM 2880 C C . SER A 1 377 ? -1.515 -16.405 2.577 1.00 84.56 377 SER A C 1
ATOM 2882 O O . SER A 1 377 ? -2.007 -16.743 1.502 1.00 84.56 377 SER A O 1
ATOM 2884 N N . PRO A 1 378 ? -2.139 -16.671 3.740 1.00 78.00 378 PRO A N 1
ATOM 2885 C CA . PRO A 1 378 ? -3.485 -17.246 3.808 1.00 78.00 378 PRO A CA 1
ATOM 2886 C C . PRO A 1 378 ? -4.593 -16.273 3.361 1.00 78.00 378 PRO A C 1
ATOM 2888 O O . PRO A 1 378 ? -5.760 -16.651 3.356 1.00 78.00 378 PRO A O 1
ATOM 2891 N N . GLN A 1 379 ? -4.258 -15.016 3.050 1.00 74.69 379 GLN A N 1
ATOM 2892 C CA . GLN A 1 379 ? -5.198 -14.018 2.540 1.00 74.69 379 GLN A CA 1
ATOM 2893 C C . GLN A 1 379 ? -5.216 -14.034 1.006 1.00 74.69 379 GLN A C 1
ATOM 2895 O O . GLN A 1 379 ? -4.175 -13.818 0.383 1.00 74.69 379 GLN A O 1
ATOM 2900 N N . ASP A 1 380 ? -6.397 -14.216 0.408 1.00 80.69 380 ASP A N 1
ATOM 2901 C CA . ASP A 1 380 ? -6.558 -14.445 -1.038 1.00 80.69 380 ASP A CA 1
ATOM 2902 C C . ASP A 1 380 ? -5.923 -13.349 -1.916 1.00 80.69 380 ASP A C 1
ATOM 2904 O O . ASP A 1 380 ? -5.224 -13.654 -2.883 1.00 80.69 380 ASP A O 1
ATOM 2908 N N . GLU A 1 381 ? -6.098 -12.070 -1.570 1.00 88.00 381 GLU A N 1
ATOM 2909 C CA . GLU A 1 381 ? -5.579 -10.954 -2.379 1.00 88.00 381 GLU A CA 1
ATOM 2910 C C . GLU A 1 381 ? -4.056 -10.790 -2.276 1.00 88.00 381 GLU A C 1
ATOM 2912 O O . GLU A 1 381 ? -3.379 -10.537 -3.276 1.00 88.00 381 GLU A O 1
ATOM 2917 N N . GLU A 1 382 ? -3.486 -10.966 -1.082 1.00 88.88 382 GLU A N 1
ATOM 2918 C CA . GLU A 1 382 ? -2.033 -10.914 -0.896 1.00 88.88 382 GLU A CA 1
ATOM 2919 C C . GLU A 1 382 ? -1.364 -12.112 -1.583 1.00 88.88 382 GLU A C 1
ATOM 2921 O O . GLU A 1 382 ? -0.373 -11.939 -2.297 1.00 88.88 382 GLU A O 1
ATOM 2926 N N . ALA A 1 383 ? -1.952 -13.307 -1.453 1.00 92.06 383 ALA A N 1
ATOM 2927 C CA . ALA A 1 383 ? -1.522 -14.504 -2.166 1.00 92.06 383 ALA A CA 1
ATOM 2928 C C . ALA A 1 383 ? -1.534 -14.288 -3.683 1.00 92.06 383 ALA A C 1
ATOM 2930 O O . ALA A 1 383 ? -0.539 -14.573 -4.351 1.00 92.06 383 ALA A O 1
ATOM 2931 N N . LYS A 1 384 ? -2.620 -13.719 -4.224 1.00 93.50 384 LYS A N 1
ATOM 2932 C CA . LYS A 1 384 ? -2.740 -13.399 -5.650 1.00 93.50 384 LYS A CA 1
ATOM 2933 C C . LYS A 1 384 ? -1.608 -12.476 -6.105 1.00 93.50 384 LYS A C 1
ATOM 2935 O O . LYS A 1 384 ? -0.929 -12.779 -7.084 1.00 93.50 384 LYS A O 1
ATOM 2940 N N . GLN A 1 385 ? -1.341 -11.392 -5.375 1.00 94.75 385 GLN A N 1
ATOM 2941 C CA . GLN A 1 385 ? -0.249 -10.472 -5.715 1.00 94.75 385 GLN A CA 1
ATOM 2942 C C . GLN A 1 385 ? 1.132 -11.133 -5.643 1.00 94.75 385 GLN A C 1
ATOM 2944 O O . GLN A 1 385 ? 1.949 -10.913 -6.537 1.00 94.75 385 GLN A O 1
ATOM 2949 N N . MET A 1 386 ? 1.401 -11.948 -4.618 1.00 95.19 386 MET A N 1
ATOM 2950 C CA . MET A 1 386 ? 2.657 -12.701 -4.513 1.00 95.19 386 MET A CA 1
ATOM 2951 C C . MET A 1 386 ? 2.852 -13.627 -5.719 1.00 95.19 386 MET A C 1
ATOM 2953 O O . MET A 1 386 ? 3.941 -13.663 -6.289 1.00 95.19 386 MET A O 1
ATOM 2957 N N . LEU A 1 387 ? 1.794 -14.319 -6.148 1.00 96.12 387 LEU A N 1
ATOM 2958 C CA . LEU A 1 387 ? 1.831 -15.216 -7.303 1.00 96.12 387 LEU A CA 1
ATOM 2959 C C . LEU A 1 387 ? 2.107 -14.461 -8.613 1.00 96.12 387 LEU A C 1
ATOM 2961 O O . LEU A 1 387 ? 2.932 -14.907 -9.407 1.00 96.12 387 LEU A O 1
ATOM 2965 N N . PHE A 1 388 ? 1.506 -13.289 -8.833 1.00 96.06 388 PHE A N 1
ATOM 2966 C CA . PHE A 1 388 ? 1.837 -12.472 -10.011 1.00 96.06 388 PHE A CA 1
ATOM 2967 C C . PHE A 1 388 ? 3.285 -11.974 -9.997 1.00 96.06 388 PHE A C 1
ATOM 2969 O O . PHE A 1 388 ? 3.964 -12.018 -11.022 1.00 96.06 388 PHE A O 1
ATOM 2976 N N . ARG A 1 389 ? 3.786 -11.537 -8.836 1.00 96.06 389 ARG A N 1
ATOM 2977 C CA . ARG A 1 389 ? 5.176 -11.078 -8.699 1.00 96.06 389 ARG A CA 1
ATOM 2978 C C . ARG A 1 389 ? 6.176 -12.207 -8.927 1.00 96.06 389 ARG A C 1
ATOM 2980 O O . ARG A 1 389 ? 7.200 -11.984 -9.566 1.00 96.06 389 ARG A O 1
ATOM 2987 N N . ASP A 1 390 ? 5.886 -13.407 -8.430 1.00 97.44 390 ASP A N 1
ATOM 2988 C CA . ASP A 1 390 ? 6.698 -14.595 -8.703 1.00 97.44 390 ASP A CA 1
ATOM 2989 C C . ASP A 1 390 ? 6.710 -14.914 -10.203 1.00 97.44 390 ASP A C 1
ATOM 2991 O O . ASP A 1 390 ? 7.785 -15.079 -10.773 1.00 97.44 390 ASP A O 1
ATOM 2995 N N . LEU A 1 391 ? 5.555 -14.878 -10.875 1.00 97.06 391 LEU A N 1
ATOM 2996 C CA . LEU A 1 391 ? 5.479 -15.103 -12.320 1.00 97.06 391 LEU A CA 1
ATOM 2997 C C . LEU A 1 391 ? 6.296 -14.064 -13.108 1.00 97.06 391 LEU A C 1
ATOM 2999 O O . LEU A 1 391 ? 7.033 -14.430 -14.024 1.00 97.06 391 LEU A O 1
ATOM 3003 N N . GLU A 1 392 ? 6.259 -12.790 -12.707 1.00 95.94 392 GLU A N 1
ATOM 3004 C CA . GLU A 1 392 ? 7.127 -11.752 -13.278 1.00 95.94 392 GLU A CA 1
ATOM 3005 C C . GLU A 1 392 ? 8.619 -12.093 -13.102 1.00 95.94 392 GLU A C 1
ATOM 3007 O O . GLU A 1 392 ? 9.413 -11.904 -14.029 1.00 95.94 392 GLU A O 1
ATOM 3012 N N . MET A 1 393 ? 9.025 -12.622 -11.940 1.00 96.31 393 MET A N 1
ATOM 3013 C CA . MET A 1 393 ? 10.421 -13.022 -11.703 1.00 96.31 393 MET A CA 1
ATOM 3014 C C . MET A 1 393 ? 10.838 -14.176 -12.606 1.00 96.31 393 MET A C 1
ATOM 3016 O O . MET A 1 393 ? 11.955 -14.165 -13.130 1.00 96.31 393 MET A O 1
ATOM 3020 N N . GLN A 1 394 ? 9.932 -15.118 -12.861 1.00 97.19 394 GLN A N 1
ATOM 3021 C CA . GLN A 1 394 ? 10.183 -16.212 -13.793 1.00 97.19 394 GLN A CA 1
ATOM 3022 C C . GLN A 1 394 ? 10.338 -15.698 -15.229 1.00 97.19 394 GLN A C 1
ATOM 3024 O O . GLN A 1 394 ? 11.285 -16.091 -15.911 1.00 97.19 394 GLN A O 1
ATOM 3029 N N . ILE A 1 395 ? 9.500 -14.745 -15.667 1.00 96.56 395 ILE A N 1
ATOM 3030 C CA . ILE A 1 395 ? 9.657 -14.090 -16.979 1.00 96.56 395 ILE A CA 1
ATOM 3031 C C . ILE A 1 395 ? 11.038 -13.432 -17.077 1.00 96.56 395 ILE A C 1
ATOM 3033 O O . ILE A 1 395 ? 11.757 -13.660 -18.047 1.00 96.56 395 ILE A O 1
ATOM 3037 N N . ARG A 1 396 ? 11.459 -12.664 -16.066 1.00 95.94 396 ARG A N 1
ATOM 3038 C CA . ARG A 1 396 ? 12.787 -12.021 -16.056 1.00 95.94 396 ARG A CA 1
ATOM 3039 C C . ARG A 1 396 ? 13.930 -13.035 -16.111 1.00 95.94 396 ARG A C 1
ATOM 3041 O O . ARG A 1 396 ? 14.902 -12.806 -16.830 1.00 95.94 396 ARG A O 1
ATOM 3048 N N . GLY A 1 397 ? 13.811 -14.155 -15.398 1.00 95.81 397 GLY A N 1
ATOM 3049 C CA . GLY A 1 397 ? 14.771 -15.260 -15.468 1.00 95.81 397 GLY A CA 1
ATOM 3050 C C . GLY A 1 397 ? 14.852 -15.886 -16.865 1.00 95.81 397 GLY A C 1
ATOM 3051 O O . GLY A 1 397 ? 15.949 -16.123 -17.383 1.00 95.81 397 GLY A O 1
ATOM 3052 N N . ALA A 1 398 ? 13.702 -16.082 -17.516 1.00 96.75 398 ALA A N 1
ATOM 3053 C CA . ALA A 1 398 ? 13.634 -16.569 -18.891 1.00 96.75 398 ALA A CA 1
ATOM 3054 C C . ALA A 1 398 ? 14.232 -15.567 -19.890 1.00 96.75 398 ALA A C 1
ATOM 3056 O O . ALA A 1 398 ? 14.978 -15.969 -20.778 1.00 96.75 398 ALA A O 1
ATOM 3057 N N . LEU A 1 399 ? 13.996 -14.261 -19.723 1.00 96.25 399 LEU A N 1
ATOM 3058 C CA . LEU A 1 399 ? 14.624 -13.223 -20.550 1.00 96.25 399 LEU A CA 1
ATOM 3059 C C . LEU A 1 399 ? 16.152 -13.237 -20.413 1.00 96.25 399 LEU A C 1
ATOM 3061 O O . LEU A 1 399 ? 16.860 -13.207 -21.418 1.00 96.25 399 LEU A O 1
ATOM 3065 N N . ALA A 1 400 ? 16.660 -13.344 -19.184 1.00 95.19 400 ALA A N 1
ATOM 3066 C CA . ALA A 1 400 ? 18.095 -13.343 -18.914 1.00 95.19 400 ALA A CA 1
ATOM 3067 C C . ALA A 1 400 ? 18.843 -14.521 -19.557 1.00 95.19 400 ALA A C 1
ATOM 3069 O O . ALA A 1 400 ? 20.000 -14.392 -19.954 1.00 95.19 400 ALA A O 1
ATOM 3070 N N . THR A 1 401 ? 18.188 -15.676 -19.675 1.00 96.00 401 THR A N 1
ATOM 3071 C CA . THR A 1 401 ? 18.819 -16.923 -20.140 1.00 96.00 401 THR A CA 1
ATOM 3072 C C . THR A 1 401 ? 18.443 -17.307 -21.574 1.00 96.00 401 THR A C 1
ATOM 3074 O O . THR A 1 401 ? 19.233 -17.961 -22.267 1.00 96.00 401 THR A O 1
ATOM 3077 N N . GLY A 1 402 ? 17.262 -16.893 -22.036 1.00 96.25 402 GLY A N 1
ATOM 3078 C CA . GLY A 1 402 ? 16.621 -17.354 -23.268 1.00 96.25 402 GLY A CA 1
ATOM 3079 C C . GLY A 1 402 ? 16.789 -16.445 -24.484 1.00 96.25 402 GLY A C 1
ATOM 3080 O O . GLY A 1 402 ? 16.531 -16.894 -25.598 1.00 96.25 402 GLY A O 1
ATOM 3081 N N . LEU A 1 403 ? 17.244 -15.198 -24.319 1.00 97.75 403 LEU A N 1
ATOM 3082 C CA . LEU A 1 403 ? 17.472 -14.297 -25.454 1.00 97.75 403 LEU A CA 1
ATOM 3083 C C . LEU A 1 403 ? 18.672 -14.750 -26.307 1.00 97.75 403 LEU A C 1
ATOM 3085 O O . LEU A 1 403 ? 19.768 -15.029 -25.803 1.00 97.75 403 LEU A O 1
ATOM 3089 N N . ARG A 1 404 ? 18.469 -14.801 -27.624 1.00 98.12 404 ARG A N 1
ATOM 3090 C CA . ARG A 1 404 ? 19.474 -15.156 -28.637 1.00 98.12 404 ARG A CA 1
ATOM 3091 C C . ARG A 1 404 ? 19.462 -14.140 -29.773 1.00 98.12 404 ARG A C 1
ATOM 3093 O O . ARG A 1 404 ? 18.430 -13.523 -30.021 1.00 98.12 404 ARG A O 1
ATOM 3100 N N . ALA A 1 405 ? 20.595 -13.959 -30.447 1.00 98.00 405 ALA A N 1
ATOM 3101 C CA . ALA A 1 405 ? 20.681 -13.081 -31.617 1.00 98.00 405 ALA A CA 1
ATOM 3102 C C . ALA A 1 405 ? 19.785 -13.601 -32.757 1.00 98.00 405 ALA A C 1
ATOM 3104 O O . ALA A 1 405 ? 19.627 -14.816 -32.871 1.00 98.00 405 ALA A O 1
ATOM 3105 N N . ILE A 1 406 ? 19.210 -12.715 -33.575 1.00 96.50 406 ILE A N 1
ATOM 3106 C CA . ILE A 1 406 ? 18.390 -13.071 -34.756 1.00 96.50 406 ILE A CA 1
ATOM 3107 C C . ILE A 1 406 ? 19.273 -13.351 -35.969 1.00 96.50 406 ILE A C 1
ATOM 3109 O O . ILE A 1 406 ? 20.197 -12.543 -36.218 1.00 96.50 406 ILE A O 1
#

Sequence (406 aa):
MNVDPAVRSVRIAVALCERFGELLKGPDKVVARQQHGSLVGVGGNEEEMSLRIGEVQQIYPEIWRHLDDARTAFAARGVDVAAFDQIRASEGLAIGAAVDMTRRSYGSGQHGHDVTVKSANFNKEGYARAQKATKALMAATPDIDWAAIAKAEADDPNIKAFTRSTTTKRYVMIGLLVALIASPFIYVWNARREKQQQIDARANTYRPPAPVDRTEIDKAIEPVRRQLQAARVAWATATTPEVLAAIKPSANPCEYKFDAPTAKAAESFVKYGSVDANYFGKGAFVSFMAGEPVRDQLIAGPLRELDGLANKQQLSRMPTHAVFVIVDKEVEPIPGVGKAFTPGEVRGRSYVFSIAQAKLVCAGVVDVRNTPALETSPQDEEAKQMLFRDLEMQIRGALATGLRAI

Radius of gyration: 38.23 Å; chains: 1; bounding box: 77×52×102 Å

Foldseek 3Di:
DPDDLLLVLLVLLVVLLVVLVVLVPDDQKKKFKFAPNHTPDIDDDPVSVVVSQVSQLVSLVSSVVSLVVSLVVCVVVVQDLVQLVVLVVPDDDDGGKDWDWDWDWDDDDNPIMIMIMIGIDGPVVSSVSSVSSSVSSCVSCVVDPSVVVVVVVCVPVVVVVVVVVVVVVVVVVVVVVVCVVCVVVVVVVVVVVVVVVVVVVCVVVDDPPDQPPVVVLVVVLVVVLVLLVLLLVLCQVQQDLVNVVPDDFDPAAFPQAQAFADPVQLVCCLQPVDDDCVRPVRHDEEEDEPPDRDDPCLSVVLSVCSVVDDDPVVVVSRDQKYKYWYWDDWAQKFDDAAFDIRKIWTWTKMWIAGSNVSHTFKMFIQTDIADRPDGADNDGVRRSSSRVSRRVSSRSVRRNPTIGTD

pLDDT: mean 89.12, std 9.23, range [56.44, 98.5]

Secondary structure (DSSP, 8-state):
----HHHHHHHHHHHHHHHHHHHTSS-SEEEEEEETTEEEEEES-HHHHHHHHHHHHHHHHHHHHHHHHHHHHHHTTT---HHHHHHHHT--S--SEEEEEEEEEESSGGG-EEEEEEEEEE-HHHHHHHHHHHHHHHHH-TTS-HHHHHHHHHH-HHHHHHHHHHHHHHHHHHHHHHHHHHHHHHHHHHHHHHHHHHHHHHHHH-PPPPPP-HHHHHHHHHHHHHHHHHHHHHHHHHTSHHHHHH----SSBPSS--PPPPHHHHHHHHHH----HHHHTT--EEEEETTS---THHHHHHHHHHTT--SHHHHTTS-SEEEEEEEEEEE--EE-STT-EEPPEEEEEEEEEETTTTEEEEEEEEEEE--TT----SSHHHHHHHHHHHHHHHHHHHHHHH-EE-